Protein 1Y44 (pdb70)

InterPro domains:
  IPR001279 Metallo-beta-lactamase [PF12706] (201-270)
  IPR001279 Metallo-beta-lactamase [SM00849] (18-269)
  IPR013471 Ribonuclease Z/BN [MF_01818] (1-304)
  IPR013471 Ribonuclease Z/BN [TIGR02651] (2-303)
  IPR013471 Ribonuclease Z/BN [cd07717] (3-302)
  IPR036866 Ribonuclease Z/Hydroxyacylglutathione hydrolase-like [G3DSA:3.60.15.10] (1-304)
  IPR036866 Ribonuclease Z/Hydroxyacylglutathione hydrolase-like [SSF56281] (1-303)

Solvent-accessible surface area: 23847 Å² total

Sequence (557 aa):
ELLFLGTGAGIPAKARNVTSVALKLLEERRSVWLFDCGEATQHQLHTTIKPRKIEKIFITHHGDHVYGLPGLLGSRSFQGGEDELTVYGPKGIKAFIETSLAVTKTHLTYPLAIQEIEEGIVFEDDQFIVTAVSVIHGVEAFGYRVQEKDVPGSLLEPPKKGRSVVFSGDTRVSDKLKELARDCDVVHEATFAKEDRKLAYDYYHSTTEQAAVTAKEARAKQLILTHISARYQGDASLELQKEAVDVFPNSVAAYDFLEVNVPRGELLFLGTGAGIPAKARNVTSVALKLLEERRSVWLFDCGEATQHQLHTTIKPRKIEKIFITHHGDHVYGLPGLLGSRSFQGGEDELTVYGPKGIKAFIETSLAVTKTHLTYPLAIQEIEEGIVFEDDQFIVTAVSVIHGVEAFGYRVQEKDVPGSLKADVLKENIPPGPVYQKIKKGETVTLEDGRIINGNDFLEPPKKGRSVVFSGDTRVSDKLKELARDCDVVHEATFAKHSTTEQAAVTAKEARAKQLILTHISARYQGDASLELQKEAVDVFPNSVAAYDFLEVNVPRG

GO terms:
  GO:0042781 3'-tRNA processing endoribonuclease activity (F, EXP)
  GO:0042802 identical protein binding (F, IPI)

Structure (mmCIF, N/CA/C/O backbone):
data_1Y44
#
_entry.id   1Y44
#
_cell.length_a   42.980
_cell.length_b   188.330
_cell.length_c   177.910
_cell.angle_alpha   90.00
_cell.angle_beta   90.00
_cell.angle_gamma   90.00
#
_symmetry.space_group_name_H-M   'C 2 2 21'
#
loop_
_entity.id
_entity.type
_entity.pdbx_description
1 polymer 'Ribonuclease Z'
2 non-polymer 'ZINC ION'
3 non-polymer 'PHOSPHATE ION'
4 non-polymer GLYCEROL
5 non-polymer '2-(N-MORPHOLINO)-ETHANESULFONIC ACID'
6 water water
#
loop_
_atom_site.group_PDB
_atom_site.id
_atom_site.type_symbol
_atom_site.label_atom_id
_atom_site.label_alt_id
_atom_site.label_comp_id
_atom_site.label_asym_id
_atom_site.label_entity_id
_atom_site.label_seq_id
_atom_site.pdbx_PDB_ins_code
_atom_site.Cartn_x
_atom_site.Cartn_y
_atom_site.Cartn_z
_atom_site.occupancy
_atom_site.B_iso_or_equiv
_atom_site.auth_seq_id
_atom_site.auth_comp_id
_atom_site.auth_asym_id
_atom_site.auth_atom_id
_atom_site.pdbx_PDB_model_num
ATOM 9 N N . GLU A 1 2 ? 9.467 5.996 33.146 1.00 40.35 2 GLU A N 1
ATOM 10 C CA . GLU A 1 2 ? 10.135 5.447 31.973 1.00 40.01 2 GLU A CA 1
ATOM 11 C C . GLU A 1 2 ? 9.134 4.836 31.006 1.00 38.64 2 GLU A C 1
ATOM 12 O O . GLU A 1 2 ? 8.036 4.437 31.394 1.00 38.87 2 GLU A O 1
ATOM 18 N N . LEU A 1 3 ? 9.531 4.761 29.741 1.00 37.22 3 LEU A N 1
ATOM 19 C CA . LEU A 1 3 ? 8.697 4.169 28.704 1.00 34.23 3 LEU A CA 1
ATOM 20 C C . LEU A 1 3 ? 9.340 2.843 28.333 1.00 33.47 3 LEU A C 1
ATOM 21 O O . LEU A 1 3 ? 10.524 2.796 28.003 1.00 33.40 3 LEU A O 1
ATOM 26 N N . LEU A 1 4 ? 8.568 1.765 28.416 1.00 32.30 4 LEU A N 1
ATOM 27 C CA . LEU A 1 4 ? 9.071 0.446 28.058 1.00 31.66 4 LEU A CA 1
ATOM 28 C C . LEU A 1 4 ? 8.259 -0.061 26.880 1.00 30.93 4 LEU A C 1
ATOM 29 O O . LEU A 1 4 ? 7.059 -0.341 27.007 1.00 29.53 4 LEU A O 1
ATOM 34 N N . PHE A 1 5 ? 8.910 -0.166 25.726 1.00 29.96 5 PHE A N 1
ATOM 35 C CA . PHE A 1 5 ? 8.223 -0.629 24.529 1.00 30.82 5 PHE A CA 1
ATOM 36 C C . PHE A 1 5 ? 8.121 -2.147 24.493 1.00 30.91 5 PHE A C 1
ATOM 37 O O . PHE A 1 5 ? 9.136 -2.844 24.396 1.00 31.32 5 PHE A O 1
ATOM 45 N N . LEU A 1 6 ? 6.890 -2.652 24.598 1.00 29.61 6 LEU A N 1
ATOM 46 C CA . LEU A 1 6 ? 6.644 -4.095 24.593 1.00 28.06 6 LEU A CA 1
ATOM 47 C C . LEU A 1 6 ? 6.470 -4.612 23.168 1.00 28.72 6 LEU A C 1
ATOM 48 O O . LEU A 1 6 ? 6.933 -5.706 22.828 1.00 29.85 6 LEU A O 1
ATOM 53 N N . GLY A 1 7 ? 5.803 -3.814 22.338 1.00 29.39 7 GLY A N 1
ATOM 54 C CA . GLY A 1 7 ? 5.599 -4.178 20.947 1.00 27.45 7 GLY A CA 1
ATOM 55 C C . GLY A 1 7 ? 5.726 -2.935 20.089 1.00 28.17 7 GLY A C 1
ATOM 56 O O . GLY A 1 7 ? 5.077 -1.921 20.372 1.00 28.35 7 GLY A O 1
ATOM 57 N N . THR A 1 8 ? 6.544 -3.000 19.041 1.00 27.65 8 THR A N 1
ATOM 58 C CA . THR A 1 8 ? 6.748 -1.845 18.169 1.00 28.73 8 THR A CA 1
ATOM 59 C C . THR A 1 8 ? 6.389 -2.073 16.701 1.00 30.31 8 THR A C 1
ATOM 60 O O . THR A 1 8 ? 6.617 -1.198 15.866 1.00 28.88 8 THR A O 1
ATOM 64 N N . GLY A 1 9 ? 5.817 -3.234 16.391 1.00 30.62 9 GLY A N 1
ATOM 65 C CA . GLY A 1 9 ? 5.462 -3.542 15.014 1.00 30.86 9 GLY A CA 1
ATOM 66 C C . GLY A 1 9 ? 4.075 -3.121 14.551 1.00 33.75 9 GLY A C 1
ATOM 67 O O . GLY A 1 9 ? 3.129 -3.003 15.340 1.00 34.52 9 GLY A O 1
ATOM 68 N N . ALA A 1 10 ? 3.953 -2.912 13.244 1.00 32.63 10 ALA A N 1
ATOM 69 C CA . ALA A 1 10 ? 2.699 -2.492 12.636 1.00 32.87 10 ALA A CA 1
ATOM 70 C C . ALA A 1 10 ? 1.882 -3.635 12.024 1.00 33.12 10 ALA A C 1
ATOM 71 O O . ALA A 1 10 ? 2.440 -4.587 11.473 1.00 33.11 10 ALA A O 1
ATOM 73 N N . GLY A 1 11 ? 0.559 -3.518 12.127 1.00 33.04 11 GLY A N 1
ATOM 74 C CA . GLY A 1 11 ? -0.354 -4.494 11.543 1.00 32.75 11 GLY A CA 1
ATOM 75 C C . GLY A 1 11 ? -0.433 -5.911 12.082 1.00 31.29 11 GLY A C 1
ATOM 76 O O . GLY A 1 11 ? -1.480 -6.339 12.566 1.00 30.41 11 GLY A O 1
ATOM 77 N N . ILE A 1 12 ? 0.653 -6.662 11.974 1.00 31.39 12 ILE A N 1
ATOM 78 C CA . ILE A 1 12 ? 0.649 -8.033 12.457 1.00 32.03 12 ILE A CA 1
ATOM 79 C C . ILE A 1 12 ? 1.974 -8.382 13.105 1.00 32.67 12 ILE A C 1
ATOM 80 O O . ILE A 1 12 ? 3.004 -7.755 12.837 1.00 31.22 12 ILE A O 1
ATOM 85 N N . PRO A 1 13 ? 1.965 -9.397 13.976 1.00 33.28 13 PRO A N 1
ATOM 86 C CA . PRO A 1 13 ? 3.165 -9.847 14.682 1.00 33.55 13 PRO A CA 1
ATOM 87 C C . PRO A 1 13 ? 4.243 -10.316 13.719 1.00 32.89 13 PRO A C 1
ATOM 88 O O . PRO A 1 13 ? 3.946 -10.878 12.672 1.00 30.95 13 PRO A O 1
ATOM 92 N N . ALA A 1 14 ? 5.491 -10.083 14.093 1.00 33.89 14 ALA A N 1
ATOM 93 C CA . ALA A 1 14 ? 6.638 -10.501 13.303 1.00 37.23 14 ALA A CA 1
ATOM 94 C C . ALA A 1 14 ? 7.636 -11.004 14.331 1.00 37.91 14 ALA A C 1
ATOM 95 O O . ALA A 1 14 ? 7.575 -10.608 15.493 1.00 38.75 14 ALA A O 1
ATOM 97 N N . LYS A 1 15 ? 8.547 -11.878 13.931 1.00 39.45 15 LYS A N 1
ATOM 98 C CA . LYS A 1 15 ? 9.526 -12.380 14.886 1.00 41.45 15 LYS A CA 1
ATOM 99 C C . LYS A 1 15 ? 10.328 -11.215 15.476 1.00 40.95 15 LYS A C 1
ATOM 100 O O . LYS A 1 15 ? 10.698 -11.234 16.650 1.00 41.13 15 LYS A O 1
ATOM 106 N N . ALA A 1 16 ? 10.563 -10.192 14.660 1.00 39.84 16 ALA A N 1
ATOM 107 C CA . ALA A 1 16 ? 11.334 -9.016 15.076 1.00 39.98 16 ALA A CA 1
ATOM 108 C C . ALA A 1 16 ? 10.597 -8.078 16.025 1.00 38.38 16 ALA A C 1
ATOM 109 O O . ALA A 1 16 ? 11.170 -7.584 16.999 1.00 37.66 16 ALA A O 1
ATOM 111 N N . ARG A 1 17 ? 9.329 -7.824 15.726 1.00 36.21 17 ARG A N 1
ATOM 112 C CA . ARG A 1 17 ? 8.526 -6.928 16.536 1.00 34.00 17 ARG A CA 1
ATOM 113 C C . ARG A 1 17 ? 7.130 -7.485 16.751 1.00 33.48 17 ARG A C 1
ATOM 114 O O . ARG A 1 17 ? 6.527 -8.036 15.829 1.00 32.91 17 ARG A O 1
ATOM 122 N N . ASN A 1 18 ? 6.614 -7.340 17.964 1.00 29.71 18 ASN A N 1
ATOM 123 C CA . ASN A 1 18 ? 5.265 -7.789 18.225 1.00 28.66 18 ASN A CA 1
ATOM 124 C C . ASN A 1 18 ? 4.373 -6.587 17.955 1.00 28.33 18 ASN A C 1
ATOM 125 O O . ASN A 1 18 ? 4.870 -5.469 17.786 1.00 26.51 18 ASN A O 1
ATOM 130 N N . VAL A 1 19 ? 3.064 -6.809 17.900 1.00 27.47 19 VAL A N 1
ATOM 131 C CA . VAL A 1 19 ? 2.140 -5.711 17.678 1.00 26.33 19 VAL A CA 1
ATOM 132 C C . VAL A 1 19 ? 2.173 -4.769 18.886 1.00 27.93 19 VAL A C 1
ATOM 133 O O . VAL A 1 19 ? 2.663 -5.133 19.957 1.00 27.28 19 VAL A O 1
ATOM 137 N N . THR A 1 20 ? 1.626 -3.571 18.692 1.00 27.82 20 THR A N 1
ATOM 138 C CA . THR A 1 20 ? 1.624 -2.483 19.672 1.00 28.21 20 THR A CA 1
ATOM 139 C C . THR A 1 20 ? 1.234 -2.595 21.148 1.00 29.11 20 THR A C 1
ATOM 140 O O . THR A 1 20 ? 0.185 -3.137 21.517 1.00 27.25 20 THR A O 1
ATOM 144 N N . SER A 1 21 ? 2.102 -2.004 21.966 1.00 28.37 21 SER A N 1
ATOM 145 C CA . SER A 1 21 ? 1.936 -1.864 23.403 1.00 28.43 21 SER A CA 1
ATOM 146 C C . SER A 1 21 ? 3.133 -1.133 23.990 1.00 28.04 21 SER A C 1
ATOM 147 O O . SER A 1 21 ? 4.281 -1.543 23.808 1.00 27.70 21 SER A O 1
ATOM 150 N N . VAL A 1 22 ? 2.860 -0.037 24.684 1.00 27.98 22 VAL A N 1
ATOM 151 C CA . VAL A 1 22 ? 3.917 0.730 25.319 1.00 28.37 22 VAL A CA 1
ATOM 152 C C . VAL A 1 22 ? 3.567 0.879 26.788 1.00 29.33 22 VAL A C 1
ATOM 153 O O . VAL A 1 22 ? 2.442 1.255 27.137 1.00 28.47 22 VAL A O 1
ATOM 157 N N . ALA A 1 23 ? 4.527 0.562 27.649 1.00 27.92 23 ALA A N 1
ATOM 158 C CA . ALA A 1 23 ? 4.300 0.660 29.076 1.00 28.07 23 ALA A CA 1
ATOM 159 C C . ALA A 1 23 ? 4.867 1.949 29.633 1.00 27.27 23 ALA A C 1
ATOM 160 O O . ALA A 1 23 ? 6.042 2.240 29.447 1.00 27.97 23 ALA A O 1
ATOM 162 N N . LEU A 1 24 ? 4.019 2.730 30.295 1.00 28.44 24 LEU A N 1
ATOM 163 C CA . LEU A 1 24 ? 4.474 3.956 30.934 1.00 28.50 24 LEU A CA 1
ATOM 164 C C . LEU A 1 24 ? 4.690 3.537 32.381 1.00 29.65 24 LEU A C 1
ATOM 165 O O . LEU A 1 24 ? 3.741 3.458 33.162 1.00 29.94 24 LEU A O 1
ATOM 170 N N . LYS A 1 25 ? 5.935 3.230 32.724 1.00 31.04 25 LYS A N 1
ATOM 171 C CA . LYS A 1 25 ? 6.266 2.809 34.078 1.00 33.16 25 LYS A CA 1
ATOM 172 C C . LYS A 1 25 ? 6.291 4.002 35.029 1.00 34.33 25 LYS A C 1
ATOM 173 O O . LYS A 1 25 ? 7.071 4.934 34.854 1.00 35.77 25 LYS A O 1
ATOM 179 N N . LEU A 1 26 ? 5.419 3.957 36.033 1.00 35.03 26 LEU A N 1
ATOM 180 C CA . LEU A 1 26 ? 5.303 5.009 37.034 1.00 35.08 26 LEU A CA 1
ATOM 181 C C . LEU A 1 26 ? 5.447 4.385 38.419 1.00 35.87 26 LEU A C 1
ATOM 182 O O . LEU A 1 26 ? 4.662 4.671 39.322 1.00 36.39 26 LEU A O 1
ATOM 187 N N . LEU A 1 27 ? 6.450 3.535 38.590 1.00 35.57 27 LEU A N 1
ATOM 188 C CA . LEU A 1 27 ? 6.639 2.864 39.868 1.00 36.31 27 LEU A CA 1
ATOM 189 C C . LEU A 1 27 ? 6.965 3.832 40.990 1.00 37.62 27 LEU A C 1
ATOM 190 O O . LEU A 1 27 ? 6.470 3.696 42.106 1.00 35.91 27 LEU A O 1
ATOM 195 N N . GLU A 1 28 ? 7.790 4.823 40.688 1.00 40.20 28 GLU A N 1
ATOM 196 C CA . GLU A 1 28 ? 8.173 5.805 41.681 1.00 41.07 28 GLU A CA 1
ATOM 197 C C . GLU A 1 28 ? 7.091 6.851 41.893 1.00 40.12 28 GLU A C 1
ATOM 198 O O . GLU A 1 28 ? 6.910 7.349 43.001 1.00 42.47 28 GLU A O 1
ATOM 204 N N . GLU A 1 29 ? 6.357 7.169 40.836 1.00 37.76 29 GLU A N 1
ATOM 205 C CA . GLU A 1 29 ? 5.312 8.181 40.917 1.00 36.33 29 GLU A CA 1
ATOM 206 C C . GLU A 1 29 ? 3.993 7.680 41.486 1.00 35.39 29 GLU A C 1
ATOM 207 O O . GLU A 1 29 ? 3.346 8.383 42.261 1.00 35.70 29 GLU A O 1
ATOM 213 N N . ARG A 1 30 ? 3.585 6.474 41.096 1.00 32.99 30 ARG A N 1
ATOM 214 C CA . ARG A 1 30 ? 2.314 5.913 41.557 1.00 30.93 30 ARG A CA 1
ATOM 215 C C . ARG A 1 30 ? 2.421 4.467 42.025 1.00 29.72 30 ARG A C 1
ATOM 216 O O . ARG A 1 30 ? 1.430 3.899 42.464 1.00 27.82 30 ARG A O 1
ATOM 224 N N . ARG A 1 31 ? 3.608 3.874 41.920 1.00 29.14 31 ARG A N 1
ATOM 225 C CA . ARG A 1 31 ? 3.797 2.470 42.295 1.00 31.05 31 ARG A CA 1
ATOM 226 C C . ARG A 1 31 ? 2.962 1.561 41.381 1.00 31.89 31 ARG A C 1
ATOM 227 O O . ARG A 1 31 ? 2.432 0.532 41.810 1.00 31.41 31 ARG A O 1
ATOM 235 N N . SER A 1 32 ? 2.841 1.952 40.117 1.00 32.67 32 SER A N 1
ATOM 236 C CA . SER A 1 32 ? 2.100 1.156 39.143 1.00 31.72 32 SER A CA 1
ATOM 237 C C . SER A 1 32 ? 2.645 1.399 37.742 1.00 32.15 32 SER A C 1
ATOM 238 O O . SER A 1 32 ? 3.624 2.131 37.561 1.00 32.59 32 SER A O 1
ATOM 241 N N . VAL A 1 33 ? 2.017 0.763 36.758 1.00 30.55 33 VAL A N 1
ATOM 242 C CA . VAL A 1 33 ? 2.416 0.902 35.368 1.00 29.31 33 VAL A CA 1
ATOM 243 C C . VAL A 1 33 ? 1.160 1.126 34.552 1.00 30.40 33 VAL A C 1
ATOM 244 O O . VAL A 1 33 ? 0.104 0.562 34.851 1.00 32.25 33 VAL A O 1
ATOM 248 N N . TRP A 1 34 ? 1.263 1.972 33.536 1.00 30.27 34 TRP A N 1
ATOM 249 C CA . TRP A 1 34 ? 0.127 2.218 32.658 1.00 30.48 34 TRP A CA 1
ATOM 250 C C . TRP A 1 34 ? 0.505 1.692 31.290 1.00 29.29 34 TRP A C 1
ATOM 251 O 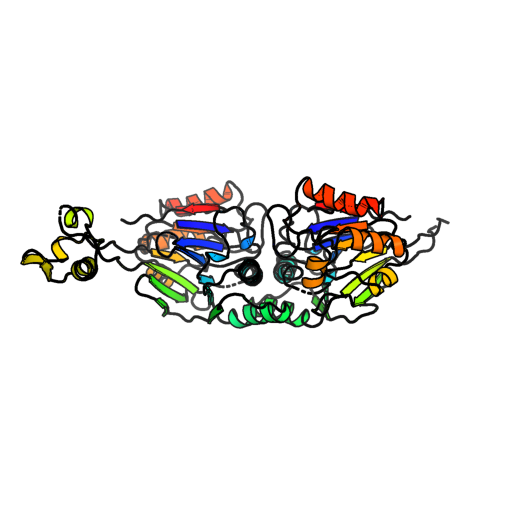O . TRP A 1 34 ? 1.670 1.746 30.886 1.00 30.65 34 TRP A O 1
ATOM 262 N N . LEU A 1 35 ? -0.487 1.187 30.577 1.00 28.93 35 LEU A N 1
ATOM 263 C CA . LEU A 1 35 ? -0.251 0.651 29.249 1.00 28.12 35 LEU A CA 1
ATOM 264 C C . LEU A 1 35 ? -0.990 1.465 28.200 1.00 26.38 35 LEU A C 1
ATOM 265 O O . LEU A 1 35 ? -2.131 1.870 28.410 1.00 25.74 35 LEU A O 1
ATOM 270 N N . PHE A 1 36 ? -0.319 1.723 27.084 1.00 25.73 36 PHE A N 1
ATOM 271 C CA . PHE A 1 36 ? -0.941 2.415 25.969 1.00 26.85 36 PHE A CA 1
ATOM 272 C C . PHE A 1 36 ? -0.998 1.395 24.835 1.00 25.30 36 PHE A C 1
ATOM 273 O O . PHE A 1 36 ? 0.022 1.004 24.265 1.00 23.64 36 PHE A O 1
ATOM 281 N N . ASP A 1 37 ? -2.225 0.947 24.568 1.00 25.27 37 ASP A N 1
ATOM 282 C CA . ASP A 1 37 ? -2.542 -0.087 23.591 1.00 25.63 37 ASP A CA 1
ATOM 283 C C . ASP A 1 37 ? -2.100 -1.450 24.112 1.00 25.70 37 ASP A C 1
ATOM 284 O O . ASP A 1 37 ? -1.206 -1.550 24.961 1.00 26.29 37 ASP A O 1
ATOM 289 N N . CYS A 1 38 ? -2.734 -2.501 23.607 1.00 26.27 38 CYS A N 1
ATOM 290 C CA . CYS A 1 38 ? -2.467 -3.851 24.092 1.00 26.62 38 CYS A CA 1
ATOM 291 C C . CYS A 1 38 ? -2.733 -4.897 23.009 1.00 26.52 38 CYS A C 1
ATOM 292 O O . CYS A 1 38 ? -3.784 -5.556 23.011 1.00 26.66 38 CYS A O 1
ATOM 295 N N . GLY A 1 39 ? -1.780 -5.044 22.091 1.00 25.50 39 GLY A N 1
ATOM 296 C CA . GLY A 1 39 ? -1.921 -6.006 21.015 1.00 25.01 39 GLY A CA 1
ATOM 297 C C . GLY A 1 39 ? -1.772 -7.425 21.523 1.00 26.59 39 GLY A C 1
ATOM 298 O O . GLY A 1 39 ? -1.406 -7.640 22.678 1.00 27.93 39 GLY A O 1
ATOM 299 N N . GLU A 1 40 ? -2.053 -8.402 20.669 1.00 25.80 40 GLU A N 1
ATOM 300 C CA . GLU A 1 40 ? -1.936 -9.791 21.079 1.00 24.61 40 GLU A CA 1
ATOM 301 C C . GLU A 1 40 ? -0.515 -10.110 21.552 1.00 25.24 40 GLU A C 1
ATOM 302 O O . GLU A 1 40 ? 0.470 -9.642 20.970 1.00 24.60 40 GLU A O 1
ATOM 308 N N . ALA A 1 41 ? -0.427 -10.913 22.608 1.00 24.16 41 ALA A N 1
ATOM 309 C CA . ALA A 1 41 ? 0.851 -11.332 23.179 1.00 24.75 41 ALA A CA 1
ATOM 310 C C . ALA A 1 41 ? 1.577 -10.261 23.995 1.00 24.51 41 ALA A C 1
ATOM 311 O O . ALA A 1 41 ? 2.769 -10.394 24.281 1.00 23.50 41 ALA A O 1
ATOM 313 N N . THR A 1 42 ? 0.874 -9.196 24.361 1.00 23.82 42 THR A N 1
ATOM 314 C CA . THR A 1 42 ? 1.493 -8.165 25.179 1.00 23.91 42 THR A CA 1
ATOM 315 C C . THR A 1 42 ? 1.901 -8.798 26.513 1.00 25.61 42 THR A C 1
ATOM 316 O O . THR A 1 42 ? 2.992 -8.530 27.030 1.00 25.13 42 THR A O 1
ATOM 320 N N . GLN A 1 43 ? 1.051 -9.668 27.062 1.00 24.53 43 GLN A N 1
ATOM 321 C CA . GLN A 1 43 ? 1.395 -10.291 28.343 1.00 23.82 43 GLN A CA 1
ATOM 322 C C . GLN A 1 43 ? 2.605 -11.213 28.190 1.00 22.91 43 GLN A C 1
ATOM 323 O O . GLN A 1 43 ? 3.407 -11.342 29.104 1.00 24.11 43 GLN A O 1
ATOM 329 N N . HIS A 1 44 ? 2.736 -11.829 27.020 1.00 22.29 44 HIS A N 1
ATOM 330 C CA . HIS A 1 44 ? 3.857 -12.713 26.731 1.00 23.10 44 HIS A CA 1
ATOM 331 C C . HIS A 1 44 ? 5.153 -11.893 26.720 1.00 23.24 44 HIS A C 1
ATOM 332 O O . HIS A 1 44 ? 6.180 -12.329 27.240 1.00 22.06 44 HIS A O 1
ATOM 339 N N . GLN A 1 45 ? 5.101 -10.708 26.116 1.00 23.59 45 GLN A N 1
ATOM 340 C CA . GLN A 1 45 ? 6.267 -9.831 26.063 1.00 24.14 45 GLN A CA 1
ATOM 341 C C . GLN A 1 45 ? 6.642 -9.442 27.489 1.00 25.48 45 GLN A C 1
ATOM 342 O O . GLN A 1 45 ? 7.819 -9.409 27.858 1.00 24.87 45 GLN A O 1
ATOM 356 N N . LEU A 1 47 ? 6.468 -11.078 30.115 1.00 27.80 47 LEU A N 1
ATOM 357 C CA . LEU A 1 47 ? 7.155 -12.145 30.829 1.00 28.84 47 LEU A CA 1
ATOM 358 C C . LEU A 1 47 ? 8.665 -11.966 30.728 1.00 30.58 47 LEU A C 1
ATOM 359 O O . LEU A 1 47 ? 9.416 -12.564 31.491 1.00 29.92 47 LEU A O 1
ATOM 364 N N . HIS A 1 48 ? 9.106 -11.155 29.773 1.00 30.33 48 HIS A N 1
ATOM 365 C CA . HIS A 1 48 ? 10.526 -10.903 29.586 1.00 32.36 48 HIS A CA 1
ATOM 366 C C . HIS A 1 48 ? 10.920 -9.583 30.239 1.00 32.31 48 HIS A C 1
ATOM 367 O O . HIS A 1 48 ? 11.997 -9.052 29.984 1.00 32.80 48 HIS A O 1
ATOM 374 N N . THR A 1 49 ? 10.036 -9.051 31.072 1.00 30.46 49 THR A N 1
ATOM 375 C CA . THR A 1 49 ? 10.312 -7.797 31.762 1.00 29.24 49 THR A CA 1
ATOM 376 C C . THR A 1 49 ? 10.044 -8.015 33.245 1.00 29.44 49 THR A C 1
ATOM 377 O O . THR A 1 49 ? 9.736 -9.127 33.670 1.00 30.31 49 THR A O 1
ATOM 381 N N . THR A 1 50 ? 10.165 -6.953 34.029 1.00 29.77 50 THR A N 1
ATOM 382 C CA . THR A 1 50 ? 9.903 -7.039 35.452 1.00 30.22 50 THR A CA 1
ATOM 383 C C . THR A 1 50 ? 8.465 -6.598 35.686 1.00 30.78 50 THR A C 1
ATOM 384 O O . THR A 1 50 ? 7.986 -6.594 36.811 1.00 32.47 50 THR A O 1
ATOM 388 N N . ILE A 1 51 ? 7.776 -6.212 34.619 1.00 30.47 51 ILE A N 1
ATOM 389 C CA . ILE A 1 51 ? 6.394 -5.778 34.758 1.00 31.39 51 ILE A CA 1
ATOM 390 C C . ILE A 1 51 ? 5.439 -6.964 34.858 1.00 32.08 51 ILE A C 1
ATOM 391 O O . ILE A 1 51 ? 5.423 -7.831 33.979 1.00 31.19 51 ILE A O 1
ATOM 396 N N . LYS A 1 52 ? 4.645 -6.988 35.928 1.00 32.01 52 LYS A N 1
ATOM 397 C CA . LYS A 1 52 ? 3.665 -8.049 36.161 1.00 32.33 52 LYS A CA 1
ATOM 398 C C . LYS A 1 52 ? 2.252 -7.502 35.956 1.00 30.28 52 LYS A C 1
ATOM 399 O O . LYS A 1 52 ? 1.988 -6.325 36.195 1.00 29.94 52 LYS A O 1
ATOM 405 N N . PRO A 1 53 ? 1.320 -8.356 35.517 1.00 29.90 53 PRO A N 1
ATOM 406 C CA . PRO A 1 53 ? -0.062 -7.923 35.286 1.00 29.46 53 PRO A CA 1
ATOM 407 C C . PRO A 1 53 ? -0.695 -7.166 36.452 1.00 29.94 53 PRO A C 1
ATOM 408 O O . PRO A 1 53 ? -1.406 -6.185 36.240 1.00 30.47 53 PRO A O 1
ATOM 412 N N . ARG A 1 54 ? -0.438 -7.615 37.678 1.00 30.05 54 ARG A N 1
ATOM 413 C CA . ARG A 1 54 ? -1.009 -6.961 38.855 1.00 32.27 54 ARG A CA 1
ATOM 414 C C . ARG A 1 54 ? -0.583 -5.498 39.014 1.00 32.10 54 ARG A C 1
ATOM 415 O O . ARG A 1 54 ? -1.292 -4.713 39.639 1.00 33.41 54 ARG A O 1
ATOM 423 N N . LYS A 1 55 ? 0.565 -5.132 38.449 1.00 31.80 55 LYS A N 1
ATOM 424 C CA . LYS A 1 55 ? 1.049 -3.757 38.553 1.00 29.36 55 LYS A CA 1
ATOM 425 C C . LYS A 1 55 ? 0.398 -2.819 37.533 1.00 29.01 55 LYS A C 1
ATOM 426 O O . LYS A 1 55 ? 0.568 -1.600 37.603 1.00 27.67 55 LYS A O 1
ATOM 432 N N . ILE A 1 56 ? -0.342 -3.383 36.583 1.00 27.04 56 ILE A N 1
ATOM 433 C CA . ILE A 1 56 ? -1.023 -2.564 35.592 1.00 28.50 56 ILE A CA 1
ATOM 434 C C . ILE A 1 56 ? -2.259 -1.935 36.238 1.00 27.31 56 ILE A C 1
ATOM 435 O O . ILE A 1 56 ? -3.176 -2.642 36.652 1.00 27.41 56 ILE A O 1
ATOM 440 N N . GLU A 1 57 ? -2.273 -0.606 36.321 1.00 26.84 57 GLU A N 1
ATOM 441 C CA . GLU A 1 57 ? -3.386 0.123 36.923 1.00 25.00 57 GLU A CA 1
ATOM 442 C C . GLU A 1 57 ? -4.384 0.634 35.894 1.00 26.67 57 GLU A C 1
ATOM 443 O O . GLU A 1 57 ? -5.591 0.663 36.139 1.00 27.08 57 GLU A O 1
ATOM 449 N N . LYS A 1 58 ? -3.877 1.049 34.741 1.00 26.53 58 LYS A N 1
ATOM 450 C CA . LYS A 1 58 ? -4.736 1.577 33.698 1.00 27.37 58 LYS A CA 1
ATOM 451 C C . LYS A 1 58 ? -4.225 1.205 32.320 1.00 25.91 58 LYS A C 1
ATOM 452 O O . LYS A 1 58 ? -3.021 1.048 32.104 1.00 27.59 58 LYS A O 1
ATOM 458 N N . ILE A 1 59 ? -5.155 1.073 31.387 1.00 24.89 59 ILE A N 1
ATOM 459 C CA . ILE A 1 59 ? -4.812 0.768 30.011 1.00 25.52 59 ILE A CA 1
ATOM 460 C C . ILE A 1 59 ? -5.561 1.751 29.123 1.00 25.76 59 ILE A C 1
ATOM 461 O O . ILE A 1 59 ? -6.768 1.929 29.268 1.00 26.85 59 ILE A O 1
ATOM 466 N N . PHE A 1 60 ? -4.838 2.394 28.216 1.00 26.00 60 PHE A N 1
ATOM 467 C CA . PHE A 1 60 ? -5.427 3.361 27.296 1.00 27.81 60 PHE A CA 1
ATOM 468 C C . PHE A 1 60 ? -5.334 2.821 25.873 1.00 27.88 60 PHE A C 1
ATOM 469 O O . PHE A 1 60 ? -4.240 2.513 25.383 1.00 28.25 60 PHE A O 1
ATOM 477 N N . ILE A 1 61 ? -6.485 2.707 25.219 1.00 28.53 61 ILE A N 1
ATOM 478 C CA . ILE A 1 61 ? -6.542 2.206 23.853 1.00 27.96 61 ILE A CA 1
ATOM 479 C C . ILE A 1 61 ? -6.753 3.356 22.866 1.00 28.76 61 ILE A C 1
ATOM 480 O O . ILE A 1 61 ? -7.745 4.083 22.960 1.00 29.30 61 ILE A O 1
ATOM 485 N N . THR A 1 62 ? -5.823 3.514 21.927 1.00 28.59 62 THR A N 1
ATOM 486 C CA . THR A 1 62 ? -5.917 4.574 20.922 1.00 29.17 62 THR A CA 1
ATOM 487 C C . THR A 1 62 ? -7.068 4.331 19.939 1.00 30.09 62 THR A C 1
ATOM 488 O O . THR A 1 62 ? -7.812 5.259 19.614 1.00 29.61 62 THR A O 1
ATOM 492 N N . HIS A 1 63 ? -7.206 3.091 19.464 1.00 29.90 63 HIS A N 1
ATOM 493 C CA . HIS A 1 63 ? -8.296 2.728 18.550 1.00 29.57 63 HIS A CA 1
ATOM 494 C C . HIS A 1 63 ? -8.561 1.218 18.565 1.00 30.03 63 HIS A C 1
ATOM 495 O O . HIS A 1 63 ? -7.739 0.447 19.059 1.00 29.31 63 HIS A O 1
ATOM 510 N N . HIS A 1 65 ? -8.512 -1.233 16.281 1.00 32.33 65 HIS A N 1
ATOM 511 C CA . HIS A 1 65 ? -7.885 -2.207 15.393 1.00 32.69 65 HIS A CA 1
ATOM 512 C C . HIS A 1 65 ? -7.242 -3.333 16.218 1.00 31.86 65 HIS A C 1
ATOM 513 O O . HIS A 1 65 ? -6.655 -3.085 17.275 1.00 32.74 65 HIS A O 1
ATOM 520 N N . GLY A 1 66 ? -7.371 -4.564 15.727 1.00 29.63 66 GLY A N 1
ATOM 521 C CA . GLY A 1 66 ? -6.844 -5.732 16.415 1.00 25.50 66 GLY A CA 1
ATOM 522 C C . GLY A 1 66 ? -5.420 -5.695 16.947 1.00 24.93 66 GLY A C 1
ATOM 523 O O . GLY A 1 66 ? -5.154 -6.201 18.041 1.00 23.93 66 GLY A O 1
ATOM 524 N N . ASP A 1 67 ? -4.496 -5.107 16.198 1.00 22.78 67 ASP A N 1
ATOM 525 C CA . ASP A 1 67 ? -3.118 -5.065 16.656 1.00 24.49 67 ASP A CA 1
ATOM 526 C C . ASP A 1 67 ? -2.897 -4.104 17.829 1.00 25.77 67 ASP A C 1
ATOM 527 O O . ASP A 1 67 ? -1.765 -3.894 18.263 1.00 25.89 67 ASP A O 1
ATOM 532 N N . HIS A 1 68 ? -3.989 -3.543 18.357 1.00 25.18 68 HIS A N 1
ATOM 533 C CA . HIS A 1 68 ? -3.910 -2.643 19.509 1.00 26.30 68 HIS A CA 1
ATOM 534 C C . HIS A 1 68 ? -4.817 -3.094 20.656 1.00 26.71 68 HIS A C 1
ATOM 535 O O . HIS A 1 68 ? -4.781 -2.504 21.740 1.00 26.52 68 HIS A O 1
ATOM 542 N N . VAL A 1 69 ? -5.613 -4.144 20.440 1.00 25.32 69 VAL A N 1
ATOM 543 C CA . VAL A 1 69 ? -6.532 -4.594 21.484 1.00 24.77 69 VAL A CA 1
ATOM 544 C C . VAL A 1 69 ? -6.653 -6.087 21.766 1.00 24.76 69 VAL A C 1
ATOM 545 O O . VAL A 1 69 ? -7.136 -6.460 22.830 1.00 26.84 69 VAL A O 1
ATOM 549 N N . TYR A 1 70 ? -6.233 -6.940 20.838 1.00 24.68 70 TYR A N 1
ATOM 550 C CA . TYR A 1 70 ? -6.385 -8.379 21.045 1.00 25.88 70 TYR A CA 1
ATOM 551 C C . TYR A 1 70 ? -5.682 -8.988 22.250 1.00 24.31 70 TYR A C 1
ATOM 552 O O . TYR A 1 70 ? -5.966 -10.126 22.626 1.00 25.33 70 TYR A O 1
ATOM 561 N N . GLY A 1 71 ? -4.774 -8.238 22.860 1.00 24.65 71 GLY A N 1
ATOM 562 C CA . GLY A 1 71 ? -4.081 -8.746 24.025 1.00 23.96 71 GLY A CA 1
ATOM 563 C C . GLY A 1 71 ? -4.817 -8.479 25.333 1.00 24.35 71 GLY A C 1
ATOM 564 O O . GLY A 1 71 ? -4.428 -8.997 26.376 1.00 24.92 71 GLY A O 1
ATOM 565 N N . LEU A 1 72 ? -5.885 -7.688 25.281 1.00 25.11 72 LEU A N 1
ATOM 566 C CA . LEU A 1 72 ? -6.652 -7.345 26.479 1.00 26.11 72 LEU A CA 1
ATOM 567 C C . LEU A 1 72 ? -7.257 -8.518 27.244 1.00 26.34 72 LEU A C 1
ATOM 568 O O . LEU A 1 72 ? -7.049 -8.652 28.444 1.00 27.30 72 LEU A O 1
ATOM 573 N N . PRO A 1 73 ? -8.021 -9.383 26.561 1.00 27.43 73 PRO A N 1
ATOM 574 C CA . PRO A 1 73 ? -8.629 -10.518 27.263 1.00 28.81 73 PRO A CA 1
ATOM 575 C C . PRO A 1 73 ? -7.630 -11.349 28.053 1.00 29.44 73 PRO A C 1
ATOM 576 O O . PRO A 1 73 ? -7.874 -11.688 29.216 1.00 30.80 73 PRO A O 1
ATOM 580 N N . GLY A 1 74 ? -6.511 -11.681 27.415 1.00 29.44 74 GLY A N 1
ATOM 581 C CA . GLY A 1 74 ? -5.492 -12.475 28.069 1.00 27.81 74 GLY A CA 1
ATOM 582 C C . GLY A 1 74 ? -4.889 -11.757 29.261 1.00 28.16 74 GLY A C 1
ATOM 583 O O . GLY A 1 74 ? -4.798 -12.317 30.353 1.00 29.15 74 GLY A O 1
ATOM 584 N N . LEU A 1 75 ? -4.484 -10.510 29.054 1.00 26.69 75 LEU A N 1
ATOM 585 C CA . LEU A 1 75 ? -3.885 -9.728 30.124 1.00 26.69 75 LEU A CA 1
ATOM 586 C C . LEU A 1 75 ? -4.833 -9.586 31.310 1.00 26.46 75 LEU A C 1
ATOM 587 O O . LEU A 1 75 ? -4.433 -9.813 32.451 1.00 25.13 75 LEU A O 1
ATOM 592 N N . LEU A 1 76 ? -6.082 -9.201 31.053 1.00 25.46 76 LEU A N 1
ATOM 593 C CA . LEU A 1 76 ? -7.036 -9.056 32.149 1.00 27.02 76 LEU A CA 1
ATOM 594 C C . LEU A 1 76 ? -7.178 -10.400 32.862 1.00 27.72 76 LEU A C 1
ATOM 595 O O . LEU A 1 76 ? -7.184 -10.471 34.099 1.00 27.29 76 LEU A O 1
ATOM 600 N N . GLY A 1 77 ? -7.276 -11.461 32.065 1.00 28.05 77 GLY A N 1
ATOM 601 C CA . GLY A 1 77 ? -7.409 -12.801 32.605 1.00 27.14 77 GLY A CA 1
ATOM 602 C C . GLY A 1 77 ? -6.245 -13.187 33.492 1.00 27.46 77 GLY A C 1
ATOM 603 O O . GLY A 1 77 ? -6.458 -13.650 34.606 1.00 28.87 77 GLY A O 1
ATOM 604 N N . SER A 1 78 ? -5.014 -13.007 33.011 1.00 28.72 78 SER A N 1
ATOM 605 C CA . SER A 1 78 ? -3.844 -13.356 33.813 1.00 29.32 78 SER A CA 1
ATOM 606 C C . SER A 1 78 ? -3.787 -12.575 35.118 1.00 29.82 78 SER A C 1
ATOM 607 O O . SER A 1 78 ? -3.461 -13.135 36.166 1.00 29.28 78 SER A O 1
ATOM 610 N N . ARG A 1 79 ? -4.105 -11.285 35.050 1.00 29.18 79 ARG A N 1
ATOM 611 C CA . ARG A 1 79 ? -4.092 -10.429 36.234 1.00 29.44 79 ARG A CA 1
ATOM 612 C C . ARG A 1 79 ? -5.026 -11.009 37.291 1.00 29.52 79 ARG A C 1
ATOM 613 O O . ARG A 1 79 ? -4.743 -10.936 38.489 1.00 28.80 79 ARG A O 1
ATOM 621 N N . SER A 1 80 ? -6.134 -11.594 36.846 1.00 30.20 80 SER A N 1
ATOM 622 C CA . SER A 1 80 ? -7.087 -12.198 37.767 1.00 31.01 80 SER A CA 1
ATOM 623 C C . SER A 1 80 ? -6.536 -13.541 38.230 1.00 32.73 80 SER A C 1
ATOM 624 O O . SER A 1 80 ? -6.509 -13.836 39.424 1.00 34.11 80 SER A O 1
ATOM 627 N N . PHE A 1 81 ? -6.095 -14.343 37.268 1.00 33.97 81 PHE A N 1
ATOM 628 C CA . PHE A 1 81 ? -5.522 -15.657 37.531 1.00 34.86 81 PHE A CA 1
ATOM 629 C C . PHE A 1 81 ? -4.483 -15.553 38.633 1.00 36.05 81 PHE A C 1
ATOM 630 O O . PHE A 1 81 ? -4.379 -16.434 39.482 1.00 35.69 81 PHE A O 1
ATOM 638 N N . GLN A 1 82 ? -3.719 -14.464 38.611 1.00 35.54 82 GLN A N 1
ATOM 639 C CA . GLN A 1 82 ? -2.657 -14.248 39.582 1.00 35.62 82 GLN A CA 1
ATOM 640 C C . GLN A 1 82 ? -3.072 -13.594 40.897 1.00 34.76 82 GLN A C 1
ATOM 641 O O . GLN A 1 82 ? -2.225 -13.280 41.725 1.00 35.66 82 GLN A O 1
ATOM 647 N N . GLY A 1 83 ? -4.369 -13.376 41.088 1.00 34.49 83 GLY A N 1
ATOM 648 C CA . GLY A 1 83 ? -4.831 -12.800 42.340 1.00 33.60 83 GLY A CA 1
ATOM 649 C C . GLY A 1 83 ? -4.867 -11.293 42.529 1.00 33.81 83 GLY A C 1
ATOM 650 O O . GLY A 1 83 ? -5.054 -10.824 43.655 1.00 33.53 83 GLY A O 1
ATOM 651 N N . GLY A 1 84 ? -4.695 -10.526 41.458 1.00 33.45 84 GLY A N 1
ATOM 652 C CA . GLY A 1 84 ? -4.740 -9.078 41.594 1.00 32.62 84 GLY A CA 1
ATOM 653 C C . GLY A 1 84 ? -6.089 -8.628 42.136 1.00 33.65 84 GLY A C 1
ATOM 654 O O . GLY A 1 84 ? -7.131 -9.125 41.698 1.00 32.95 84 GLY A O 1
ATOM 655 N N . GLU A 1 85 ? -6.084 -7.701 43.092 1.00 33.16 85 GLU A N 1
ATOM 656 C CA . GLU A 1 85 ? -7.337 -7.219 43.669 1.00 35.08 85 GLU A CA 1
ATOM 657 C C . GLU A 1 85 ? -7.586 -5.722 43.456 1.00 33.83 85 GLU A C 1
ATOM 658 O O . GLU A 1 85 ? -8.691 -5.233 43.693 1.00 31.94 85 GLU A O 1
ATOM 664 N N . ASP A 1 86 ? -6.565 -5.003 43.000 1.00 33.81 86 ASP A N 1
ATOM 665 C CA . ASP A 1 86 ? -6.689 -3.572 42.740 1.00 35.87 86 ASP A CA 1
ATOM 666 C C . ASP A 1 86 ? -7.501 -3.285 41.494 1.00 35.15 86 ASP A C 1
ATOM 667 O O . ASP A 1 86 ? -7.458 -4.033 40.513 1.00 33.62 86 ASP A O 1
ATOM 672 N N . GLU A 1 87 ? -8.232 -2.181 41.535 1.00 34.81 87 GLU A N 1
ATOM 673 C CA . GLU A 1 87 ? -9.047 -1.788 40.407 1.00 35.31 87 GLU A CA 1
ATOM 674 C C . GLU A 1 87 ? -8.185 -1.497 39.184 1.00 32.78 87 GLU A C 1
ATOM 675 O O . GLU A 1 87 ? -7.090 -0.945 39.286 1.00 31.96 87 GLU A O 1
ATOM 681 N N . LEU A 1 88 ? -8.700 -1.881 38.026 1.00 31.23 88 LEU A N 1
ATOM 682 C CA . LEU A 1 88 ? -8.026 -1.648 36.765 1.00 29.87 88 LEU A CA 1
ATOM 683 C C . LEU A 1 88 ? -9.026 -0.896 35.903 1.00 29.54 88 LEU A C 1
ATOM 684 O O . LEU A 1 88 ? -10.205 -1.261 35.848 1.00 27.72 88 LEU A O 1
ATOM 689 N N . THR A 1 89 ? -8.564 0.162 35.249 1.00 27.33 89 THR A N 1
ATOM 690 C CA . THR A 1 89 ? -9.448 0.926 34.394 1.00 28.45 89 THR A CA 1
ATOM 691 C C . THR A 1 89 ? -8.961 0.877 32.958 1.00 28.90 89 THR A C 1
ATOM 692 O O . THR A 1 89 ? -7.787 1.116 32.676 1.00 28.79 89 THR A O 1
ATOM 696 N N . VAL A 1 90 ? -9.869 0.538 32.052 1.00 29.33 90 VAL A N 1
ATOM 697 C CA . VAL A 1 90 ? -9.538 0.481 30.638 1.00 30.25 90 VAL A CA 1
ATOM 698 C C . VAL A 1 90 ? -10.289 1.608 29.947 1.00 30.59 90 VAL A C 1
ATOM 699 O O . VAL A 1 90 ? -11.507 1.736 30.104 1.00 31.01 90 VAL A O 1
ATOM 703 N N . TYR A 1 91 ? -9.551 2.428 29.203 1.00 30.62 91 TYR A N 1
ATOM 704 C CA . TYR A 1 91 ? -10.126 3.557 28.470 1.00 32.16 91 TYR A CA 1
ATOM 705 C C . TYR A 1 91 ? -9.980 3.302 26.978 1.00 31.60 91 TYR A C 1
ATOM 706 O O . TYR A 1 91 ? -8.913 2.894 26.517 1.00 33.44 91 TYR A O 1
ATOM 715 N N . GLY A 1 92 ? -11.036 3.549 26.218 1.00 31.67 92 GLY A N 1
ATOM 716 C CA . GLY A 1 92 ? -10.945 3.329 24.786 1.00 32.24 92 GLY A CA 1
ATOM 717 C C . GLY A 1 92 ? -12.155 3.830 24.032 1.00 32.99 92 GLY A C 1
ATOM 718 O O . GLY A 1 92 ? -13.141 4.237 24.646 1.00 31.59 92 GLY A O 1
ATOM 719 N N . PRO A 1 93 ? -12.110 3.816 22.689 1.00 33.88 93 PRO A N 1
ATOM 720 C CA . PRO A 1 93 ? -13.242 4.282 21.890 1.00 34.26 93 PRO A CA 1
ATOM 721 C C . PRO A 1 93 ? -14.459 3.380 22.048 1.00 35.09 93 PRO A C 1
ATOM 722 O O . PRO A 1 93 ? -14.353 2.242 22.520 1.00 34.17 93 PRO A O 1
ATOM 726 N N . LYS A 1 94 ? -15.618 3.899 21.664 1.00 35.35 94 LYS A N 1
ATOM 727 C CA . LYS A 1 94 ? -16.859 3.149 21.765 1.00 3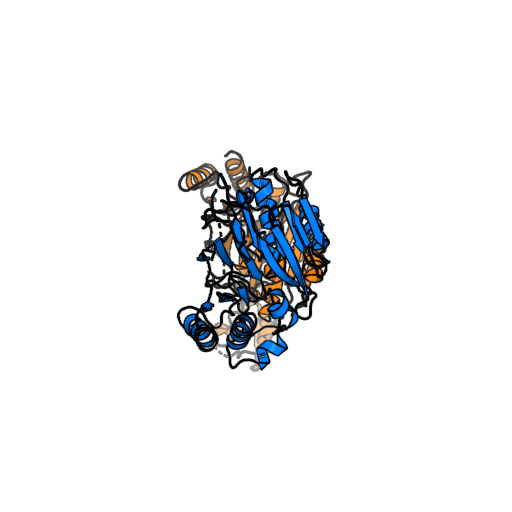7.63 94 LYS A CA 1
ATOM 728 C C . LYS A 1 94 ? -16.646 1.770 21.149 1.00 36.48 94 LYS A C 1
ATOM 729 O O . LYS A 1 94 ? -16.050 1.650 20.082 1.00 36.73 94 LYS A O 1
ATOM 735 N N . GLY A 1 95 ? -17.123 0.733 21.831 1.00 36.11 95 GLY A N 1
ATOM 736 C CA . GLY A 1 95 ? -16.945 -0.623 21.339 1.00 34.88 95 GLY A CA 1
ATOM 737 C C . GLY A 1 95 ? -15.979 -1.380 22.237 1.00 35.70 95 GLY A C 1
ATOM 738 O O . GLY A 1 95 ? -15.994 -2.608 22.297 1.00 35.37 95 GLY A O 1
ATOM 739 N N . ILE A 1 96 ? -15.137 -0.635 22.948 1.00 35.21 96 ILE A N 1
ATOM 740 C CA . ILE A 1 96 ? -14.159 -1.229 23.848 1.00 35.14 96 ILE A CA 1
ATOM 741 C C . ILE A 1 96 ? -14.874 -2.052 24.938 1.00 35.31 96 ILE A C 1
ATOM 742 O O . ILE A 1 96 ? -14.423 -3.140 25.316 1.00 30.92 96 ILE A O 1
ATOM 747 N N . LYS A 1 97 ? -16.001 -1.539 25.424 1.00 32.92 97 LYS A N 1
ATOM 748 C CA . LYS A 1 97 ? -16.764 -2.233 26.454 1.00 34.32 97 LYS A CA 1
ATOM 749 C C . LYS A 1 97 ? -17.308 -3.559 25.919 1.00 33.22 97 LYS A C 1
ATOM 750 O O . LYS A 1 97 ? -17.175 -4.599 26.564 1.00 32.54 97 LYS A O 1
ATOM 756 N N . ALA A 1 98 ? -17.912 -3.519 24.735 1.00 30.28 98 ALA A N 1
ATOM 757 C CA . ALA A 1 98 ? -18.462 -4.727 24.133 1.00 30.18 98 ALA A CA 1
ATOM 758 C C . ALA A 1 98 ? -17.375 -5.773 23.907 1.00 29.09 98 ALA A C 1
ATOM 759 O O . ALA A 1 98 ? -17.588 -6.965 24.149 1.00 29.87 98 ALA A O 1
ATOM 761 N N . PHE A 1 99 ? -16.213 -5.332 23.438 1.00 28.66 99 PHE A N 1
ATOM 762 C CA . PHE A 1 99 ? -15.125 -6.261 23.176 1.00 28.09 99 PHE A CA 1
ATOM 763 C C . PHE A 1 99 ? -14.718 -7.007 24.436 1.00 27.91 99 PHE A C 1
ATOM 764 O O . PHE A 1 99 ? -14.698 -8.236 24.470 1.00 27.33 99 PHE A O 1
ATOM 772 N N . ILE A 1 100 ? -14.395 -6.258 25.480 1.00 27.57 100 ILE A N 1
ATOM 773 C CA . ILE A 1 100 ? -13.979 -6.864 26.731 1.00 27.27 100 ILE A CA 1
ATOM 774 C C . ILE A 1 100 ? -15.070 -7.686 27.401 1.00 28.57 100 ILE A C 1
ATOM 775 O O . ILE A 1 100 ? -14.844 -8.838 27.787 1.00 27.82 100 ILE A O 1
ATOM 780 N N . GLU A 1 101 ? -16.261 -7.113 27.526 1.00 29.32 101 GLU A N 1
ATOM 781 C CA . GLU A 1 101 ? -17.342 -7.834 28.190 1.00 30.06 101 GLU A CA 1
ATOM 782 C C . GLU A 1 101 ? -17.705 -9.153 27.518 1.00 28.96 101 GLU A C 1
ATOM 783 O O . GLU A 1 101 ? -17.899 -10.162 28.200 1.00 28.52 101 GLU A O 1
ATOM 789 N N . THR A 1 102 ? -17.783 -9.156 26.191 1.00 28.50 102 THR A N 1
ATOM 790 C CA . THR A 1 102 ? -18.117 -10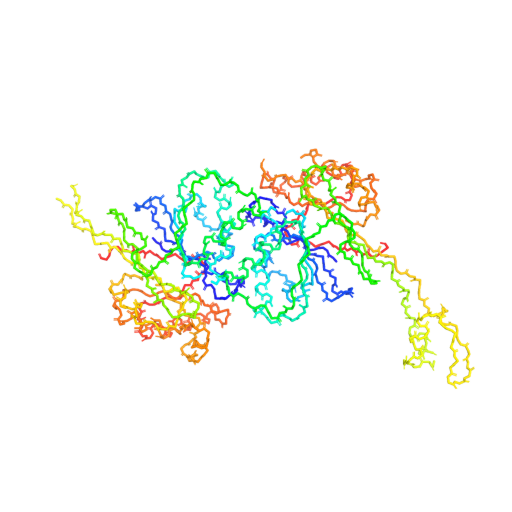.377 25.458 1.00 30.46 102 THR A CA 1
ATOM 791 C C . THR A 1 102 ? -17.037 -11.433 25.694 1.00 30.78 102 THR A C 1
ATOM 792 O O . THR A 1 102 ? -17.333 -12.591 26.001 1.00 31.70 102 THR A O 1
ATOM 796 N N . SER A 1 103 ? -15.781 -11.018 25.559 1.00 29.68 103 SER A N 1
ATOM 797 C CA . SER A 1 103 ? -14.654 -11.917 25.751 1.00 30.28 103 SER A CA 1
ATOM 798 C C . SER A 1 103 ? -14.658 -12.601 27.110 1.00 30.70 103 SER A C 1
ATOM 799 O O . SER A 1 103 ? -14.369 -13.795 27.211 1.00 30.77 103 SER A O 1
ATOM 802 N N . LEU A 1 104 ? -14.978 -11.843 28.154 1.00 31.00 104 LEU A N 1
ATOM 803 C CA . LEU A 1 104 ? -14.995 -12.392 29.504 1.00 33.02 104 LEU A CA 1
ATOM 804 C C . LEU A 1 104 ? -16.237 -13.235 29.766 1.00 33.22 104 LEU A C 1
ATOM 805 O O . LEU A 1 104 ? -16.180 -14.231 30.497 1.00 32.71 104 LEU A O 1
ATOM 810 N N . ALA A 1 105 ? -17.357 -12.839 29.169 1.00 31.81 105 ALA A N 1
ATOM 811 C CA . ALA A 1 105 ? -18.601 -13.572 29.352 1.00 30.65 105 ALA A CA 1
ATOM 812 C C . ALA A 1 105 ? -18.560 -14.945 28.687 1.00 30.29 105 ALA A C 1
ATOM 813 O O . ALA A 1 105 ? -18.916 -15.948 29.307 1.00 30.54 105 ALA A O 1
ATOM 815 N N . VAL A 1 106 ? -18.125 -15.003 27.431 1.00 29.03 106 VAL A N 1
ATOM 816 C CA . VAL A 1 106 ? -18.086 -16.288 26.738 1.00 29.69 106 VAL A CA 1
ATOM 817 C C . VAL A 1 106 ? -17.117 -17.300 27.357 1.00 29.89 106 VAL A C 1
ATOM 818 O O . VAL A 1 106 ? -17.288 -18.499 27.183 1.00 30.59 106 VAL A O 1
ATOM 822 N N . THR A 1 107 ? -16.112 -16.824 28.090 1.00 30.31 107 THR A N 1
ATOM 823 C CA . THR A 1 107 ? -15.159 -17.725 2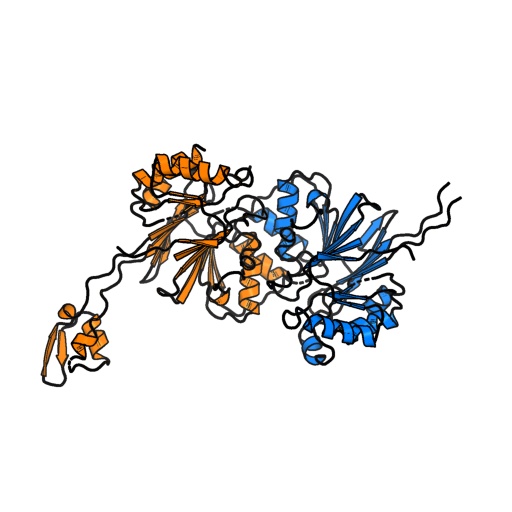8.738 1.00 29.95 107 THR A CA 1
ATOM 824 C C . THR A 1 107 ? -15.510 -17.896 30.215 1.00 31.75 107 THR A C 1
ATOM 825 O O . THR A 1 107 ? -14.763 -18.517 30.972 1.00 30.99 107 THR A O 1
ATOM 829 N N . LYS A 1 108 ? -16.652 -17.340 30.615 1.00 33.08 108 LYS A N 1
ATOM 830 C CA . LYS A 1 108 ? -17.113 -17.408 32.001 1.00 35.17 108 LYS A CA 1
ATOM 831 C C . LYS A 1 108 ? -16.015 -16.978 32.960 1.00 35.41 108 LYS A C 1
ATOM 832 O O . LYS A 1 108 ? -15.777 -17.617 33.983 1.00 34.97 108 LYS A O 1
ATOM 838 N N . THR A 1 109 ? -15.353 -15.879 32.621 1.00 35.58 109 THR A N 1
ATOM 839 C CA . THR A 1 109 ? -14.278 -15.349 33.438 1.00 36.24 109 THR A CA 1
ATOM 840 C C . THR A 1 109 ? -14.808 -14.420 34.516 1.00 36.45 109 THR A C 1
ATOM 841 O O . THR A 1 109 ? -15.490 -13.445 34.224 1.00 38.03 109 THR A O 1
ATOM 845 N N . HIS A 1 110 ? -14.490 -14.728 35.764 1.00 36.79 110 HIS A N 1
ATOM 846 C CA . HIS A 1 110 ? -14.906 -13.899 36.886 1.00 38.09 110 HIS A CA 1
ATOM 847 C C . HIS A 1 110 ? -13.639 -13.292 37.478 1.00 35.82 110 HIS A C 1
ATOM 848 O O . HIS A 1 110 ? -12.859 -13.977 38.135 1.00 35.20 110 HIS A O 1
ATOM 855 N N . LEU A 1 111 ? -13.435 -12.007 37.215 1.00 33.34 111 LEU A N 1
ATOM 856 C CA . LEU A 1 111 ? -12.258 -11.289 37.689 1.00 33.21 111 LEU A CA 1
ATOM 857 C C . LEU A 1 111 ? -12.207 -11.144 39.205 1.00 33.35 111 LEU A C 1
ATOM 858 O O . LEU A 1 111 ? -13.228 -10.930 39.849 1.00 32.57 111 LEU A O 1
ATOM 863 N N . THR A 1 112 ? -11.007 -11.259 39.765 1.00 32.50 112 THR A N 1
ATOM 864 C CA . THR A 1 112 ? -10.812 -11.148 41.205 1.00 33.80 112 THR A CA 1
ATOM 865 C C . THR A 1 112 ? -10.689 -9.695 41.646 1.00 33.91 112 THR A C 1
ATOM 866 O O . THR A 1 112 ? -10.533 -9.414 42.829 1.00 32.66 112 THR A O 1
ATOM 870 N N . TYR A 1 113 ? -10.758 -8.776 40.688 1.00 33.76 113 TYR A N 1
ATOM 871 C CA . TYR A 1 113 ? -10.629 -7.356 40.976 1.00 32.83 113 TYR A CA 1
ATOM 872 C C . TYR A 1 113 ? -11.704 -6.575 40.237 1.00 32.91 113 TYR A C 1
ATOM 873 O O . TYR A 1 113 ? -12.286 -7.071 39.279 1.00 32.59 113 TYR A O 1
ATOM 882 N N . PRO A 1 114 ? -11.993 -5.343 40.684 1.00 33.15 114 PRO A N 1
ATOM 883 C CA . PRO A 1 114 ? -13.018 -4.561 39.989 1.00 33.13 114 PRO A CA 1
ATOM 884 C C . PRO A 1 114 ? -12.463 -3.998 38.686 1.00 31.61 114 PRO A C 1
ATOM 885 O O . PRO A 1 114 ? -11.322 -3.541 38.628 1.00 31.53 114 PRO A O 1
ATOM 889 N N . LEU A 1 115 ? -13.275 -4.047 37.643 1.00 30.53 115 LEU A N 1
ATOM 890 C CA . LEU A 1 115 ? -12.875 -3.549 36.340 1.00 30.71 115 LEU A CA 1
ATOM 891 C C . LEU A 1 115 ? -13.782 -2.410 35.883 1.00 30.68 115 LEU A C 1
ATOM 892 O O . LEU A 1 115 ? -15.000 -2.565 35.854 1.00 31.13 115 LEU A O 1
ATOM 897 N N . ALA A 1 116 ? -13.190 -1.271 35.535 1.00 28.55 116 ALA A N 1
ATOM 898 C CA . ALA A 1 116 ? -13.963 -0.133 35.033 1.00 29.18 116 ALA A CA 1
ATOM 899 C C . ALA A 1 116 ? -13.583 0.072 33.576 1.00 28.10 116 ALA A C 1
ATOM 900 O O . ALA A 1 116 ? -12.407 0.041 33.227 1.00 29.42 116 ALA A O 1
ATOM 902 N N . ILE A 1 117 ? -14.576 0.269 32.723 1.00 29.38 117 ILE A N 1
ATOM 903 C CA . ILE A 1 117 ? -14.304 0.483 31.309 1.00 32.40 117 ILE A CA 1
ATOM 904 C C . ILE A 1 117 ? -14.851 1.844 30.913 1.00 34.01 117 ILE A C 1
ATOM 905 O O . ILE A 1 117 ? -16.042 2.102 31.053 1.00 33.73 117 ILE A O 1
ATOM 910 N N . GLN A 1 118 ? -13.978 2.715 30.427 1.00 36.19 118 GLN A N 1
ATOM 911 C CA . GLN A 1 118 ? -14.394 4.055 30.025 1.00 38.78 118 GLN A CA 1
ATOM 912 C C . GLN A 1 118 ? -14.335 4.250 28.514 1.00 37.60 118 GLN A C 1
ATOM 913 O O . GLN A 1 118 ? -13.252 4.299 27.940 1.00 37.26 118 GLN A O 1
ATOM 919 N N . GLU A 1 119 ? -15.490 4.341 27.866 1.00 37.15 119 GLU A N 1
ATOM 920 C CA . GLU A 1 119 ? -15.505 4.583 26.430 1.00 38.32 119 GLU A CA 1
ATOM 921 C C . GLU A 1 119 ? -15.378 6.101 26.339 1.00 38.14 119 GLU A C 1
ATOM 922 O O . GLU A 1 119 ? -16.290 6.834 26.703 1.00 37.32 119 GLU A O 1
ATOM 928 N N . ILE A 1 120 ? -14.217 6.549 25.875 1.00 38.01 120 ILE A N 1
ATOM 929 C CA . ILE A 1 120 ? -13.884 7.959 25.802 1.00 39.44 120 ILE A CA 1
ATOM 930 C C . ILE A 1 120 ? -14.390 8.799 24.649 1.00 40.87 120 ILE A C 1
ATOM 931 O O . ILE A 1 120 ? -14.944 8.316 23.666 1.00 40.76 120 ILE A O 1
ATOM 936 N N . GLU A 1 121 ? -14.121 10.087 24.800 1.00 42.39 121 GLU A N 1
ATOM 937 C CA . GLU A 1 121 ? -14.495 11.117 23.857 1.00 44.13 121 GLU A CA 1
ATOM 938 C C . GLU A 1 121 ? -13.318 12.074 23.898 1.00 43.24 121 GLU A C 1
ATOM 939 O O . GLU A 1 121 ? -12.549 12.085 24.861 1.00 41.89 121 GLU A O 1
ATOM 945 N N . GLU A 1 122 ? -13.174 12.871 22.852 1.00 42.61 122 GLU A N 1
ATOM 946 C CA . GLU A 1 122 ? -12.092 13.835 22.793 1.00 42.14 122 GLU A CA 1
ATOM 947 C C . GLU A 1 122 ? -12.169 14.698 24.055 1.00 40.37 122 GLU A C 1
ATOM 948 O O . GLU A 1 122 ? -13.258 15.052 24.506 1.00 37.55 122 GLU A O 1
ATOM 954 N N . GLY A 1 123 ? -11.014 15.012 24.633 1.00 40.12 123 GLY A N 1
ATOM 955 C CA . GLY A 1 123 ? -10.983 15.805 25.852 1.00 39.60 123 GLY A CA 1
ATOM 956 C C . GLY A 1 123 ? -10.249 15.093 26.981 1.00 38.87 123 GLY A C 1
ATOM 957 O O . GLY A 1 123 ? -9.476 14.168 26.741 1.00 38.08 123 GLY A O 1
ATOM 958 N N . ILE A 1 124 ? -10.485 15.526 28.215 1.00 38.19 124 ILE A N 1
ATOM 959 C CA . ILE A 1 124 ? -9.847 14.923 29.379 1.00 39.00 124 ILE A CA 1
ATOM 960 C C . ILE A 1 124 ? -10.497 13.577 29.695 1.00 38.49 124 ILE A C 1
ATOM 961 O O . ILE A 1 124 ? -11.707 13.495 29.884 1.00 39.03 124 ILE A O 1
ATOM 966 N N . VAL A 1 125 ? -9.699 12.518 29.757 1.00 38.16 125 VAL A N 1
ATOM 967 C CA . VAL A 1 125 ? -10.258 11.198 30.039 1.00 38.19 125 VAL A CA 1
ATOM 968 C C . VAL A 1 125 ? -10.037 10.785 31.485 1.00 37.97 125 VAL A C 1
ATOM 969 O O . VAL A 1 125 ? -10.809 10.002 32.046 1.00 40.19 125 VAL A O 1
ATOM 973 N N . PHE A 1 126 ? -8.977 11.309 32.084 1.00 37.02 126 PHE A N 1
ATOM 974 C CA . PHE A 1 126 ? -8.662 11.010 33.474 1.00 37.56 126 PHE A CA 1
ATOM 975 C C . PHE A 1 126 ? -7.907 12.150 34.130 1.00 37.65 126 PHE A C 1
ATOM 976 O O . PHE A 1 126 ? -7.048 12.784 33.508 1.00 37.30 126 PHE A O 1
ATOM 984 N N . GLU A 1 127 ? -8.224 12.400 35.395 1.00 38.18 127 GLU A N 1
ATOM 985 C CA . GLU A 1 127 ? -7.542 13.437 36.153 1.00 38.95 127 GLU A CA 1
ATOM 986 C C . GLU A 1 127 ? -7.638 13.229 37.661 1.00 38.04 127 GLU A C 1
ATOM 987 O O . GLU A 1 127 ? -8.707 12.946 38.199 1.00 36.40 127 GLU A O 1
ATOM 993 N N . ASP A 1 128 ? -6.502 13.351 38.335 1.00 38.54 128 ASP A N 1
ATOM 994 C CA . ASP A 1 128 ? -6.471 13.252 39.785 1.00 39.56 128 ASP A CA 1
ATOM 995 C C . ASP A 1 128 ? -5.525 14.358 40.235 1.00 40.84 128 ASP A C 1
ATOM 996 O O . ASP A 1 128 ? -5.112 15.188 39.419 1.00 39.36 128 ASP A O 1
ATOM 1001 N N . ASP A 1 129 ? -5.179 14.392 41.513 1.00 41.48 129 ASP A N 1
ATOM 1002 C CA . ASP A 1 129 ? -4.297 15.448 41.992 1.00 43.56 129 ASP A CA 1
ATOM 1003 C C . ASP A 1 129 ? -2.886 15.340 41.433 1.00 42.37 129 ASP A C 1
ATOM 1004 O O . ASP A 1 129 ? -2.075 16.248 41.605 1.00 43.10 129 ASP A O 1
ATOM 1009 N N . GLN A 1 130 ? -2.595 14.245 40.744 1.00 41.85 130 GLN A N 1
ATOM 1010 C CA . GLN A 1 130 ? -1.250 14.028 40.227 1.00 39.44 130 GLN A CA 1
ATOM 1011 C C . GLN A 1 130 ? -1.079 14.034 38.710 1.00 38.98 130 GLN A C 1
ATOM 1012 O O . GLN A 1 130 ? -0.003 14.374 38.204 1.00 36.70 130 GLN A O 1
ATOM 1018 N N . PHE A 1 131 ? -2.126 13.643 37.991 1.00 35.52 131 PHE A N 1
ATOM 1019 C CA . PHE A 1 131 ? -2.064 13.569 36.540 1.00 34.09 131 PHE A CA 1
ATOM 1020 C C . PHE A 1 131 ? -3.327 14.055 35.865 1.00 34.74 131 PHE A C 1
ATOM 1021 O O . PHE A 1 131 ? -4.419 14.033 36.438 1.00 34.24 131 PHE A O 1
ATOM 1029 N N . ILE A 1 132 ? -3.154 14.479 34.621 1.00 35.56 132 ILE A N 1
ATOM 1030 C CA . ILE A 1 132 ? -4.256 14.911 33.787 1.00 37.96 132 ILE A CA 1
ATOM 1031 C C . ILE A 1 132 ? -3.971 14.237 32.440 1.00 37.96 132 ILE A C 1
ATOM 1032 O O . ILE A 1 132 ? -2.932 14.479 31.822 1.00 38.32 132 ILE A O 1
ATOM 1037 N N . VAL A 1 133 ? -4.863 13.346 32.018 1.00 37.05 133 VAL A N 1
ATOM 1038 C CA . VAL A 1 133 ? -4.688 12.650 30.749 1.00 34.79 133 VAL A CA 1
ATOM 1039 C C . VAL A 1 133 ? -5.755 13.114 29.769 1.00 34.42 133 VAL A C 1
ATOM 1040 O O . VAL A 1 133 ? -6.948 13.042 30.054 1.00 34.52 133 VAL A O 1
ATOM 1044 N N . THR A 1 134 ? -5.322 13.601 28.613 1.00 34.40 134 THR A N 1
ATOM 1045 C CA . THR A 1 134 ? -6.268 14.087 27.622 1.00 34.87 134 THR A CA 1
ATOM 1046 C C . THR A 1 134 ? -6.158 13.345 26.303 1.00 35.22 134 THR A C 1
ATOM 1047 O O . THR A 1 134 ? -5.071 12.917 25.893 1.00 33.95 134 THR A O 1
ATOM 1051 N N . ALA A 1 135 ? -7.305 13.198 25.649 1.00 35.48 135 ALA A N 1
ATOM 1052 C CA . ALA A 1 135 ? -7.392 12.513 24.368 1.00 37.13 135 ALA A CA 1
ATOM 1053 C C . ALA A 1 135 ? -7.862 13.481 23.292 1.00 37.47 135 ALA A C 1
ATOM 1054 O O . ALA A 1 135 ? -8.674 14.373 23.556 1.00 37.45 135 ALA A O 1
ATOM 1056 N N . VAL A 1 136 ? -7.353 13.290 22.081 1.00 36.80 136 VAL A N 1
ATOM 1057 C CA . VAL A 1 136 ? -7.729 14.116 20.947 1.00 36.19 136 VAL A CA 1
ATOM 1058 C C . VAL A 1 136 ? -7.987 13.196 19.753 1.00 35.50 136 VAL A C 1
ATOM 1059 O O . VAL A 1 136 ? -7.328 12.165 19.602 1.00 34.89 136 VAL A O 1
ATOM 1063 N N . SER A 1 137 ? -8.959 13.558 18.923 1.00 35.29 137 SER A N 1
ATOM 1064 C CA . SER A 1 137 ? -9.285 12.771 17.736 1.00 34.53 137 SER A CA 1
ATOM 1065 C C . SER A 1 137 ? -8.161 12.888 16.725 1.00 33.69 137 SER A C 1
ATOM 1066 O O . SER A 1 137 ? -7.697 13.984 16.442 1.00 34.09 137 SER A O 1
ATOM 1069 N N . VAL A 1 138 ? -7.702 11.760 16.197 1.00 34.09 138 VAL A N 1
ATOM 1070 C CA . VAL A 1 138 ? -6.644 11.797 15.198 1.00 34.57 138 VAL A CA 1
ATOM 1071 C C . VAL A 1 138 ? -7.233 11.379 13.856 1.00 35.12 138 VAL A C 1
ATOM 1072 O O . VAL A 1 138 ? -8.449 11.269 13.733 1.00 36.83 138 VAL A O 1
ATOM 1076 N N . ILE A 1 139 ? -6.386 11.137 12.859 1.00 35.48 139 ILE A N 1
ATOM 1077 C CA . ILE A 1 139 ? -6.871 10.780 11.519 1.00 36.62 139 ILE A CA 1
ATOM 1078 C C . ILE A 1 139 ? -6.519 9.346 11.123 1.00 36.45 139 ILE A C 1
ATOM 1079 O O . ILE A 1 139 ? -5.420 9.082 10.632 1.00 37.30 139 ILE A O 1
ATOM 1084 N N . HIS A 1 140 ? -7.464 8.429 11.305 1.00 37.33 140 HIS A N 1
ATOM 1085 C CA . HIS A 1 140 ? -7.200 7.027 11.009 1.00 38.06 140 HIS A CA 1
ATOM 1086 C C . HIS A 1 140 ? -8.379 6.251 10.414 1.00 39.29 140 HIS A C 1
ATOM 1087 O O . HIS A 1 140 ? -8.353 5.019 10.357 1.00 39.69 140 HIS A O 1
ATOM 1094 N N . GLY A 1 141 ? -9.409 6.958 9.960 1.00 40.03 141 GLY A N 1
ATOM 1095 C CA . GLY A 1 141 ? -10.557 6.275 9.388 1.00 41.73 141 GLY A CA 1
ATOM 1096 C C . GLY A 1 141 ? -11.488 5.856 10.505 1.00 43.33 141 GLY A C 1
ATOM 1097 O O . GLY A 1 141 ? -12.499 6.515 10.756 1.00 45.44 141 GLY A O 1
ATOM 1098 N N . VAL A 1 142 ? -11.155 4.756 11.174 1.00 43.17 142 VAL A N 1
ATOM 1099 C CA . VAL A 1 142 ? -11.952 4.287 12.302 1.00 41.11 142 VAL A CA 1
ATOM 1100 C C . VAL A 1 142 ? -11.816 5.368 13.374 1.00 40.64 142 VAL A C 1
ATOM 1101 O O . VAL A 1 142 ? -10.912 6.196 13.302 1.00 39.91 142 VAL A O 1
ATOM 1105 N N . GLU A 1 143 ? -12.705 5.373 14.359 1.00 39.58 143 GLU A N 1
ATOM 1106 C CA . GLU A 1 143 ? -12.604 6.358 15.429 1.00 38.50 143 GLU A CA 1
ATOM 1107 C C . GLU A 1 143 ? -11.263 6.116 16.121 1.00 38.01 143 GLU A C 1
ATOM 1108 O O . GLU A 1 143 ? -10.996 5.020 16.619 1.00 36.79 143 GLU A O 1
ATOM 1114 N N . ALA A 1 144 ? -10.417 7.139 16.144 1.00 35.93 144 ALA A N 1
ATOM 1115 C CA . ALA A 1 144 ? -9.095 7.009 16.731 1.00 34.50 144 ALA A CA 1
ATOM 1116 C C . ALA A 1 144 ? -8.714 8.209 17.578 1.00 35.02 144 ALA A C 1
ATOM 1117 O O . ALA A 1 144 ? -9.127 9.337 17.308 1.00 37.19 144 ALA A O 1
ATOM 1119 N N . PHE A 1 145 ? -7.904 7.960 18.599 1.00 33.87 145 PHE A N 1
ATOM 1120 C CA . PHE A 1 145 ? -7.477 9.021 19.494 1.00 32.34 145 PHE A CA 1
ATOM 1121 C C . PHE A 1 145 ? -5.975 9.031 19.727 1.00 32.59 145 PHE A C 1
ATOM 1122 O O . PHE A 1 145 ? -5.285 8.014 19.566 1.00 31.27 145 PHE A O 1
ATOM 1130 N N . GLY A 1 146 ? -5.490 10.207 20.111 1.00 32.06 146 GLY A N 1
ATOM 1131 C CA . GLY A 1 146 ? -4.094 10.399 20.458 1.00 31.45 146 GLY A CA 1
ATOM 1132 C C . GLY A 1 146 ? -4.203 10.759 21.932 1.00 33.18 146 GLY A C 1
ATOM 1133 O O . GLY A 1 146 ? -5.246 11.266 22.362 1.00 32.62 146 GLY A O 1
ATOM 1134 N N . TYR A 1 147 ? -3.161 10.504 22.712 1.00 32.86 147 TYR A N 1
ATOM 1135 C CA . TYR A 1 147 ? -3.206 10.812 24.140 1.00 33.27 147 TYR A CA 1
ATOM 1136 C C . TYR A 1 147 ? -2.027 11.638 24.628 1.00 32.61 147 TYR A C 1
ATOM 1137 O O . TYR A 1 147 ? -0.909 11.497 24.142 1.00 32.13 147 TYR A O 1
ATOM 1146 N N . ARG A 1 148 ? -2.291 12.497 25.604 1.00 34.80 148 ARG A N 1
ATOM 1147 C CA . ARG A 1 148 ? -1.228 13.274 26.232 1.00 35.68 148 ARG A CA 1
ATOM 1148 C C . ARG A 1 148 ? -1.301 12.980 27.728 1.00 35.00 148 ARG A C 1
ATOM 1149 O O . ARG A 1 148 ? -2.359 13.133 28.350 1.00 32.81 148 ARG A O 1
ATOM 1157 N N . VAL A 1 149 ? -0.187 12.526 28.290 1.00 33.90 149 VAL A N 1
ATOM 1158 C CA . VAL A 1 149 ? -0.128 12.247 29.716 1.00 34.52 149 VAL A CA 1
ATOM 1159 C C . VAL A 1 149 ? 0.621 13.408 30.346 1.00 34.03 149 VAL A C 1
ATOM 1160 O O . VAL A 1 149 ? 1.821 13.576 30.127 1.00 34.72 149 VAL A O 1
ATOM 1164 N N . GLN A 1 150 ? -0.094 14.213 31.120 1.00 35.50 150 GLN A N 1
ATOM 1165 C CA . GLN A 1 150 ? 0.521 15.370 31.758 1.00 35.95 150 GLN A CA 1
ATOM 1166 C C . GLN A 1 150 ? 0.596 15.242 33.266 1.00 35.15 150 GLN A C 1
ATOM 1167 O O . GLN A 1 150 ? -0.423 15.232 33.963 1.00 33.98 150 GLN A O 1
ATOM 1173 N N . GLU A 1 151 ? 1.824 15.133 33.752 1.00 35.16 151 GLU A N 1
ATOM 1174 C CA . GLU A 1 151 ? 2.095 15.046 35.176 1.00 36.01 151 GLU A CA 1
ATOM 1175 C C . GLU A 1 151 ? 1.987 16.505 35.643 1.00 36.92 151 GLU A C 1
ATOM 1176 O O . GLU A 1 151 ? 2.592 17.391 35.042 1.00 36.07 151 GLU A O 1
ATOM 1182 N N . LYS A 1 152 ? 1.206 16.761 36.688 1.00 38.36 152 LYS A N 1
ATOM 1183 C CA . LYS A 1 152 ? 1.041 18.130 37.180 1.00 40.48 152 LYS A CA 1
ATOM 1184 C C . LYS A 1 152 ? 2.282 18.641 37.896 1.00 41.23 152 LYS A C 1
ATOM 1185 O O . LYS A 1 152 ? 3.089 17.855 38.395 1.00 42.76 152 LYS A O 1
ATOM 1191 N N . ASP A 1 153 ? 2.437 19.962 37.929 1.00 43.49 153 ASP A N 1
ATOM 1192 C CA . ASP A 1 153 ? 3.580 20.586 38.600 1.00 45.70 153 ASP A CA 1
ATOM 1193 C C . ASP A 1 153 ? 3.362 20.545 40.108 1.00 45.02 153 ASP A C 1
ATOM 1194 O O . ASP A 1 153 ? 2.230 20.612 40.576 1.00 43.98 153 ASP A O 1
ATOM 1199 N N . VAL A 1 154 ? 4.442 20.444 40.871 1.00 47.20 154 VAL A N 1
ATOM 1200 C CA . VAL A 1 154 ? 4.315 20.389 42.324 1.00 50.66 154 VAL A CA 1
ATOM 1201 C C . VAL A 1 154 ? 5.281 21.324 43.051 1.00 53.11 154 VAL A C 1
ATOM 1202 O O . VAL A 1 154 ? 6.391 21.585 42.576 1.00 53.23 154 VAL A O 1
ATOM 1206 N N . PRO A 1 155 ? 4.856 21.853 44.214 1.00 55.97 155 PRO A N 1
ATOM 1207 C CA . PRO A 1 155 ? 5.682 22.758 45.019 1.00 58.21 155 PRO A CA 1
ATOM 1208 C C . PRO A 1 155 ? 6.837 21.980 45.644 1.00 60.87 155 PRO A C 1
ATOM 1209 O O . PRO A 1 155 ? 6.715 20.781 45.904 1.00 61.60 155 PRO A O 1
ATOM 1213 N N . GLY A 1 156 ? 7.955 22.656 45.885 1.00 63.34 156 GLY A N 1
ATOM 1214 C CA . GLY A 1 156 ? 9.093 21.986 46.488 1.00 66.23 156 GLY A CA 1
ATOM 1215 C C . GLY A 1 156 ? 8.722 21.387 47.835 1.00 68.38 156 GLY A C 1
ATOM 1216 O O . GLY A 1 156 ? 7.629 21.628 48.348 1.00 68.14 156 GLY A O 1
ATOM 1217 N N . SER A 1 157 ? 9.625 20.604 48.413 1.00 70.47 157 SER A N 1
ATOM 1218 C CA . SER A 1 157 ? 9.361 19.985 49.705 1.00 72.47 157 SER A CA 1
ATOM 1219 C C . SER A 1 157 ? 10.294 20.540 50.774 1.00 73.70 157 SER A C 1
ATOM 1220 O O . SER A 1 157 ? 11.352 21.091 50.463 1.00 74.39 157 SER A O 1
ATOM 1223 N N . LEU A 1 158 ? 9.892 20.396 52.033 1.00 74.55 158 LEU A N 1
ATOM 1224 C CA . LEU A 1 158 ? 10.682 20.879 53.160 1.00 75.30 158 LEU A CA 1
ATOM 1225 C C . LEU A 1 158 ? 12.073 20.251 53.196 1.00 75.09 158 LEU A C 1
ATOM 1226 O O . LEU A 1 158 ? 12.213 19.032 53.303 1.00 75.49 158 LEU A O 1
ATOM 1231 N N . LEU A 1 197 ? 13.365 25.243 51.684 1.00 75.80 197 LEU A N 1
ATOM 1232 C CA . LEU A 1 197 ? 12.481 24.501 50.793 1.00 75.44 197 LEU A CA 1
ATOM 1233 C C . LEU A 1 197 ? 13.191 24.012 49.538 1.00 74.81 197 LEU A C 1
ATOM 1234 O O . LEU A 1 197 ? 14.212 24.565 49.126 1.00 74.47 197 LEU A O 1
ATOM 1239 N N . GLU A 1 198 ? 12.635 22.968 48.935 1.00 73.98 198 GLU A N 1
ATOM 1240 C CA . GLU A 1 198 ? 13.185 22.397 47.715 1.00 72.28 198 GLU A CA 1
ATOM 1241 C C . GLU A 1 198 ? 12.602 23.132 46.515 1.00 70.46 198 GLU A C 1
ATOM 1242 O O . GLU A 1 198 ? 11.515 23.707 46.594 1.00 69.54 198 GLU A O 1
ATOM 1248 N N . PRO A 1 199 ? 13.322 23.129 45.385 1.00 69.15 199 PRO A N 1
ATOM 1249 C CA . PRO A 1 199 ? 12.834 23.808 44.182 1.00 68.33 199 PRO A CA 1
ATOM 1250 C C . PRO A 1 199 ? 11.577 23.124 43.650 1.00 67.29 199 PRO A C 1
ATOM 1251 O O . PRO A 1 199 ? 11.420 21.909 43.778 1.00 66.80 199 PRO A O 1
ATOM 1255 N N . PRO A 1 200 ? 10.657 23.898 43.057 1.00 66.43 200 PRO A N 1
ATOM 1256 C CA . PRO A 1 200 ? 9.424 23.319 42.514 1.00 64.96 200 PRO A CA 1
ATOM 1257 C C . PRO A 1 200 ? 9.752 22.238 41.481 1.00 63.34 200 PRO A C 1
ATOM 1258 O O . PRO A 1 200 ? 10.870 22.189 40.961 1.00 62.31 200 PRO A O 1
ATOM 1262 N N . LYS A 1 201 ? 8.783 21.373 41.194 1.00 61.50 201 LYS A N 1
ATOM 1263 C CA . LYS A 1 201 ? 8.987 20.305 40.221 1.00 59.46 201 LYS A CA 1
ATOM 1264 C C . LYS A 1 201 ? 8.058 20.483 39.030 1.00 57.05 201 LYS A C 1
ATOM 1265 O O . LYS A 1 201 ? 6.838 20.576 39.192 1.00 56.15 201 LYS A O 1
ATOM 1271 N N . LYS A 1 202 ? 8.636 20.533 37.834 1.00 54.26 202 LYS A N 1
ATOM 1272 C CA . LYS A 1 202 ? 7.841 20.693 36.626 1.00 52.56 202 LYS A CA 1
ATOM 1273 C C . LYS A 1 202 ? 7.391 19.319 36.130 1.00 49.82 202 LYS A C 1
ATOM 1274 O O . LYS A 1 202 ? 8.213 18.438 35.876 1.00 49.45 202 LYS A O 1
ATOM 1280 N N . GLY A 1 203 ? 6.080 19.144 36.006 1.00 47.51 203 GLY A N 1
ATOM 1281 C CA . GLY A 1 203 ? 5.540 17.878 35.548 1.00 45.63 203 GLY A CA 1
ATOM 1282 C C . GLY A 1 203 ? 5.974 17.480 34.151 1.00 43.60 203 GLY A C 1
ATOM 1283 O O . GLY A 1 203 ? 5.962 18.296 33.230 1.00 44.14 203 GLY A O 1
ATOM 1284 N N . ARG A 1 204 ? 6.376 16.222 33.999 1.00 41.56 204 ARG A N 1
ATOM 1285 C CA . ARG A 1 204 ? 6.785 15.688 32.706 1.00 40.15 204 ARG A CA 1
ATOM 1286 C C . ARG A 1 204 ? 5.541 15.383 31.868 1.00 40.69 204 ARG A C 1
ATOM 1287 O O . ARG A 1 204 ? 4.430 15.297 32.397 1.00 40.85 204 ARG A O 1
ATOM 1295 N N . SER A 1 205 ? 5.725 15.229 30.562 1.00 40.04 205 SER A N 1
ATOM 1296 C CA . SER A 1 205 ? 4.609 14.925 29.676 1.00 40.33 205 SER A CA 1
ATOM 1297 C C . SER A 1 205 ? 5.028 13.976 28.557 1.00 39.82 205 SER A C 1
ATOM 1298 O O . SER A 1 205 ? 6.145 14.049 28.040 1.00 39.50 205 SER A O 1
ATOM 1301 N N . VAL A 1 206 ? 4.130 13.063 28.207 1.00 38.55 206 VAL A N 1
ATOM 1302 C CA . VAL A 1 206 ? 4.387 12.107 27.140 1.00 36.51 206 VAL A CA 1
ATOM 1303 C C . VAL A 1 206 ? 3.151 12.106 26.248 1.00 36.63 206 VAL A C 1
ATOM 1304 O O . VAL A 1 206 ? 2.016 12.096 26.742 1.00 36.53 206 VAL A O 1
ATOM 1308 N N . VAL A 1 207 ? 3.376 12.134 24.939 1.00 34.81 207 VAL A N 1
ATOM 1309 C CA . VAL A 1 207 ? 2.278 12.146 23.983 1.00 34.57 207 VAL A CA 1
ATOM 1310 C C . VAL A 1 207 ? 2.315 10.919 23.087 1.00 34.31 207 VAL A C 1
ATOM 1311 O O . VAL A 1 207 ? 3.367 10.555 22.564 1.00 33.87 207 VAL A O 1
ATOM 1315 N N . PHE A 1 208 ? 1.157 10.290 22.915 1.00 34.23 208 PHE A N 1
ATOM 1316 C CA . PHE A 1 208 ? 1.038 9.108 22.064 1.00 34.68 208 PHE A CA 1
ATOM 1317 C C . PHE A 1 208 ? 0.118 9.431 20.901 1.00 35.46 208 PHE A C 1
ATOM 1318 O O . PHE A 1 208 ? -1.045 9.814 21.098 1.00 35.25 208 PHE A O 1
ATOM 1326 N N . SER A 1 209 ? 0.637 9.257 19.691 1.00 35.98 209 SER A N 1
ATOM 1327 C CA . SER A 1 209 ? -0.126 9.531 18.477 1.00 35.69 209 SER A CA 1
ATOM 1328 C C . SER A 1 209 ? -1.133 8.438 18.155 1.00 34.54 209 SER A C 1
ATOM 1329 O O . SER A 1 209 ? -2.204 8.708 17.598 1.00 33.48 209 SER A O 1
ATOM 1332 N N . GLY A 1 210 ? -0.800 7.204 18.522 1.00 34.74 210 GLY A N 1
ATOM 1333 C CA . GLY A 1 210 ? -1.667 6.091 18.174 1.00 32.17 210 GLY A CA 1
ATOM 1334 C C . GLY A 1 210 ? -1.459 5.933 16.671 1.00 31.42 210 GLY A C 1
ATOM 1335 O O . GLY A 1 210 ? -0.395 6.305 16.160 1.00 30.93 210 GLY A O 1
ATOM 1336 N N . ASP A 1 211 ? -2.442 5.383 15.963 1.00 30.17 211 ASP A N 1
ATOM 1337 C CA . ASP A 1 211 ? -2.351 5.223 14.503 1.00 29.57 211 ASP A CA 1
ATOM 1338 C C . ASP A 1 211 ? -3.023 6.448 13.899 1.00 30.47 211 ASP A C 1
ATOM 1339 O O . ASP A 1 211 ? -4.111 6.821 14.336 1.00 29.98 211 ASP A O 1
ATOM 1344 N N . THR A 1 212 ? -2.402 7.063 12.897 1.00 31.95 212 THR A N 1
ATOM 1345 C CA . THR A 1 212 ? -3.001 8.246 12.274 1.00 34.20 212 THR A CA 1
ATOM 1346 C C . THR A 1 212 ? -2.164 8.853 11.161 1.00 35.61 212 THR A C 1
ATOM 1347 O O . THR A 1 212 ? -0.968 8.581 11.053 1.00 37.05 212 THR A O 1
ATOM 1351 N N . ARG A 1 213 ? -2.812 9.659 10.325 1.00 37.19 213 ARG A N 1
ATOM 1352 C CA . ARG A 1 213 ? -2.121 10.384 9.261 1.00 40.82 213 ARG A CA 1
ATOM 1353 C C . ARG A 1 213 ? -1.645 11.636 10.000 1.00 41.08 213 ARG A C 1
ATOM 1354 O O . ARG A 1 213 ? -2.125 11.913 11.099 1.00 40.37 213 ARG A O 1
ATOM 1362 N N . VAL A 1 214 ? -0.716 12.387 9.416 1.00 43.36 214 VAL A N 1
ATOM 1363 C CA . VAL A 1 214 ? -0.229 13.610 10.054 1.00 44.09 214 VAL A CA 1
ATOM 1364 C C . VAL A 1 214 ? -1.424 14.425 10.545 1.00 43.57 214 VAL A C 1
ATOM 1365 O O . VAL A 1 214 ? -2.328 14.726 9.777 1.00 42.35 214 VAL A O 1
ATOM 1369 N N . SER A 1 215 ? -1.420 14.780 11.825 1.00 44.88 215 SER A N 1
ATOM 1370 C CA . SER A 1 215 ? -2.521 15.529 12.419 1.00 47.21 215 SER A CA 1
ATOM 1371 C C . SER A 1 215 ? -2.076 16.838 13.059 1.00 48.68 215 SER A C 1
ATOM 1372 O O . SER A 1 215 ? -1.063 16.881 13.760 1.00 48.47 215 SER A O 1
ATOM 1375 N N . ASP A 1 216 ? -2.836 17.903 12.815 1.00 49.84 216 ASP A N 1
ATOM 1376 C CA . ASP A 1 216 ? -2.523 19.201 13.402 1.00 52.52 216 ASP A CA 1
ATOM 1377 C C . ASP A 1 216 ? -2.994 19.186 14.844 1.00 52.15 216 ASP A C 1
ATOM 1378 O O . ASP A 1 216 ? -2.304 19.668 15.741 1.00 52.96 216 ASP A O 1
ATOM 1383 N N . LYS A 1 217 ? -4.178 18.626 15.059 1.00 51.20 217 LYS A N 1
ATOM 1384 C CA . LYS A 1 217 ? -4.732 18.538 16.398 1.00 50.74 217 LYS A CA 1
ATOM 1385 C C . LYS A 1 217 ? -3.761 17.805 17.316 1.00 49.51 217 LYS A C 1
ATOM 1386 O O . LYS A 1 217 ? -3.721 18.066 18.517 1.00 50.23 217 LYS A O 1
ATOM 1392 N N . LEU A 1 218 ? -2.966 16.903 16.748 1.00 47.48 218 LEU A N 1
ATOM 1393 C CA . LEU A 1 218 ? -2.006 16.151 17.546 1.00 47.29 218 LEU A CA 1
ATOM 1394 C C . LEU A 1 218 ? -0.847 17.041 17.977 1.00 48.24 218 LEU A C 1
ATOM 1395 O O . LEU A 1 218 ? -0.547 17.141 19.163 1.00 47.93 218 LEU A O 1
ATOM 1400 N N . LYS A 1 219 ? -0.190 17.677 17.012 1.00 50.32 219 LYS A N 1
ATOM 1401 C CA . LYS A 1 219 ? 0.938 18.554 17.316 1.00 51.97 219 LYS A CA 1
ATOM 1402 C C . LYS A 1 219 ? 0.499 19.680 18.241 1.00 51.14 219 LYS A C 1
ATOM 1403 O O . LYS A 1 219 ? 1.267 20.137 19.085 1.00 50.68 219 LYS A O 1
ATOM 1409 N N . GLU A 1 220 ? -0.746 20.110 18.084 1.00 50.23 220 GLU A N 1
ATOM 1410 C CA . GLU A 1 220 ? -1.297 21.175 18.909 1.00 53.30 220 GLU A CA 1
ATOM 1411 C C . GLU A 1 220 ? -1.491 20.700 20.345 1.00 51.99 220 GLU A C 1
ATOM 1412 O O . GLU A 1 220 ? -1.281 21.448 21.297 1.00 51.87 220 GLU A O 1
ATOM 1418 N N . LEU A 1 221 ? -1.903 19.449 20.489 1.00 50.14 221 LEU A N 1
ATOM 1419 C CA . LEU A 1 221 ? -2.119 18.859 21.797 1.00 48.12 221 LEU A CA 1
ATOM 1420 C C . LEU A 1 221 ? -0.767 18.501 22.405 1.00 47.01 221 LEU A C 1
ATOM 1421 O O . LEU A 1 221 ? -0.600 18.511 23.624 1.00 46.63 221 LEU A O 1
ATOM 1426 N N . ALA A 1 222 ? 0.201 18.206 21.543 1.00 45.10 222 ALA A N 1
ATOM 1427 C CA . ALA A 1 222 ? 1.541 17.819 21.977 1.00 45.31 222 ALA A CA 1
ATOM 1428 C C . ALA A 1 222 ? 2.487 18.998 22.166 1.00 45.92 222 ALA A C 1
ATOM 1429 O O . ALA A 1 222 ? 3.705 18.823 22.247 1.00 44.56 222 ALA A O 1
ATOM 1431 N N . ARG A 1 223 ? 1.921 20.195 22.246 1.00 47.37 223 ARG A N 1
ATOM 1432 C CA . ARG A 1 223 ? 2.709 21.407 22.417 1.00 50.68 223 ARG A CA 1
ATOM 1433 C C . ARG A 1 223 ? 3.659 21.357 23.620 1.00 50.31 223 ARG A C 1
ATOM 1434 O O . ARG A 1 223 ? 3.231 21.181 24.759 1.00 50.65 223 ARG A O 1
ATOM 1442 N N . ASP A 1 224 ? 4.952 21.504 23.348 1.00 50.07 224 ASP A N 1
ATOM 1443 C CA . ASP A 1 224 ? 5.982 21.504 24.384 1.00 50.95 224 ASP A CA 1
ATOM 1444 C C . ASP A 1 224 ? 6.075 20.239 25.240 1.00 50.25 224 ASP A C 1
ATOM 1445 O O . ASP A 1 224 ? 6.570 20.290 26.368 1.00 49.94 224 ASP A O 1
ATOM 1450 N N . CYS A 1 225 ? 5.618 19.107 24.717 1.00 48.10 225 CYS A N 1
ATOM 1451 C CA . CYS A 1 225 ? 5.682 17.868 25.486 1.00 46.02 225 CYS A CA 1
ATOM 1452 C C . CYS A 1 225 ? 7.132 17.417 25.620 1.00 46.18 225 CYS A C 1
ATOM 1453 O O . CYS A 1 225 ? 7.981 17.782 24.808 1.00 48.86 225 CYS A O 1
ATOM 1456 N N . ASP A 1 226 ? 7.413 16.630 26.650 1.00 44.71 226 ASP A N 1
ATOM 1457 C CA . ASP A 1 226 ? 8.761 16.126 26.882 1.00 44.18 226 ASP A CA 1
ATOM 1458 C C . ASP A 1 226 ? 9.136 15.021 25.897 1.00 44.42 226 ASP A C 1
ATOM 1459 O O . ASP A 1 226 ? 10.241 15.001 25.353 1.00 45.45 226 ASP A O 1
ATOM 1464 N N . VAL A 1 227 ? 8.214 14.091 25.680 1.00 43.22 227 VAL A N 1
ATOM 1465 C CA . VAL A 1 227 ? 8.465 12.988 24.766 1.00 41.42 227 VAL A CA 1
ATOM 1466 C C . VAL A 1 227 ? 7.247 12.694 23.911 1.00 41.29 227 VAL A C 1
ATOM 1467 O O . VAL A 1 227 ? 6.125 12.590 24.415 1.00 39.84 227 VAL A O 1
ATOM 1479 N N . VAL A 1 229 ? 5.658 10.008 21.244 1.00 36.88 229 VAL A N 1
ATOM 1480 C CA . VAL A 1 229 ? 5.734 8.666 20.679 1.00 35.11 229 VAL A CA 1
ATOM 1481 C C . VAL A 1 229 ? 4.817 8.717 19.462 1.00 34.46 229 VAL A C 1
ATOM 1482 O O . VAL A 1 229 ? 3.594 8.837 19.594 1.00 33.78 229 VAL A O 1
ATOM 1486 N N . HIS A 1 230 ? 5.413 8.638 18.276 1.00 34.20 230 HIS A N 1
ATOM 1487 C CA . HIS A 1 230 ? 4.650 8.743 17.040 1.00 33.95 230 HIS A CA 1
ATOM 1488 C C . HIS A 1 230 ? 4.862 7.564 16.108 1.00 33.03 230 HIS A C 1
ATOM 1489 O O . HIS A 1 230 ? 5.974 7.060 15.963 1.00 32.74 230 HIS A O 1
ATOM 1496 N N . GLU A 1 231 ? 3.789 7.124 15.469 1.00 33.35 231 GLU A N 1
ATOM 1497 C CA . GLU A 1 231 ? 3.901 6.011 14.542 1.00 34.25 231 GLU A CA 1
ATOM 1498 C C . GLU A 1 231 ? 4.631 6.476 13.285 1.00 34.98 231 GLU A C 1
ATOM 1499 O O . GLU A 1 231 ? 4.531 7.638 12.883 1.00 36.90 231 GLU A O 1
ATOM 1505 N N . ALA A 1 232 ? 5.387 5.564 12.692 1.00 33.73 232 ALA A N 1
ATOM 1506 C CA . ALA A 1 232 ? 6.122 5.831 11.468 1.00 33.77 232 ALA A CA 1
ATOM 1507 C C . ALA A 1 232 ? 6.035 4.535 10.665 1.00 33.52 232 ALA A C 1
ATOM 1508 O O . ALA A 1 232 ? 7.030 3.846 10.444 1.00 32.38 232 ALA A O 1
ATOM 1510 N N . THR A 1 233 ? 4.819 4.205 10.249 1.00 34.20 233 THR A N 1
ATOM 1511 C CA . THR A 1 233 ? 4.575 2.987 9.495 1.00 34.92 233 THR A CA 1
ATOM 1512 C C . THR A 1 233 ? 5.313 2.957 8.163 1.00 36.15 233 THR A C 1
ATOM 1513 O O . THR A 1 233 ? 5.707 1.891 7.698 1.00 34.18 233 THR A O 1
ATOM 1517 N N . PHE A 1 234 ? 5.507 4.122 7.549 1.00 38.15 234 PHE A N 1
ATOM 1518 C CA . PHE A 1 234 ? 6.182 4.179 6.256 1.00 40.36 234 PHE A CA 1
ATOM 1519 C C . PHE A 1 234 ? 7.374 5.116 6.211 1.00 41.64 234 PHE A C 1
ATOM 1520 O O . PHE A 1 234 ? 7.484 6.050 7.006 1.00 42.23 234 PHE A O 1
ATOM 1528 N N . ALA A 1 235 ? 8.261 4.854 5.256 1.00 43.33 235 ALA A N 1
ATOM 1529 C CA . ALA A 1 235 ? 9.455 5.660 5.066 1.00 45.06 235 ALA A CA 1
ATOM 1530 C C . ALA A 1 235 ? 9.083 7.003 4.453 1.00 46.14 235 ALA A C 1
ATOM 1531 O O . ALA A 1 235 ? 7.962 7.196 3.979 1.00 45.54 235 ALA A O 1
ATOM 1533 N N . LYS A 1 236 ? 10.035 7.928 4.470 1.00 48.05 236 LYS A N 1
ATOM 1534 C CA . LYS A 1 236 ? 9.835 9.266 3.930 1.00 50.43 236 LYS A CA 1
ATOM 1535 C C . LYS A 1 236 ? 9.199 9.280 2.536 1.00 51.15 236 LYS A C 1
ATOM 1536 O O . LYS A 1 236 ? 8.194 9.954 2.313 1.00 50.85 236 LYS A O 1
ATOM 1542 N N . GLU A 1 237 ? 9.771 8.526 1.604 1.00 51.65 237 GLU A N 1
ATOM 1543 C CA . GLU A 1 237 ? 9.250 8.508 0.240 1.00 53.01 237 GLU A CA 1
ATOM 1544 C C . GLU A 1 237 ? 7.948 7.756 -0.005 1.00 52.46 237 GLU A C 1
ATOM 1545 O O . GLU A 1 237 ? 7.527 7.616 -1.153 1.00 52.53 237 GLU A O 1
ATOM 1551 N N . ASP A 1 238 ? 7.306 7.274 1.054 1.00 50.76 238 ASP A N 1
ATOM 1552 C CA . ASP A 1 238 ? 6.054 6.548 0.886 1.00 49.87 238 ASP A CA 1
ATOM 1553 C C . ASP A 1 238 ? 4.842 7.332 1.355 1.00 49.21 238 ASP A C 1
ATOM 1554 O O . ASP A 1 238 ? 3.964 6.789 2.024 1.00 48.71 238 ASP A O 1
ATOM 1559 N N . ARG A 1 239 ? 4.792 8.608 0.988 1.00 47.63 239 ARG A N 1
ATOM 1560 C CA . ARG A 1 239 ? 3.686 9.468 1.381 1.00 48.16 239 ARG A CA 1
ATOM 1561 C C . ARG A 1 239 ? 2.337 8.926 0.903 1.00 46.52 239 ARG A C 1
ATOM 1562 O O . ARG A 1 239 ? 1.320 9.083 1.579 1.00 45.35 239 ARG A O 1
ATOM 1570 N N . LYS A 1 240 ? 2.337 8.285 -0.263 1.00 44.53 240 LYS A N 1
ATOM 1571 C CA . LYS A 1 240 ? 1.112 7.743 -0.841 1.00 42.74 240 LYS A CA 1
ATOM 1572 C C . LYS A 1 240 ? 0.578 6.531 -0.076 1.00 41.50 240 LYS A C 1
ATOM 1573 O O . LYS A 1 240 ? -0.616 6.453 0.215 1.00 40.65 240 LYS A O 1
ATOM 1579 N N . LEU A 1 241 ? 1.450 5.574 0.230 1.00 41.31 241 LEU A N 1
ATOM 1580 C CA . LEU A 1 241 ? 1.018 4.398 0.977 1.00 41.16 241 LEU A CA 1
ATOM 1581 C C . LEU A 1 241 ? 0.535 4.855 2.355 1.00 40.69 241 LEU A C 1
ATOM 1582 O O . LEU A 1 241 ? -0.488 4.386 2.858 1.00 39.26 241 LEU A O 1
ATOM 1587 N N . ALA A 1 242 ? 1.269 5.790 2.952 1.00 39.89 242 ALA A N 1
ATOM 1588 C CA . ALA A 1 242 ? 0.906 6.315 4.265 1.00 39.54 242 ALA A CA 1
ATOM 1589 C C . ALA A 1 242 ? -0.511 6.874 4.209 1.00 39.54 242 ALA A C 1
ATOM 1590 O O . ALA A 1 242 ? -1.352 6.570 5.063 1.00 37.58 242 ALA A O 1
ATOM 1592 N N . TYR A 1 243 ? -0.777 7.687 3.192 1.00 37.55 243 TYR A N 1
ATOM 1593 C CA . TYR A 1 243 ? -2.096 8.278 3.039 1.00 36.44 243 TYR A CA 1
ATOM 1594 C C . TYR A 1 243 ? -3.180 7.213 2.921 1.00 35.01 243 TYR A C 1
ATOM 1595 O O . TYR A 1 243 ? -4.183 7.257 3.638 1.00 34.05 243 TYR A O 1
ATOM 1604 N N . ASP A 1 244 ? -2.978 6.267 2.007 1.00 34.10 244 ASP A N 1
ATOM 1605 C CA . ASP A 1 244 ? -3.948 5.198 1.773 1.00 34.78 244 ASP A CA 1
ATOM 1606 C C . ASP A 1 244 ? -4.271 4.359 3.016 1.00 35.43 244 ASP A C 1
ATOM 1607 O O . ASP A 1 244 ? -5.437 4.059 3.271 1.00 35.29 244 ASP A O 1
ATOM 1612 N N . TYR A 1 245 ? -3.254 3.976 3.785 1.00 34.76 245 TYR A N 1
ATOM 1613 C CA . TYR A 1 245 ? -3.490 3.163 4.978 1.00 35.54 245 TYR A CA 1
ATOM 1614 C C . TYR A 1 245 ? -3.669 3.975 6.267 1.00 35.74 245 TYR A C 1
ATOM 1615 O O . TYR A 1 245 ? -3.598 3.426 7.369 1.00 33.66 245 TYR A O 1
ATOM 1624 N N . TYR A 1 246 ? -3.896 5.278 6.129 1.00 35.79 246 TYR A N 1
ATOM 1625 C CA . TYR A 1 246 ? -4.080 6.152 7.289 1.00 35.73 246 TYR A CA 1
ATOM 1626 C C . TYR A 1 246 ? -2.938 6.126 8.305 1.00 33.77 246 TYR A C 1
ATOM 1627 O O . TYR A 1 246 ? -3.178 6.061 9.507 1.00 32.48 246 TYR A O 1
ATOM 1636 N N . HIS A 1 247 ? -1.703 6.176 7.821 1.00 33.97 247 HIS A N 1
ATOM 1637 C CA . HIS A 1 247 ? -0.532 6.189 8.690 1.00 33.97 247 HIS A CA 1
ATOM 1638 C C . HIS A 1 247 ? 0.323 7.416 8.392 1.00 34.74 247 HIS A C 1
ATOM 1639 O O . HIS A 1 247 ? -0.082 8.287 7.614 1.00 33.89 247 HIS A O 1
ATOM 1646 N N . SER A 1 248 ? 1.502 7.473 9.012 1.00 33.53 248 SER A N 1
ATOM 1647 C CA . SER A 1 248 ? 2.433 8.584 8.839 1.00 34.81 248 SER A CA 1
ATOM 1648 C C . SER A 1 248 ? 3.807 8.090 8.401 1.00 36.61 248 SER A C 1
ATOM 1649 O O . SER A 1 248 ? 4.117 6.902 8.521 1.00 38.79 248 SER A O 1
ATOM 1652 N N . THR A 1 249 ? 4.632 9.005 7.897 1.00 37.28 249 THR A N 1
ATOM 1653 C CA . THR A 1 249 ? 5.987 8.660 7.465 1.00 37.67 249 THR A CA 1
ATOM 1654 C C . THR A 1 249 ? 6.971 9.139 8.523 1.00 37.19 249 THR A C 1
ATOM 1655 O O . THR A 1 249 ? 6.612 9.928 9.391 1.00 38.12 249 THR A O 1
ATOM 1659 N N . THR A 1 250 ? 8.212 8.669 8.442 1.00 39.25 250 THR A N 1
ATOM 1660 C CA . THR A 1 250 ? 9.249 9.074 9.384 1.00 40.18 250 THR A CA 1
ATOM 1661 C C . THR A 1 250 ? 9.385 10.601 9.366 1.00 41.78 250 THR A C 1
ATOM 1662 O O . THR A 1 250 ? 9.445 11.248 10.413 1.00 41.38 250 THR A O 1
ATOM 1666 N N . GLU A 1 251 ? 9.423 11.170 8.166 1.00 42.92 251 GLU A N 1
ATOM 1667 C CA . GLU A 1 251 ? 9.548 12.617 8.000 1.00 43.24 251 GLU A CA 1
ATOM 1668 C C . GLU A 1 251 ? 8.352 13.382 8.578 1.00 42.52 251 GLU A C 1
ATOM 1669 O O . GLU A 1 251 ? 8.508 14.452 9.171 1.00 40.99 251 GLU A O 1
ATOM 1675 N N . GLN A 1 252 ? 7.158 12.831 8.397 1.00 41.38 252 GLN A N 1
ATOM 1676 C CA . GLN A 1 252 ? 5.953 13.468 8.898 1.00 42.05 252 GLN A CA 1
ATOM 1677 C C . GLN A 1 252 ? 5.946 13.503 10.419 1.00 42.81 252 GLN A C 1
ATOM 1678 O O . GLN A 1 252 ? 5.530 14.492 11.025 1.00 43.34 252 GLN A O 1
ATOM 1684 N N . ALA A 1 253 ? 6.410 12.423 11.037 1.00 42.65 253 ALA A N 1
ATOM 1685 C CA . ALA A 1 253 ? 6.457 12.354 12.489 1.00 42.52 253 ALA A CA 1
ATOM 1686 C C . ALA A 1 253 ? 7.472 13.373 12.997 1.00 43.10 253 ALA A C 1
ATOM 1687 O O . ALA A 1 253 ? 7.187 14.142 13.918 1.00 43.21 253 ALA A O 1
ATOM 1689 N N . ALA A 1 254 ? 8.652 13.368 12.384 1.00 42.69 254 ALA A N 1
ATOM 1690 C CA . ALA A 1 254 ? 9.732 14.276 12.756 1.00 43.21 254 ALA A CA 1
ATOM 1691 C C . ALA A 1 254 ? 9.286 15.728 12.658 1.00 44.19 254 ALA A C 1
ATOM 1692 O O . ALA A 1 254 ? 9.605 16.549 13.523 1.00 44.96 254 ALA A O 1
ATOM 1694 N N . VAL A 1 255 ? 8.543 16.040 11.604 1.00 44.38 255 VAL A N 1
ATOM 1695 C CA . VAL A 1 255 ? 8.059 17.395 11.406 1.00 44.22 255 VAL A CA 1
ATOM 1696 C C . VAL A 1 255 ? 7.053 17.775 12.476 1.00 44.62 255 VAL A C 1
ATOM 1697 O O . VAL A 1 255 ? 7.008 18.929 12.911 1.00 44.98 255 VAL A O 1
ATOM 1701 N N . THR A 1 256 ? 6.239 16.810 12.895 1.00 45.27 256 THR A N 1
ATOM 1702 C CA . THR A 1 256 ? 5.238 17.070 13.930 1.00 46.19 256 THR A CA 1
ATOM 1703 C C . THR A 1 256 ? 5.951 17.408 15.238 1.00 47.49 256 THR A C 1
ATOM 1704 O O . THR A 1 256 ? 5.623 18.391 15.902 1.00 47.24 256 THR A O 1
ATOM 1708 N N . ALA A 1 257 ? 6.936 16.592 15.595 1.00 49.85 257 ALA A N 1
ATOM 1709 C CA . ALA A 1 257 ? 7.702 16.814 16.814 1.00 52.23 257 ALA A CA 1
ATOM 1710 C C . ALA A 1 257 ? 8.360 18.193 16.772 1.00 54.07 257 ALA A C 1
ATOM 1711 O O . ALA A 1 257 ? 8.271 18.964 17.728 1.00 54.47 257 ALA A O 1
ATOM 1713 N N . LYS A 1 258 ? 9.010 18.496 15.652 1.00 56.25 258 LYS A N 1
ATOM 1714 C CA . LYS A 1 258 ? 9.694 19.773 15.466 1.00 57.90 258 LYS A CA 1
ATOM 1715 C C . LYS A 1 258 ? 8.772 20.977 15.654 1.00 57.33 258 LYS A C 1
ATOM 1716 O O . LYS A 1 258 ? 9.097 21.906 16.391 1.00 57.14 258 LYS A O 1
ATOM 1722 N N . GLU A 1 259 ? 7.623 20.954 14.990 1.00 57.38 259 GLU A N 1
ATOM 1723 C CA . GLU A 1 259 ? 6.671 22.054 15.072 1.00 58.70 259 GLU A CA 1
ATOM 1724 C C . GLU A 1 259 ? 5.937 22.142 16.403 1.00 58.60 259 GLU A C 1
ATOM 1725 O O . GLU A 1 259 ? 5.401 23.194 16.751 1.00 57.51 259 GLU A O 1
ATOM 1731 N N . ALA A 1 260 ? 5.904 21.039 17.143 1.00 58.65 260 ALA A N 1
ATOM 1732 C CA . ALA A 1 260 ? 5.219 21.011 18.431 1.00 58.53 260 ALA A CA 1
ATOM 1733 C C . ALA A 1 260 ? 6.172 21.369 19.565 1.00 58.06 260 ALA A C 1
ATOM 1734 O O . ALA A 1 260 ? 5.755 21.528 20.712 1.00 58.63 260 ALA A O 1
ATOM 1736 N N . ARG A 1 261 ? 7.451 21.499 19.233 1.00 57.72 261 ARG A N 1
ATOM 1737 C CA . ARG A 1 261 ? 8.481 21.822 20.213 1.00 57.85 261 ARG A CA 1
ATOM 1738 C C . ARG A 1 261 ? 8.648 20.710 21.240 1.00 56.35 261 ARG A C 1
ATOM 1739 O O . ARG A 1 261 ? 8.869 20.973 22.419 1.00 57.26 261 ARG A O 1
ATOM 1747 N N . ALA A 1 262 ? 8.525 19.466 20.792 1.00 54.60 262 ALA A N 1
ATOM 1748 C CA . ALA A 1 262 ? 8.704 18.328 21.683 1.00 52.52 262 ALA A CA 1
ATOM 1749 C C . ALA A 1 262 ? 10.201 18.265 21.926 1.00 51.43 262 ALA A C 1
ATOM 1750 O O . ALA A 1 262 ? 10.981 18.738 21.100 1.00 51.60 262 ALA A O 1
ATOM 1752 N N . LYS A 1 263 ? 10.610 17.691 23.048 1.00 49.28 263 LYS A N 1
ATOM 1753 C CA . LYS A 1 263 ? 12.030 17.606 23.343 1.00 48.25 263 LYS A CA 1
ATOM 1754 C C . LYS A 1 263 ? 12.626 16.344 22.753 1.00 47.48 263 LYS A C 1
ATOM 1755 O O . LYS A 1 263 ? 13.791 16.322 22.371 1.00 46.63 263 LYS A O 1
ATOM 1761 N N . GLN A 1 264 ? 11.821 15.291 22.674 1.00 47.29 264 GLN A N 1
ATOM 1762 C CA . GLN A 1 264 ? 12.292 14.027 22.129 1.00 45.45 264 GLN A CA 1
ATOM 1763 C C . GLN A 1 264 ? 11.212 13.353 21.294 1.00 43.73 264 GLN A C 1
ATOM 1764 O O . GLN A 1 264 ? 10.021 13.515 21.563 1.00 44.39 264 GLN A O 1
ATOM 1770 N N . LEU A 1 265 ? 11.635 12.608 20.277 1.00 40.73 265 LEU A N 1
ATOM 1771 C CA . LEU A 1 265 ? 10.704 11.889 19.409 1.00 39.81 265 LEU A CA 1
ATOM 1772 C C . LEU A 1 265 ? 11.083 10.418 19.344 1.00 37.94 265 LEU A C 1
ATOM 1773 O O . LEU A 1 265 ? 12.252 10.075 19.169 1.00 37.04 265 LEU A O 1
ATOM 1778 N N . ILE A 1 266 ? 10.088 9.552 19.495 1.00 36.97 266 ILE A N 1
ATOM 1779 C CA . ILE A 1 266 ? 10.319 8.119 19.423 1.00 34.75 266 ILE A CA 1
ATOM 1780 C C . ILE A 1 266 ? 9.401 7.572 18.335 1.00 34.29 266 ILE A C 1
ATOM 1781 O O . ILE A 1 266 ? 8.189 7.796 18.366 1.00 33.55 266 ILE A O 1
ATOM 1786 N N . LEU A 1 267 ? 9.986 6.878 17.365 1.00 32.36 267 LEU A N 1
ATOM 1787 C CA . LEU A 1 267 ? 9.218 6.309 16.262 1.00 33.35 267 LEU A CA 1
ATOM 1788 C C . LEU A 1 267 ? 8.840 4.875 16.590 1.00 33.22 267 LEU A C 1
ATOM 1789 O O . LEU A 1 267 ? 9.666 4.100 17.068 1.00 34.31 267 LEU A O 1
ATOM 1794 N N . THR A 1 268 ? 7.595 4.513 16.326 1.00 33.48 268 THR A N 1
ATOM 1795 C CA . THR A 1 268 ? 7.164 3.156 16.598 1.00 34.30 268 THR A CA 1
ATOM 1796 C C . THR A 1 268 ? 6.120 2.709 15.578 1.00 33.32 268 THR A C 1
ATOM 1797 O O . THR A 1 268 ? 5.765 3.472 14.678 1.00 33.38 268 THR A O 1
ATOM 1801 N N . HIS A 1 269 ? 5.649 1.469 15.713 1.00 33.07 269 HIS A N 1
ATOM 1802 C CA . HIS A 1 269 ? 4.654 0.906 14.801 1.00 33.06 269 HIS A CA 1
ATOM 1803 C C . HIS A 1 269 ? 5.296 0.790 13.420 1.00 33.78 269 HIS A C 1
ATOM 1804 O O . HIS A 1 269 ? 4.736 1.233 12.421 1.00 33.03 269 HIS A O 1
ATOM 1811 N N . ILE A 1 270 ? 6.483 0.186 13.400 1.00 35.06 270 ILE A N 1
ATOM 1812 C CA . ILE A 1 270 ? 7.292 -0.011 12.201 1.00 37.87 270 ILE A CA 1
ATOM 1813 C C . ILE A 1 270 ? 6.862 -1.232 11.389 1.00 39.87 270 ILE A C 1
ATOM 1814 O O . ILE A 1 270 ? 6.737 -2.332 11.933 1.00 37.62 270 ILE A O 1
ATOM 1819 N N . SER A 1 271 ? 6.659 -1.051 10.086 1.00 41.43 271 SER A N 1
ATOM 1820 C CA . SER A 1 271 ? 6.259 -2.175 9.245 1.00 45.89 271 SER A CA 1
ATOM 1821 C C . SER A 1 271 ? 7.433 -3.145 9.141 1.00 48.02 271 SER A C 1
ATOM 1822 O O . SER A 1 271 ? 8.592 -2.730 9.153 1.00 47.78 271 SER A O 1
ATOM 1825 N N . ALA A 1 272 ? 7.129 -4.435 9.046 1.00 51.48 272 ALA A N 1
ATOM 1826 C CA . ALA A 1 272 ? 8.162 -5.461 8.980 1.00 56.43 272 ALA A CA 1
ATOM 1827 C C . ALA A 1 272 ? 9.130 -5.275 7.820 1.00 60.13 272 ALA A C 1
ATOM 1828 O O . ALA A 1 272 ? 10.098 -6.021 7.683 1.00 60.79 272 ALA A O 1
ATOM 1830 N N . ARG A 1 273 ? 8.875 -4.265 6.998 1.00 64.45 273 ARG A N 1
ATOM 1831 C CA . ARG A 1 273 ? 9.716 -3.981 5.842 1.00 68.62 273 ARG A CA 1
ATOM 1832 C C . ARG A 1 273 ? 11.012 -3.244 6.198 1.00 71.30 273 ARG A C 1
ATOM 1833 O O . ARG A 1 273 ? 11.837 -2.989 5.323 1.00 72.27 273 ARG A O 1
ATOM 1841 N N . TYR A 1 274 ? 11.192 -2.892 7.469 1.00 73.69 274 TYR A N 1
ATOM 1842 C CA . TYR A 1 274 ? 12.404 -2.185 7.885 1.00 76.37 274 TYR A CA 1
ATOM 1843 C C . TYR A 1 274 ? 12.897 -2.646 9.260 1.00 78.22 274 TYR A C 1
ATOM 1844 O O . TYR A 1 274 ? 12.668 -1.969 10.262 1.00 78.87 274 TYR A O 1
ATOM 1853 N N . GLN A 1 275 ? 13.584 -3.781 9.317 1.00 80.11 275 GLN A N 1
ATOM 1854 C CA . GLN A 1 275 ? 14.084 -4.279 10.597 1.00 81.19 275 GLN A CA 1
ATOM 1855 C C . GLN A 1 275 ? 15.591 -4.498 10.547 1.00 81.18 275 GLN A C 1
ATOM 1856 O O . GLN A 1 275 ? 16.157 -4.716 9.474 1.00 81.11 275 GLN A O 1
ATOM 1862 N N . GLY A 1 276 ? 16.230 -4.453 11.715 1.00 81.00 276 GLY A N 1
ATOM 1863 C CA . GLY A 1 276 ? 17.670 -4.634 11.794 1.00 80.05 276 GLY A CA 1
ATOM 1864 C C . GLY A 1 276 ? 18.397 -3.310 11.635 1.00 79.53 276 GLY A C 1
ATOM 1865 O O . GLY A 1 276 ? 18.385 -2.473 12.540 1.00 80.55 276 GLY A O 1
ATOM 1866 N N . ASP A 1 277 ? 19.036 -3.119 10.484 1.00 78.18 277 ASP A N 1
ATOM 1867 C CA . ASP A 1 277 ? 19.758 -1.883 10.201 1.00 76.24 277 ASP A CA 1
ATOM 1868 C C . ASP A 1 277 ? 18.927 -0.998 9.287 1.00 74.08 277 ASP A C 1
ATOM 1869 O O . ASP A 1 277 ? 19.166 0.207 9.182 1.00 73.78 277 ASP A O 1
ATOM 1874 N N . ALA A 1 278 ? 17.945 -1.605 8.629 1.00 70.44 278 ALA A N 1
ATOM 1875 C CA . ALA A 1 278 ? 17.054 -0.870 7.746 1.00 67.62 278 ALA A CA 1
ATOM 1876 C C . ALA A 1 278 ? 16.254 0.100 8.606 1.00 65.52 278 ALA A C 1
ATOM 1877 O O . ALA A 1 278 ? 15.847 1.164 8.148 1.00 64.65 278 ALA A O 1
ATOM 1879 N N . SER A 1 279 ? 16.033 -0.281 9.861 1.00 63.95 279 SER A N 1
ATOM 1880 C CA . SER A 1 279 ? 15.294 0.556 10.798 1.00 62.64 279 SER A CA 1
ATOM 1881 C C . SER A 1 279 ? 16.107 1.813 11.103 1.00 61.84 279 SER A C 1
ATOM 1882 O O . SER A 1 279 ? 15.551 2.877 11.371 1.00 60.21 279 SER A O 1
ATOM 1885 N N . LEU A 1 280 ? 17.430 1.680 11.065 1.00 61.59 280 LEU A N 1
ATOM 1886 C CA . LEU A 1 280 ? 18.314 2.811 11.313 1.00 61.42 280 LEU A CA 1
ATOM 1887 C C . LEU A 1 280 ? 18.114 3.838 10.202 1.00 61.13 280 LEU A C 1
ATOM 1888 O O . LEU A 1 280 ? 18.216 5.044 10.429 1.00 60.81 280 LEU A O 1
ATOM 1893 N N . GLU A 1 281 ? 17.819 3.354 8.999 1.00 60.05 281 GLU A N 1
ATOM 1894 C CA . GLU A 1 281 ? 17.583 4.243 7.874 1.00 59.10 281 GLU A CA 1
ATOM 1895 C C . GLU A 1 281 ? 16.355 5.098 8.171 1.00 56.75 281 GLU A C 1
ATOM 1896 O O . GLU A 1 281 ? 16.363 6.305 7.938 1.00 55.78 281 GLU A O 1
ATOM 1902 N N . LEU A 1 282 ? 15.301 4.467 8.686 1.00 53.75 282 LEU A N 1
ATOM 1903 C CA . LEU A 1 282 ? 14.077 5.184 9.031 1.00 50.46 282 LEU A CA 1
ATOM 1904 C C . LEU A 1 282 ? 14.399 6.240 10.071 1.00 49.03 282 LEU A C 1
ATOM 1905 O O . LEU A 1 282 ? 13.929 7.376 9.996 1.00 46.61 282 LEU A O 1
ATOM 1910 N N . GLN A 1 283 ? 15.204 5.842 11.049 1.00 48.73 283 GLN A N 1
ATOM 1911 C CA . GLN A 1 283 ? 15.597 6.730 12.131 1.00 49.78 283 GLN A CA 1
ATOM 1912 C C . GLN A 1 283 ? 16.273 7.969 11.563 1.00 49.96 283 GLN A C 1
ATOM 1913 O O . GLN A 1 283 ? 15.903 9.095 11.897 1.00 49.48 283 GLN A O 1
ATOM 1919 N N . LYS A 1 284 ? 17.258 7.750 10.696 1.00 50.85 284 LYS A N 1
ATOM 1920 C CA . LYS A 1 284 ? 17.988 8.848 10.074 1.00 52.76 284 LYS A CA 1
ATOM 1921 C C . LYS A 1 284 ? 17.073 9.819 9.341 1.00 51.70 284 LYS A C 1
ATOM 1922 O O . LYS A 1 284 ? 17.317 11.027 9.346 1.00 51.31 284 LYS A O 1
ATOM 1928 N N . GLU A 1 285 ? 16.020 9.303 8.715 1.00 50.66 285 GLU A N 1
ATOM 1929 C CA . GLU A 1 285 ? 15.096 10.176 8.006 1.00 50.71 285 GLU A CA 1
ATOM 1930 C C . GLU A 1 285 ? 14.515 11.161 9.006 1.00 49.56 285 GLU A C 1
ATOM 1931 O O . GLU A 1 285 ? 14.347 12.342 8.709 1.00 49.00 285 GLU A O 1
ATOM 1937 N N . ALA A 1 286 ? 14.213 10.660 10.198 1.00 48.33 286 ALA A N 1
ATOM 1938 C CA . ALA A 1 286 ? 13.650 11.492 11.250 1.00 48.73 286 ALA A CA 1
ATOM 1939 C C . ALA A 1 286 ? 14.737 12.410 11.800 1.00 47.89 286 ALA A C 1
ATOM 1940 O O . ALA A 1 286 ? 14.537 13.613 11.936 1.00 46.62 286 ALA A O 1
ATOM 1942 N N . VAL A 1 287 ? 15.889 11.830 12.109 1.00 48.67 287 VAL A N 1
ATOM 1943 C CA . VAL A 1 287 ? 17.012 12.591 12.640 1.00 51.13 287 VAL A CA 1
ATOM 1944 C C . VAL A 1 287 ? 17.286 13.851 11.808 1.00 52.03 287 VAL A C 1
ATOM 1945 O O . VAL A 1 287 ? 17.631 14.895 12.360 1.00 51.52 287 VAL A O 1
ATOM 1949 N N . ASP A 1 288 ? 17.115 13.749 10.488 1.00 52.20 288 ASP A N 1
ATOM 1950 C CA . ASP A 1 288 ? 17.347 14.872 9.578 1.00 51.70 288 ASP A CA 1
ATOM 1951 C C . ASP A 1 288 ? 16.421 16.068 9.806 1.00 51.58 288 ASP A C 1
ATOM 1952 O O . ASP A 1 288 ? 16.805 17.208 9.551 1.00 52.27 288 ASP A O 1
ATOM 1957 N N . VAL A 1 289 ? 15.206 15.817 10.278 1.00 50.62 289 VAL A N 1
ATOM 1958 C CA . VAL A 1 289 ? 14.265 16.901 10.540 1.00 50.12 289 VAL A CA 1
ATOM 1959 C C . VAL A 1 289 ? 14.292 17.262 12.024 1.00 51.67 289 VAL A C 1
ATOM 1960 O O . VAL A 1 289 ? 14.298 18.437 12.396 1.00 51.46 289 VAL A O 1
ATOM 1964 N N . PHE A 1 290 ? 14.310 16.229 12.862 1.00 52.59 290 PHE A N 1
ATOM 1965 C CA . PHE A 1 290 ? 14.332 16.386 14.312 1.00 51.96 290 PHE A CA 1
ATOM 1966 C C . PHE A 1 290 ? 15.514 15.570 14.838 1.00 51.30 290 PHE A C 1
ATOM 1967 O O . PHE A 1 290 ? 15.443 14.343 14.938 1.00 50.51 290 PHE A O 1
ATOM 1975 N N . PRO A 1 291 ? 16.621 16.244 15.181 1.00 50.10 291 PRO A N 1
ATOM 1976 C CA . PRO A 1 291 ? 17.822 15.573 15.689 1.00 48.93 291 PRO A CA 1
ATOM 1977 C C . PRO A 1 291 ? 17.582 14.543 16.790 1.00 47.57 291 PRO A C 1
ATOM 1978 O O . PRO A 1 291 ? 18.141 13.443 16.752 1.00 46.71 291 PRO A O 1
ATOM 1982 N N . ASN A 1 292 ? 16.754 14.893 17.768 1.00 47.16 292 ASN A N 1
ATOM 1983 C CA . ASN A 1 292 ? 16.488 13.980 18.874 1.00 47.60 292 ASN A CA 1
ATOM 1984 C C . ASN A 1 292 ? 15.337 13.029 18.565 1.00 46.70 292 ASN A C 1
ATOM 1985 O O . ASN A 1 292 ? 14.247 13.134 19.132 1.00 46.82 292 ASN A O 1
ATOM 1990 N N . SER A 1 293 ? 15.605 12.100 17.655 1.00 43.55 293 SER A N 1
ATOM 1991 C CA . SER A 1 293 ? 14.630 11.108 17.242 1.00 42.50 293 SER A CA 1
ATOM 1992 C C . SER A 1 293 ? 15.240 9.719 17.360 1.00 40.99 293 SER A C 1
ATOM 1993 O O . SER A 1 293 ? 16.425 9.531 17.083 1.00 40.51 293 SER A O 1
ATOM 1996 N N . VAL A 1 294 ? 14.432 8.753 17.786 1.00 40.19 294 VAL A N 1
ATOM 1997 C CA . VAL A 1 294 ? 14.888 7.374 17.923 1.00 40.13 294 VAL A CA 1
ATOM 1998 C C . VAL A 1 294 ? 13.806 6.399 17.483 1.00 39.03 294 VAL A C 1
ATOM 1999 O O . VAL A 1 294 ? 12.626 6.574 17.801 1.00 39.31 294 VAL A O 1
ATOM 2003 N N . ALA A 1 295 ? 14.221 5.374 16.747 1.00 36.21 295 ALA A N 1
ATOM 2004 C CA . ALA A 1 295 ? 13.305 4.351 16.274 1.00 35.40 295 ALA A CA 1
ATOM 2005 C C . ALA A 1 295 ? 13.193 3.313 17.377 1.00 35.05 295 ALA A C 1
ATOM 2006 O O . ALA A 1 295 ? 14.175 2.648 17.711 1.00 36.54 295 ALA A O 1
ATOM 2008 N N . ALA A 1 296 ? 12.005 3.174 17.951 1.00 34.49 296 ALA A N 1
ATOM 2009 C CA . ALA A 1 296 ? 11.818 2.192 19.016 1.00 35.03 296 ALA A CA 1
ATOM 2010 C C . ALA A 1 296 ? 11.966 0.757 18.509 1.00 34.51 296 ALA A C 1
ATOM 2011 O O . ALA A 1 296 ? 11.895 0.486 17.318 1.00 34.45 296 ALA A O 1
ATOM 2013 N N . TYR A 1 297 ? 12.198 -0.155 19.440 1.00 34.97 297 TYR A N 1
ATOM 2014 C CA . TYR A 1 297 ? 12.327 -1.567 19.137 1.00 34.78 297 TYR A CA 1
ATOM 2015 C C . TYR A 1 297 ? 11.885 -2.297 20.389 1.00 33.43 297 TYR A C 1
ATOM 2016 O O . TYR A 1 297 ? 11.953 -1.745 21.491 1.00 33.43 297 TYR A O 1
ATOM 2025 N N . ASP A 1 298 ? 11.415 -3.526 20.218 1.00 32.43 298 ASP A N 1
ATOM 2026 C CA . ASP A 1 298 ? 10.933 -4.312 21.341 1.00 31.43 298 ASP A CA 1
ATOM 2027 C C . ASP A 1 298 ? 11.906 -4.346 22.517 1.00 31.84 298 ASP A C 1
ATOM 2028 O O . ASP A 1 298 ? 13.089 -4.658 22.358 1.00 31.88 298 ASP A O 1
ATOM 2033 N N . PHE A 1 299 ? 11.380 -3.993 23.691 1.00 31.59 299 PHE A N 1
ATOM 2034 C CA . PHE A 1 299 ? 12.111 -3.967 24.955 1.00 31.46 299 PHE A CA 1
ATOM 2035 C C . PHE A 1 299 ? 13.035 -2.772 25.145 1.00 33.04 299 PHE A C 1
ATOM 2036 O O . PHE A 1 299 ? 13.857 -2.749 26.062 1.00 32.13 299 PHE A O 1
ATOM 2044 N N . LEU A 1 300 ? 12.902 -1.778 24.274 1.00 33.41 300 LEU A N 1
ATOM 2045 C CA . LEU A 1 300 ? 13.689 -0.566 24.415 1.00 34.17 300 LEU A CA 1
ATOM 2046 C C . LEU A 1 300 ? 13.067 0.180 25.594 1.00 35.35 300 LEU A C 1
ATOM 2047 O O . LEU A 1 300 ? 11.839 0.292 25.689 1.00 35.38 300 LEU A O 1
ATOM 2052 N N . GLU A 1 301 ? 13.899 0.670 26.504 1.00 36.66 301 GLU A N 1
ATOM 2053 C CA . GLU A 1 301 ? 13.380 1.411 27.645 1.00 37.22 301 GLU A CA 1
ATOM 2054 C C . GLU A 1 301 ? 13.952 2.818 27.617 1.00 37.77 301 GLU A C 1
ATOM 2055 O O . GLU A 1 301 ? 15.168 2.998 27.589 1.00 36.77 301 GLU A O 1
ATOM 2061 N N . VAL A 1 302 ? 13.070 3.809 27.627 1.00 36.96 302 VAL A N 1
ATOM 2062 C CA . VAL A 1 302 ? 13.481 5.205 27.575 1.00 37.65 302 VAL A CA 1
ATOM 2063 C C . VAL A 1 302 ? 13.066 5.990 28.815 1.00 38.52 302 VAL A C 1
ATOM 2064 O O . VAL A 1 302 ? 11.882 6.096 29.129 1.00 37.41 302 VAL A O 1
ATOM 2068 N N . ASN A 1 303 ? 14.047 6.551 29.513 1.00 40.49 303 ASN A N 1
ATOM 2069 C CA . ASN A 1 303 ? 13.763 7.325 30.714 1.00 43.05 303 ASN A CA 1
ATOM 2070 C C . ASN A 1 303 ? 13.220 8.713 30.380 1.00 43.79 303 ASN A C 1
ATOM 2071 O O . ASN A 1 303 ? 13.653 9.343 29.419 1.00 43.89 303 ASN A O 1
ATOM 2076 N N . VAL A 1 304 ? 12.246 9.165 31.164 1.00 44.78 304 VAL A N 1
ATOM 2077 C CA . VAL A 1 304 ? 11.642 10.480 30.977 1.00 46.96 304 VAL A CA 1
ATOM 2078 C C . VAL A 1 304 ? 12.104 11.352 32.142 1.00 49.80 304 VAL A C 1
ATOM 2079 O O . VAL A 1 304 ? 11.503 11.336 33.218 1.00 49.54 304 VAL A O 1
ATOM 2083 N N . PRO A 1 305 ? 13.196 12.108 31.948 1.00 52.94 305 PRO A N 1
ATOM 2084 C CA . PRO A 1 305 ? 13.748 12.987 32.985 1.00 55.42 305 PRO A CA 1
ATOM 2085 C C . PRO A 1 305 ? 12.962 14.279 33.195 1.00 57.53 305 PRO A C 1
ATOM 2086 O O . PRO A 1 305 ? 12.306 14.776 32.273 1.00 56.33 305 PRO A O 1
ATOM 2090 N N . ARG A 1 306 ? 13.031 14.801 34.422 1.00 61.34 306 ARG A N 1
ATOM 2091 C CA . ARG A 1 306 ? 12.394 16.069 34.783 1.00 64.94 306 ARG A CA 1
ATOM 2092 C C . ARG A 1 306 ? 13.349 17.094 34.186 1.00 67.56 306 ARG A C 1
ATOM 2093 O O . ARG A 1 306 ? 14.474 17.270 34.667 1.00 68.08 306 ARG A O 1
ATOM 2101 N N . GLY A 1 307 ? 12.902 17.747 33.120 1.00 70.23 307 GLY A N 1
ATOM 2102 C CA . GLY A 1 307 ? 13.733 18.727 32.446 1.00 73.33 307 GLY A CA 1
ATOM 2103 C C . GLY A 1 307 ? 14.247 19.839 33.339 1.00 75.20 307 GLY A C 1
ATOM 2104 O O . GLY A 1 307 ? 13.733 19.970 34.476 1.00 75.99 307 GLY A O 1
ATOM 2113 N N . GLU B 1 2 ? 1.017 -35.098 10.555 1.00 26.59 2 GLU B N 1
ATOM 2114 C CA . GLU B 1 2 ? 1.806 -34.865 11.754 1.00 26.51 2 GLU B CA 1
ATOM 2115 C C . GLU B 1 2 ? 1.088 -33.934 12.724 1.00 25.74 2 GLU B C 1
ATOM 2116 O O . GLU B 1 2 ? 0.200 -33.172 12.341 1.00 26.11 2 GLU B O 1
ATOM 2122 N N . LEU B 1 3 ? 1.490 -34.015 13.988 1.00 27.83 3 LEU B N 1
ATOM 2123 C CA . LEU B 1 3 ? 0.972 -33.160 15.047 1.00 26.86 3 LEU B CA 1
ATOM 2124 C C . LEU B 1 3 ? 2.152 -32.278 15.440 1.00 28.91 3 LEU B C 1
ATOM 2125 O O . LEU B 1 3 ? 3.250 -32.778 15.716 1.00 27.99 3 LEU B O 1
ATOM 2130 N N . LEU B 1 4 ? 1.939 -30.967 15.427 1.00 28.18 4 LEU B N 1
ATOM 2131 C CA . LEU B 1 4 ? 2.977 -30.019 15.804 1.00 25.50 4 LEU B CA 1
ATOM 2132 C C . LEU B 1 4 ? 2.428 -29.186 16.954 1.00 25.56 4 LEU B C 1
ATOM 2133 O O . LEU B 1 4 ? 1.540 -28.349 16.761 1.00 24.59 4 LEU B O 1
ATOM 2138 N N . PHE B 1 5 ? 2.946 -29.425 18.153 1.00 23.08 5 PHE B N 1
ATOM 2139 C CA . PHE B 1 5 ? 2.481 -28.694 19.315 1.00 23.62 5 PHE B CA 1
ATOM 2140 C C . PHE B 1 5 ? 3.003 -27.255 19.355 1.00 24.16 5 PHE B C 1
ATOM 2141 O O . PHE B 1 5 ? 4.204 -27.009 19.473 1.00 23.78 5 PHE B O 1
ATOM 2149 N N . LEU B 1 6 ? 2.088 -26.302 19.230 1.00 23.60 6 LEU B N 1
ATOM 2150 C CA . LEU B 1 6 ? 2.462 -24.899 19.254 1.00 23.37 6 LEU B CA 1
ATOM 2151 C C . LEU B 1 6 ? 2.517 -24.363 20.684 1.00 25.31 6 LEU B C 1
ATOM 2152 O O . LEU B 1 6 ? 3.387 -23.558 21.019 1.00 29.04 6 LEU B O 1
ATOM 2157 N N . GLY B 1 7 ? 1.595 -24.820 21.527 1.00 25.34 7 GLY B N 1
ATOM 2158 C CA . GLY B 1 7 ? 1.565 -24.390 22.913 1.00 25.79 7 GLY B CA 1
ATOM 2159 C C . GLY B 1 7 ? 1.160 -25.579 23.761 1.00 26.33 7 GLY B C 1
ATOM 2160 O O . GLY B 1 7 ? 0.182 -26.244 23.434 1.00 28.72 7 GLY B O 1
ATOM 2161 N N . THR B 1 8 ? 1.885 -25.851 24.845 1.00 24.49 8 THR B N 1
ATOM 2162 C CA . THR B 1 8 ? 1.576 -27.006 25.678 1.00 24.86 8 THR B CA 1
ATOM 2163 C C . THR B 1 8 ? 1.361 -26.676 27.138 1.00 24.86 8 THR B C 1
ATOM 2164 O O . THR B 1 8 ? 1.293 -27.580 27.972 1.00 24.90 8 THR B O 1
ATOM 2168 N N . GLY B 1 9 ? 1.254 -25.386 27.445 1.00 25.81 9 GLY B N 1
ATOM 2169 C CA . GLY B 1 9 ? 1.051 -24.956 28.820 1.00 25.30 9 GLY B CA 1
ATOM 2170 C C . GLY B 1 9 ? -0.408 -24.942 29.238 1.00 29.78 9 GLY B C 1
ATOM 2171 O O . GLY B 1 9 ? -1.275 -25.478 28.547 1.00 29.31 9 GLY B O 1
ATOM 2172 N N . ALA B 1 10 ? -0.691 -24.323 30.378 1.00 30.90 10 ALA B N 1
ATOM 2173 C CA . ALA B 1 10 ? -2.058 -24.259 30.873 1.00 31.33 10 ALA B CA 1
ATOM 2174 C C . ALA B 1 10 ? -2.314 -22.974 31.644 1.00 31.55 10 ALA B C 1
ATOM 2175 O O . ALA B 1 10 ? -1.413 -22.432 32.278 1.00 29.21 10 ALA B O 1
ATOM 2177 N N . GLY B 1 11 ? -3.550 -22.492 31.583 1.00 31.36 11 GLY B N 1
ATOM 2178 C CA . GLY B 1 11 ? -3.913 -21.291 32.313 1.00 32.25 11 GLY B CA 1
ATOM 2179 C C . GLY B 1 11 ? -3.373 -19.998 31.753 1.00 32.02 11 GLY B C 1
ATOM 2180 O O . GLY B 1 11 ? -4.109 -19.209 31.163 1.00 33.35 11 GLY B O 1
ATOM 2181 N N . ILE B 1 12 ? -2.085 -19.765 31.954 1.00 32.55 12 ILE B N 1
ATOM 2182 C CA . ILE B 1 12 ? -1.455 -18.553 31.460 1.00 31.75 12 ILE B CA 1
ATOM 2183 C C . ILE B 1 12 ? -0.124 -18.934 30.839 1.00 30.62 12 ILE B C 1
ATOM 2184 O O . ILE B 1 12 ? 0.435 -19.985 31.148 1.00 28.26 12 ILE B O 1
ATOM 2189 N N . PRO B 1 13 ? 0.401 -18.076 29.957 1.00 29.65 13 PRO B N 1
ATOM 2190 C CA . PRO B 1 13 ? 1.671 -18.289 29.261 1.00 29.81 13 PRO B CA 1
ATOM 2191 C C . PRO B 1 13 ? 2.863 -18.316 30.201 1.00 30.05 13 PRO B C 1
ATOM 2192 O O . PRO B 1 13 ? 2.865 -17.655 31.228 1.00 29.99 13 PRO B O 1
ATOM 2196 N N . ALA B 1 14 ? 3.875 -19.087 29.830 1.00 31.25 14 ALA B N 1
ATOM 2197 C CA . ALA B 1 14 ? 5.106 -19.178 30.594 1.00 32.15 14 ALA B CA 1
ATOM 2198 C C . ALA B 1 14 ? 6.208 -19.125 29.550 1.00 33.37 14 ALA B C 1
ATOM 2199 O O . ALA B 1 14 ? 5.986 -19.500 28.398 1.00 33.04 14 ALA B O 1
ATOM 2201 N N . LYS B 1 15 ? 7.386 -18.648 29.928 1.00 35.06 15 LYS B N 1
ATOM 2202 C CA . LYS B 1 15 ? 8.480 -18.575 28.972 1.00 36.78 15 LYS B CA 1
ATOM 2203 C C . LYS B 1 15 ? 8.706 -19.923 28.289 1.00 36.07 15 LYS B C 1
ATOM 2204 O O . LYS B 1 15 ? 8.992 -19.986 27.095 1.00 36.85 15 LYS B O 1
ATOM 2210 N N . ALA B 1 16 ? 8.548 -21.001 29.045 1.00 35.61 16 ALA B N 1
ATOM 2211 C CA . ALA B 1 16 ? 8.751 -22.345 28.522 1.00 35.18 16 ALA B CA 1
ATOM 2212 C C . ALA B 1 16 ? 7.586 -22.932 27.704 1.00 34.87 16 ALA B C 1
ATOM 2213 O O . ALA B 1 16 ? 7.809 -23.661 26.737 1.00 33.19 16 ALA B O 1
ATOM 2215 N N . ARG B 1 17 ? 6.352 -22.632 28.102 1.00 33.31 17 ARG B N 1
ATOM 2216 C CA . ARG B 1 17 ? 5.182 -23.175 27.413 1.00 30.53 17 ARG B CA 1
ATOM 2217 C C . ARG B 1 17 ? 4.099 -22.130 27.171 1.00 28.86 17 ARG B C 1
ATOM 2218 O O . ARG B 1 17 ? 3.649 -21.471 28.108 1.00 29.64 17 ARG B O 1
ATOM 2226 N N . ASN B 1 18 ? 3.678 -21.974 25.923 1.00 26.15 18 ASN B N 1
ATOM 2227 C CA . ASN B 1 18 ? 2.610 -21.034 25.647 1.00 27.82 18 ASN B CA 1
ATOM 2228 C C . ASN B 1 18 ? 1.307 -21.756 25.929 1.00 26.58 18 ASN B C 1
ATOM 2229 O O . ASN B 1 18 ? 1.293 -22.981 26.095 1.00 25.37 18 ASN B O 1
ATOM 2234 N N . VAL B 1 19 ? 0.220 -20.999 26.001 1.00 28.12 19 VAL B N 1
ATOM 2235 C CA . VAL B 1 19 ? -1.075 -21.605 26.225 1.00 27.48 19 VAL B CA 1
ATOM 2236 C C . VAL B 1 19 ? -1.356 -22.534 25.051 1.00 29.33 19 VAL B C 1
ATOM 2237 O O . VAL B 1 19 ? -0.714 -22.449 24.001 1.00 27.55 19 VAL B O 1
ATOM 2241 N N . THR B 1 20 ? -2.346 -23.394 25.228 1.00 29.79 20 THR B N 1
ATOM 2242 C CA . THR B 1 20 ? -2.655 -24.432 24.268 1.00 30.76 20 THR B CA 1
ATOM 2243 C C . THR B 1 20 ? -3.063 -24.212 22.817 1.00 30.16 20 THR B C 1
ATOM 2244 O O . THR B 1 20 ? -3.851 -23.325 22.468 1.00 29.97 20 THR B O 1
ATOM 2248 N N . SER B 1 21 ? -2.486 -25.074 21.983 1.00 29.18 21 SER B N 1
ATOM 2249 C CA . SER B 1 21 ? -2.759 -25.155 20.559 1.00 26.83 21 SER B CA 1
ATOM 2250 C C . SER B 1 21 ? -1.921 -26.240 19.897 1.00 25.61 21 SER B C 1
ATOM 2251 O O . SER B 1 21 ? -0.702 -26.292 20.060 1.00 26.03 21 SER B O 1
ATOM 2254 N N . VAL B 1 22 ? -2.585 -27.121 19.159 1.00 25.66 22 VAL B N 1
ATOM 2255 C CA . VAL B 1 22 ? -1.892 -28.194 18.456 1.00 25.15 22 VAL B CA 1
ATOM 2256 C C . VAL B 1 22 ? -2.299 -28.162 16.995 1.00 24.51 22 VAL B C 1
ATOM 2257 O O . VAL B 1 22 ? -3.495 -28.070 16.676 1.00 21.72 22 VAL B O 1
ATOM 2261 N N . ALA B 1 23 ? -1.309 -28.231 16.107 1.00 22.16 23 ALA B N 1
ATOM 2262 C CA . ALA B 1 23 ? -1.579 -28.234 14.680 1.00 22.41 23 ALA B CA 1
ATOM 2263 C C . ALA B 1 23 ? -1.554 -29.649 14.108 1.00 24.13 23 ALA B C 1
ATOM 2264 O O . ALA B 1 23 ? -0.589 -30.399 14.306 1.00 23.52 23 ALA B O 1
ATOM 2266 N N . LEU B 1 24 ? -2.630 -30.020 13.425 1.00 22.75 24 LEU B N 1
ATOM 2267 C CA . LEU B 1 24 ? -2.695 -31.318 12.775 1.00 24.25 24 LEU B CA 1
ATOM 2268 C C . LEU B 1 24 ? -2.370 -30.967 11.325 1.00 23.79 24 LEU B C 1
ATOM 2269 O O . LEU B 1 24 ? -3.216 -30.463 10.593 1.00 22.55 24 LEU B O 1
ATOM 2274 N N . LYS B 1 25 ? -1.122 -31.189 10.930 1.00 22.78 25 LYS B N 1
ATOM 2275 C CA . LYS B 1 25 ? -0.694 -30.885 9.571 1.00 24.89 25 LYS B CA 1
ATOM 2276 C C . LYS B 1 25 ? -1.170 -31.960 8.617 1.00 25.56 25 LYS B C 1
ATOM 2277 O O . LYS B 1 25 ? -0.921 -33.148 8.829 1.00 28.13 25 LYS B O 1
ATOM 2283 N N . LEU B 1 26 ? -1.844 -31.529 7.557 1.00 26.63 26 LEU B N 1
ATOM 2284 C CA . LEU B 1 26 ? -2.387 -32.433 6.551 1.00 27.40 26 LEU B CA 1
ATOM 2285 C C . LEU B 1 26 ? -2.025 -31.916 5.165 1.00 28.10 26 LEU B C 1
ATOM 2286 O O . LEU B 1 26 ? -2.852 -31.910 4.250 1.00 29.53 26 LEU B O 1
ATOM 2291 N N . LEU B 1 27 ? -0.781 -31.483 5.016 1.00 27.68 27 LEU B N 1
ATOM 2292 C CA . LEU B 1 27 ? -0.321 -30.931 3.754 1.00 29.24 27 LEU B CA 1
ATOM 2293 C C . LEU B 1 27 ? -0.393 -31.918 2.605 1.00 29.78 27 LEU B C 1
ATOM 2294 O O . LEU B 1 27 ? -0.804 -31.573 1.503 1.00 29.25 27 LEU B O 1
ATOM 2299 N N . GLU B 1 28 ? 0.003 -33.151 2.869 1.00 31.96 28 GLU B N 1
ATOM 2300 C CA . GLU B 1 28 ? -0.009 -34.179 1.845 1.00 35.86 28 GLU B CA 1
ATOM 2301 C C . GLU B 1 28 ? -1.436 -34.651 1.581 1.00 34.79 28 GLU B C 1
ATOM 2302 O O . GLU B 1 28 ? -1.803 -34.969 0.448 1.00 33.71 28 GLU B O 1
ATOM 2308 N N . GLU B 1 29 ? -2.239 -34.684 2.638 1.00 33.43 29 GLU B N 1
ATOM 2309 C CA . GLU B 1 29 ? -3.615 -35.146 2.536 1.00 32.67 29 GLU B CA 1
ATOM 2310 C C . GLU B 1 29 ? -4.606 -34.142 1.969 1.00 32.47 29 GLU B C 1
ATOM 2311 O O . GLU B 1 29 ? -5.457 -34.514 1.162 1.00 33.15 29 GLU B O 1
ATOM 2317 N N . ARG B 1 30 ? -4.501 -32.878 2.377 1.00 32.29 30 ARG B N 1
ATOM 2318 C CA . ARG B 1 30 ? -5.439 -31.847 1.918 1.00 31.52 30 ARG B CA 1
ATOM 2319 C C . ARG B 1 30 ? -4.779 -30.503 1.620 1.00 31.09 30 ARG B C 1
ATOM 2320 O O . ARG B 1 30 ? -5.478 -29.516 1.398 1.00 29.00 30 ARG B O 1
ATOM 2328 N N . ARG B 1 31 ? -3.451 -30.455 1.626 1.00 30.20 31 ARG B N 1
ATOM 2329 C CA . ARG B 1 31 ? -2.733 -29.200 1.398 1.00 30.18 31 ARG B CA 1
ATOM 2330 C C . ARG B 1 31 ? -3.143 -28.190 2.463 1.00 29.83 31 ARG B C 1
ATOM 2331 O O . ARG B 1 31 ? -3.256 -26.992 2.183 1.00 31.41 31 ARG B O 1
ATOM 2339 N N . SER B 1 32 ? -3.361 -28.664 3.687 1.00 27.60 32 SER B N 1
ATOM 2340 C CA . SER B 1 32 ? -3.782 -27.764 4.749 1.00 26.41 32 SER B CA 1
ATOM 2341 C C . SER B 1 32 ? -3.436 -28.248 6.143 1.00 25.02 32 SER B C 1
ATOM 2342 O O . SER B 1 32 ? -2.943 -29.368 6.336 1.00 24.93 32 SER B O 1
ATOM 2345 N N . VAL B 1 33 ? -3.720 -27.375 7.108 1.00 23.65 33 VAL B N 1
ATOM 2346 C CA . VAL B 1 33 ? -3.494 -27.625 8.524 1.00 23.28 33 VAL B CA 1
ATOM 2347 C C . VAL B 1 33 ? -4.778 -27.346 9.310 1.00 22.50 33 VAL B C 1
ATOM 2348 O O . VAL B 1 33 ? -5.508 -26.389 9.016 1.00 24.03 33 VAL B O 1
ATOM 2352 N N . TRP B 1 34 ? -5.052 -28.197 10.293 1.00 22.08 34 TRP B N 1
ATOM 2353 C CA . TRP B 1 34 ? -6.221 -28.046 11.159 1.00 22.88 34 TRP B CA 1
ATOM 2354 C C . TRP B 1 34 ? -5.677 -27.798 12.558 1.00 25.27 34 TRP B C 1
ATOM 2355 O O . TRP B 1 34 ? -4.762 -28.496 13.022 1.00 24.91 34 TRP B O 1
ATOM 2366 N N . LEU B 1 35 ? -6.249 -26.815 13.236 1.00 23.31 35 LEU B N 1
ATOM 2367 C CA . LEU B 1 35 ? -5.824 -26.479 14.580 1.00 21.59 35 LEU B CA 1
ATOM 2368 C C . LEU B 1 35 ? -6.811 -26.961 15.635 1.00 22.02 35 LEU B C 1
ATOM 2369 O O . LEU B 1 35 ? -8.025 -26.880 15.450 1.00 22.55 35 LEU B O 1
ATOM 2374 N N . PHE B 1 36 ? -6.282 -27.490 16.732 1.00 20.35 36 PHE B N 1
ATOM 2375 C CA . PHE B 1 36 ? -7.106 -27.926 17.841 1.00 22.48 36 PHE B CA 1
ATOM 2376 C C . PHE B 1 36 ? -6.752 -27.000 18.974 1.00 22.41 36 PHE B C 1
ATOM 2377 O O . PHE B 1 36 ? -5.654 -27.056 19.529 1.00 23.90 36 PHE B O 1
ATOM 2385 N N . ASP B 1 37 ? -7.697 -26.102 19.247 1.00 21.93 37 ASP B N 1
ATOM 2386 C CA . ASP B 1 37 ? -7.596 -25.042 20.242 1.00 21.66 37 ASP B CA 1
ATOM 2387 C C . ASP B 1 37 ? -6.666 -23.918 19.756 1.00 23.01 37 ASP B C 1
ATOM 2388 O O . ASP B 1 37 ? -5.846 -24.114 18.850 1.00 22.62 37 ASP B O 1
ATOM 2393 N N . CYS B 1 38 ? -6.802 -22.727 20.327 1.00 21.32 38 CYS B N 1
ATOM 2394 C CA . CYS B 1 38 ? -6.017 -21.607 19.833 1.00 23.05 38 CYS B CA 1
ATOM 2395 C C . CYS B 1 38 ? -5.832 -20.519 20.894 1.00 23.67 38 CYS B C 1
ATOM 2396 O O . CYS B 1 38 ? -6.458 -19.462 20.828 1.00 24.05 38 CYS B O 1
ATOM 2399 N N . GLY B 1 39 ? -4.973 -20.799 21.873 1.00 23.15 39 GLY B N 1
ATOM 2400 C CA . GLY B 1 39 ? -4.708 -19.851 22.933 1.00 22.45 39 GLY B CA 1
ATOM 2401 C C . GLY B 1 39 ? -4.010 -18.616 22.400 1.00 23.09 39 GLY B C 1
ATOM 2402 O O . GLY B 1 39 ? -3.549 -18.599 21.253 1.00 21.62 39 GLY B O 1
ATOM 2403 N N . GLU B 1 40 ? -3.948 -17.574 23.223 1.00 21.60 40 GLU B N 1
ATOM 2404 C CA . GLU B 1 40 ? -3.306 -16.337 22.813 1.00 21.66 40 GLU B CA 1
ATOM 2405 C C . GLU B 1 40 ? -1.865 -16.593 22.365 1.00 23.43 40 GLU B C 1
ATOM 2406 O O . GLU B 1 40 ? -1.153 -17.423 22.946 1.00 24.02 40 GLU B O 1
ATOM 2412 N N . ALA B 1 41 ? -1.460 -15.883 21.318 1.00 22.41 41 ALA B N 1
ATOM 2413 C CA . ALA B 1 41 ? -0.113 -15.984 20.761 1.00 23.09 41 ALA B CA 1
ATOM 2414 C C . ALA B 1 41 ? 0.134 -17.251 19.946 1.00 22.27 41 ALA B C 1
ATOM 2415 O O . ALA B 1 41 ? 1.273 -17.594 19.648 1.00 23.80 41 ALA B O 1
ATOM 2417 N N . THR B 1 42 ? -0.923 -17.959 19.581 1.00 21.98 42 THR B N 1
ATOM 2418 C CA . THR B 1 42 ? -0.728 -19.138 18.760 1.00 22.17 42 THR B CA 1
ATOM 2419 C C . THR B 1 42 ? -0.096 -18.745 17.413 1.00 23.71 42 THR B C 1
ATOM 2420 O O . THR B 1 42 ? 0.784 -19.442 16.908 1.00 25.37 42 THR B O 1
ATOM 2424 N N . GLN B 1 43 ? -0.519 -17.623 16.832 1.00 24.55 43 GLN B N 1
ATOM 2425 C CA . GLN B 1 43 ? 0.044 -17.226 15.545 1.00 22.31 43 GLN B CA 1
ATOM 2426 C C . GLN B 1 43 ? 1.511 -16.838 15.690 1.00 24.01 43 GLN B C 1
ATOM 2427 O O . GLN B 1 43 ? 2.287 -16.956 14.734 1.00 21.85 43 GLN B O 1
ATOM 2433 N N . HIS B 1 44 ? 1.884 -16.382 16.885 1.00 23.44 44 HIS B N 1
ATOM 2434 C CA . HIS B 1 44 ? 3.269 -15.995 17.170 1.00 24.35 44 HIS B CA 1
ATOM 2435 C C . HIS B 1 44 ? 4.139 -17.245 17.198 1.00 26.17 44 HIS B C 1
ATOM 2436 O O . HIS B 1 44 ? 5.267 -17.247 16.696 1.00 26.92 44 HIS B O 1
ATOM 2443 N N . GLN B 1 45 ? 3.627 -18.309 17.807 1.00 24.72 45 GLN B N 1
ATOM 2444 C CA . GLN B 1 45 ? 4.377 -19.560 17.849 1.00 26.97 45 GLN B CA 1
ATOM 2445 C C . GLN B 1 45 ? 4.583 -20.035 16.411 1.00 27.35 45 GLN B C 1
ATOM 2446 O O . GLN B 1 45 ? 5.666 -20.485 16.043 1.00 27.59 45 GLN B O 1
ATOM 2460 N N . LEU B 1 47 ? 5.035 -18.412 13.797 1.00 29.17 47 LEU B N 1
ATOM 2461 C CA . LEU B 1 47 ? 6.077 -17.656 13.104 1.00 31.28 47 LEU B CA 1
ATOM 2462 C C . LEU B 1 47 ? 7.406 -18.394 13.171 1.00 32.01 47 LEU B C 1
ATOM 2463 O O . LEU B 1 47 ? 8.302 -18.134 12.376 1.00 33.25 47 LEU B O 1
ATOM 2468 N N . HIS B 1 48 ? 7.529 -19.313 14.122 1.00 33.37 48 HIS B N 1
ATOM 2469 C CA . HIS B 1 48 ? 8.756 -20.087 14.269 1.00 33.34 48 HIS B CA 1
ATOM 2470 C C . HIS B 1 48 ? 8.620 -21.432 13.579 1.00 31.96 48 HIS B C 1
ATOM 2471 O O . HIS B 1 48 ? 9.410 -22.344 13.821 1.00 34.09 48 HIS B O 1
ATOM 2478 N N . THR B 1 49 ? 7.622 -21.553 12.711 1.00 29.67 49 THR B N 1
ATOM 2479 C CA . THR B 1 49 ? 7.395 -22.806 12.000 1.00 29.00 49 THR B CA 1
ATOM 2480 C C . THR B 1 49 ? 7.142 -22.535 10.529 1.00 30.00 49 THR B C 1
ATOM 2481 O O . THR B 1 49 ? 7.114 -21.383 10.098 1.00 29.58 49 THR B O 1
ATOM 2485 N N . THR B 1 50 ? 6.948 -23.603 9.765 1.00 30.50 50 THR B N 1
ATOM 2486 C CA . THR B 1 50 ? 6.670 -23.482 8.337 1.00 32.24 50 THR B CA 1
ATOM 2487 C C . THR B 1 50 ? 5.173 -23.287 8.093 1.00 33.45 50 THR B C 1
ATOM 2488 O O . THR B 1 50 ? 4.739 -23.110 6.953 1.00 34.35 50 THR B O 1
ATOM 2492 N N . ILE B 1 51 ? 4.390 -23.311 9.168 1.00 33.40 51 ILE B N 1
ATOM 2493 C CA . ILE B 1 51 ? 2.942 -23.142 9.069 1.00 32.39 51 ILE B CA 1
ATOM 2494 C C . ILE B 1 51 ? 2.538 -21.671 8.972 1.00 31.57 51 ILE B C 1
ATOM 2495 O O . ILE B 1 51 ? 2.891 -20.872 9.828 1.00 29.92 51 ILE B O 1
ATOM 2500 N N . LYS B 1 52 ? 1.797 -21.328 7.922 1.00 32.23 52 LYS B N 1
ATOM 2501 C CA . LYS B 1 52 ? 1.324 -19.964 7.716 1.00 32.19 52 LYS B CA 1
ATOM 2502 C C . LYS B 1 52 ? -0.187 -19.939 7.904 1.00 31.07 52 LYS B C 1
ATOM 2503 O O . LYS B 1 52 ? -0.869 -20.930 7.643 1.00 29.91 52 LYS B O 1
ATOM 2509 N N . PRO B 1 53 ? -0.734 -18.806 8.368 1.00 29.30 53 PRO B N 1
ATOM 2510 C CA . PRO B 1 53 ? -2.185 -18.710 8.573 1.00 28.00 53 PRO B CA 1
ATOM 2511 C C . PRO B 1 53 ? -3.014 -19.152 7.369 1.00 28.08 53 PRO B C 1
ATOM 2512 O O . PRO B 1 53 ? -4.040 -19.797 7.534 1.00 27.90 53 PRO B O 1
ATOM 2516 N N . ARG B 1 54 ? -2.558 -18.823 6.161 1.00 29.91 54 ARG B N 1
ATOM 2517 C CA . ARG B 1 54 ? -3.282 -19.186 4.940 1.00 31.40 54 ARG B CA 1
ATOM 2518 C C . ARG B 1 54 ? -3.527 -20.680 4.789 1.00 31.26 54 ARG B C 1
ATOM 2519 O O . ARG B 1 54 ? -4.523 -21.091 4.193 1.00 30.31 54 ARG B O 1
ATOM 2527 N N . LYS B 1 55 ? -2.614 -21.493 5.313 1.00 30.37 55 LYS B N 1
ATOM 2528 C CA . LYS B 1 55 ? -2.743 -22.945 5.217 1.00 29.67 55 LYS B CA 1
ATOM 2529 C C . LYS B 1 55 ? -3.786 -23.522 6.164 1.00 28.35 55 LYS B C 1
ATOM 2530 O O . LYS B 1 55 ? -4.191 -24.667 6.005 1.00 24.49 55 LYS B O 1
ATOM 2536 N N . ILE B 1 56 ? -4.210 -22.748 7.158 1.00 25.68 56 ILE B N 1
ATOM 2537 C CA . ILE B 1 56 ? -5.202 -23.257 8.093 1.00 26.37 56 ILE B CA 1
ATOM 2538 C C . ILE B 1 56 ? -6.590 -23.304 7.458 1.00 26.17 56 ILE B C 1
ATOM 2539 O O . ILE B 1 56 ? -7.111 -22.290 6.992 1.00 27.60 56 ILE B O 1
ATOM 2544 N N . GLU B 1 57 ? -7.174 -24.497 7.455 1.00 26.51 57 GLU B N 1
ATOM 2545 C CA . GLU B 1 57 ? -8.490 -24.752 6.876 1.00 24.56 57 GLU B CA 1
ATOM 2546 C C . GLU B 1 57 ? -9.586 -24.816 7.936 1.00 25.13 57 GLU B C 1
ATOM 2547 O O . GLU B 1 57 ? -10.710 -24.364 7.711 1.00 23.28 57 GLU B O 1
ATOM 2553 N N . LYS B 1 58 ? -9.254 -25.401 9.082 1.00 24.90 58 LYS B N 1
ATOM 2554 C CA . LYS B 1 58 ? -10.215 -25.554 10.172 1.00 24.77 58 LYS B CA 1
ATOM 2555 C C . LYS B 1 58 ? -9.569 -25.403 11.537 1.00 23.59 58 LYS B C 1
ATOM 2556 O O . LYS B 1 58 ? -8.397 -25.731 11.729 1.00 22.30 58 LYS B O 1
ATOM 2562 N N . ILE B 1 59 ? -10.358 -24.915 12.485 1.00 22.85 59 ILE B N 1
ATOM 2563 C CA . ILE B 1 59 ? -9.912 -24.761 13.859 1.00 22.49 59 ILE B CA 1
ATOM 2564 C C . ILE B 1 59 ? -11.016 -25.340 14.737 1.00 22.61 59 ILE B C 1
ATOM 2565 O O . ILE B 1 59 ? -12.184 -24.935 14.634 1.00 23.87 59 ILE B O 1
ATOM 2570 N N . PHE B 1 60 ? -10.650 -26.304 15.579 1.00 22.24 60 PHE B N 1
ATOM 2571 C CA . PHE B 1 60 ? -11.607 -26.942 16.479 1.00 23.36 60 PHE B CA 1
ATOM 2572 C C . PHE B 1 60 ? -11.344 -26.541 17.922 1.00 23.14 60 PHE B C 1
ATOM 2573 O O . PHE B 1 60 ? -10.236 -26.711 18.425 1.00 22.41 60 PHE B O 1
ATOM 2581 N N . ILE B 1 61 ? -12.360 -26.007 18.589 1.00 23.91 61 ILE B N 1
ATOM 2582 C CA . ILE B 1 61 ? -12.207 -25.598 19.979 1.00 23.70 61 ILE B CA 1
ATOM 2583 C C . ILE B 1 61 ? -12.865 -26.624 20.879 1.00 25.50 61 ILE B C 1
ATOM 2584 O O . ILE B 1 61 ? -14.015 -27.015 20.657 1.00 25.76 61 ILE B O 1
ATOM 2589 N N . THR B 1 62 ? -12.131 -27.064 21.892 1.00 25.65 62 THR B N 1
ATOM 2590 C CA . THR B 1 62 ? -12.641 -28.068 22.812 1.00 29.22 62 THR B CA 1
ATOM 2591 C C . THR B 1 62 ? -13.384 -27.491 24.008 1.00 30.01 62 THR B C 1
ATOM 2592 O O . THR B 1 62 ? -14.352 -28.083 24.487 1.00 31.06 62 THR B O 1
ATOM 2596 N N . HIS B 1 63 ? -12.935 -26.341 24.491 1.00 30.82 63 HIS B N 1
ATOM 2597 C CA . HIS B 1 63 ? -13.550 -25.730 25.657 1.00 32.73 63 HIS B CA 1
ATOM 2598 C C . HIS B 1 63 ? -13.414 -24.206 25.590 1.00 33.16 63 HIS B C 1
ATOM 2599 O O . HIS B 1 63 ? -12.368 -23.691 25.193 1.00 29.56 63 HIS B O 1
ATOM 2614 N N . HIS B 1 65 ? -12.409 -21.830 27.264 1.00 32.99 65 HIS B N 1
ATOM 2615 C CA . HIS B 1 65 ? -11.562 -21.286 28.319 1.00 32.72 65 HIS B CA 1
ATOM 2616 C C . HIS B 1 65 ? -10.680 -20.295 27.578 1.00 30.94 65 HIS B C 1
ATOM 2617 O O . HIS B 1 65 ? -10.335 -20.517 26.415 1.00 27.99 65 HIS B O 1
ATOM 2624 N N . GLY B 1 66 ? -10.326 -19.203 28.240 1.00 30.31 66 GLY B N 1
ATOM 2625 C CA . GLY B 1 66 ? -9.491 -18.199 27.605 1.00 29.21 66 GLY B CA 1
ATOM 2626 C C . GLY B 1 66 ? -8.193 -18.746 27.031 1.00 28.91 66 GLY B C 1
ATOM 2627 O O . GLY B 1 66 ? -7.760 -18.323 25.947 1.00 27.79 66 GLY B O 1
ATOM 2628 N N . ASP B 1 67 ? -7.572 -19.693 27.733 1.00 26.57 67 ASP B N 1
ATOM 2629 C CA . ASP B 1 67 ? -6.306 -20.248 27.254 1.00 28.08 67 ASP B CA 1
ATOM 2630 C C . ASP B 1 67 ? -6.492 -21.155 26.048 1.00 26.85 67 ASP B C 1
ATOM 2631 O O . ASP B 1 67 ? -5.532 -21.755 25.551 1.00 24.76 67 ASP B O 1
ATOM 2636 N N . HIS B 1 68 ? -7.729 -21.233 25.561 1.00 24.98 68 HIS B N 1
ATOM 2637 C CA . HIS B 1 68 ? -8.026 -22.054 24.396 1.00 25.48 68 HIS B CA 1
ATOM 2638 C C . HIS B 1 68 ? -8.542 -21.252 23.219 1.00 24.41 68 HIS B C 1
ATOM 2639 O O . HIS B 1 68 ? -8.606 -21.768 22.103 1.00 23.64 68 HIS B O 1
ATOM 2646 N N . VAL B 1 69 ? -8.892 -19.989 23.440 1.00 23.56 69 VAL B N 1
ATOM 2647 C CA . VAL B 1 69 ? -9.470 -19.220 22.350 1.00 23.13 69 VAL B CA 1
ATOM 2648 C C . VAL B 1 69 ? -8.986 -17.799 22.082 1.00 23.35 69 VAL B C 1
ATOM 2649 O O . VAL B 1 69 ? -9.209 -17.281 20.994 1.00 22.71 69 VAL B O 1
ATOM 2653 N N . TYR B 1 70 ? -8.334 -17.162 23.046 1.00 22.99 70 TYR B N 1
ATOM 2654 C CA . TYR B 1 70 ? -7.911 -15.781 22.838 1.00 24.20 70 TYR B CA 1
ATOM 2655 C C . TYR B 1 70 ? -6.972 -15.524 21.672 1.00 24.91 70 TYR B C 1
ATOM 2656 O O . TYR B 1 70 ? -6.705 -14.370 21.338 1.00 24.51 70 TYR B O 1
ATOM 2665 N N . GLY B 1 71 ? -6.489 -16.589 21.034 1.00 25.93 71 GLY B N 1
ATOM 2666 C CA . GLY B 1 71 ? -5.601 -16.410 19.896 1.00 23.94 71 GLY B CA 1
ATOM 2667 C C . GLY B 1 71 ? -6.363 -16.403 18.574 1.00 25.23 71 GLY B C 1
ATOM 2668 O O . GLY B 1 71 ? -5.788 -16.101 17.522 1.00 24.59 71 GLY B O 1
ATOM 2669 N N . LEU B 1 72 ? -7.654 -16.729 18.626 1.00 23.49 72 LEU B N 1
ATOM 2670 C CA . LEU B 1 72 ? -8.499 -16.792 17.432 1.00 26.73 72 LEU B CA 1
ATOM 2671 C C . LEU B 1 72 ? -8.669 -15.487 16.647 1.00 26.71 72 LEU B C 1
ATOM 2672 O O . LEU B 1 72 ? -8.417 -15.452 15.443 1.00 27.45 72 LEU B O 1
ATOM 2677 N N . PRO B 1 73 ? -9.097 -14.398 17.312 1.00 26.89 73 PRO B N 1
ATOM 2678 C CA . PRO B 1 73 ? -9.279 -13.133 16.585 1.00 26.59 73 PRO B CA 1
ATOM 2679 C C . PRO B 1 73 ? -8.021 -12.730 15.820 1.00 25.93 73 PRO B C 1
ATOM 2680 O O . PRO B 1 73 ? -8.077 -12.424 14.628 1.00 26.35 73 PRO B O 1
ATOM 2684 N N . GLY B 1 74 ? -6.890 -12.742 16.517 1.00 25.28 74 GLY B N 1
ATOM 2685 C CA . GLY B 1 74 ? -5.627 -12.385 15.903 1.00 24.29 74 GLY B CA 1
ATOM 2686 C C . GLY B 1 74 ? -5.275 -13.265 14.721 1.00 24.63 74 GLY B C 1
ATOM 2687 O O . GLY B 1 74 ? -4.860 -12.770 13.673 1.00 25.89 74 GLY B O 1
ATOM 2688 N N . LEU B 1 75 ? -5.447 -14.574 14.873 1.00 25.81 75 LEU B N 1
ATOM 2689 C CA . LEU B 1 75 ? -5.126 -15.491 13.789 1.00 23.44 75 LEU B CA 1
ATOM 2690 C C . LEU B 1 75 ? -6.016 -15.253 12.571 1.00 23.96 75 LEU B C 1
ATOM 2691 O O . LEU B 1 75 ? -5.525 -15.188 11.445 1.00 24.19 75 LEU B O 1
ATOM 2696 N N . LEU B 1 76 ? -7.321 -15.116 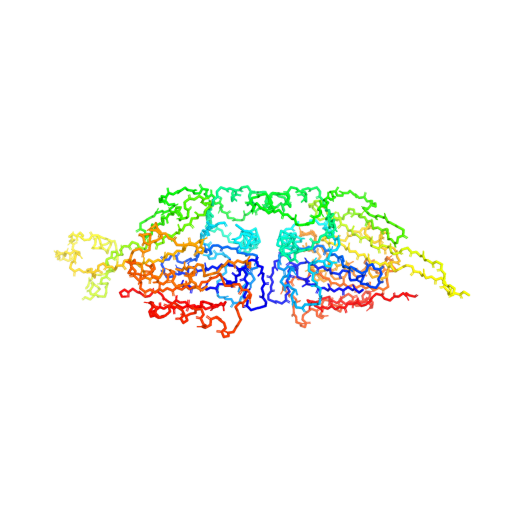12.793 1.00 23.81 76 LEU B N 1
ATOM 2697 C CA . LEU B 1 76 ? -8.243 -14.880 11.693 1.00 24.30 76 LEU B CA 1
ATOM 2698 C C . LEU B 1 76 ? -7.895 -13.573 10.991 1.00 24.52 76 LEU B C 1
ATOM 2699 O O . LEU B 1 76 ? -7.955 -13.476 9.759 1.00 23.65 76 LEU B O 1
ATOM 2704 N N . GLY B 1 77 ? -7.522 -12.576 11.785 1.00 26.28 77 GLY B N 1
ATOM 2705 C CA . GLY B 1 77 ? -7.165 -11.280 11.240 1.00 27.26 77 GLY B CA 1
ATOM 2706 C C . GLY B 1 77 ? -5.889 -11.336 10.422 1.00 29.61 77 GLY B C 1
ATOM 2707 O O . GLY B 1 77 ? -5.832 -10.785 9.323 1.00 31.54 77 GLY B O 1
ATOM 2708 N N . SER B 1 78 ? -4.858 -11.999 10.938 1.00 29.18 78 SER B N 1
ATOM 2709 C CA . SER B 1 78 ? -3.610 -12.088 10.192 1.00 29.05 78 SER B CA 1
ATOM 27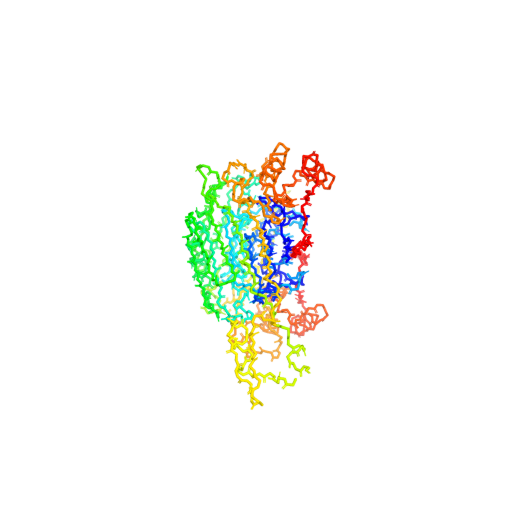10 C C . SER B 1 78 ? -3.784 -12.824 8.868 1.00 29.25 78 SER B C 1
ATOM 2711 O O . SER B 1 78 ? -3.179 -12.457 7.859 1.00 30.22 78 SER B O 1
ATOM 2714 N N . ARG B 1 79 ? -4.616 -13.860 8.868 1.00 29.85 79 ARG B N 1
ATOM 2715 C CA . ARG B 1 79 ? -4.853 -14.638 7.658 1.00 27.94 79 ARG B CA 1
ATOM 2716 C C . ARG B 1 79 ? -5.454 -13.727 6.586 1.00 28.91 79 ARG B C 1
ATOM 2717 O O . ARG B 1 79 ? -5.169 -13.867 5.397 1.00 27.50 79 ARG B O 1
ATOM 2725 N N . SER B 1 80 ? -6.288 -12.793 7.024 1.00 28.88 80 SER B N 1
ATOM 2726 C CA . SER B 1 80 ? -6.944 -11.874 6.114 1.00 31.59 80 SER B CA 1
ATOM 2727 C C . SER B 1 80 ? -5.947 -10.825 5.643 1.00 32.60 80 SER B C 1
ATOM 2728 O O . SER B 1 80 ? -5.880 -10.507 4.462 1.00 33.28 80 SER B O 1
ATOM 2731 N N . PHE B 1 81 ? -5.163 -10.305 6.578 1.00 34.48 81 PHE B N 1
ATOM 2732 C CA . PHE B 1 81 ? -4.140 -9.309 6.283 1.00 35.94 81 PHE B CA 1
ATOM 2733 C C . PHE B 1 81 ? -3.148 -9.860 5.268 1.00 37.48 81 PHE B C 1
ATOM 2734 O O . PHE B 1 81 ? -2.640 -9.127 4.420 1.00 37.14 81 PHE B O 1
ATOM 2742 N N . GLN B 1 82 ? -2.877 -11.157 5.360 1.00 37.38 82 GLN B N 1
ATOM 2743 C CA . GLN B 1 82 ? -1.924 -11.801 4.467 1.00 38.79 82 GLN B CA 1
ATOM 2744 C C . GLN B 1 82 ? -2.504 -12.244 3.130 1.00 38.14 82 GLN B C 1
ATOM 2745 O O . GLN B 1 82 ? -1.806 -12.851 2.314 1.00 37.51 82 GLN B O 1
ATOM 2751 N N . GLY B 1 83 ? -3.779 -11.952 2.902 1.00 36.62 83 GLY B N 1
ATOM 2752 C CA . GLY B 1 83 ? -4.391 -12.315 1.633 1.00 36.48 83 GLY B CA 1
ATOM 2753 C C . GLY B 1 83 ? -4.875 -13.745 1.443 1.00 36.34 83 GLY B C 1
ATOM 2754 O O . GLY B 1 83 ? -5.002 -14.194 0.302 1.00 36.54 83 GLY B O 1
ATOM 2755 N N . GLY B 1 84 ? -5.136 -14.467 2.532 1.00 34.70 84 GLY B N 1
ATOM 2756 C CA . GLY B 1 84 ? -5.635 -15.825 2.402 1.00 34.67 84 GLY B CA 1
ATOM 2757 C C . GLY B 1 84 ? -7.029 -15.735 1.808 1.00 35.97 84 GLY B C 1
ATOM 2758 O O . GLY B 1 84 ? -7.815 -14.878 2.208 1.00 36.81 84 GLY B O 1
ATOM 2759 N N . GLU B 1 85 ? -7.361 -16.602 0.859 1.00 36.73 85 GLU B N 1
ATOM 2760 C CA . GLU B 1 85 ? -8.682 -16.520 0.250 1.00 38.46 85 GLU B CA 1
ATOM 2761 C C . GLU B 1 85 ? -9.535 -17.771 0.393 1.00 36.59 85 GLU B C 1
ATOM 2762 O O . GLU B 1 85 ? -10.729 -17.754 0.085 1.00 35.70 85 GLU B O 1
ATOM 2768 N N . ASP B 1 86 ? -8.930 -18.851 0.870 1.00 35.39 86 ASP B N 1
ATOM 2769 C CA . ASP B 1 86 ? -9.656 -20.097 1.056 1.00 35.05 86 ASP B CA 1
ATOM 2770 C C . ASP B 1 86 ? -10.554 -20.038 2.275 1.00 33.20 86 ASP B C 1
ATOM 2771 O O . ASP B 1 86 ? -10.273 -19.344 3.250 1.00 31.87 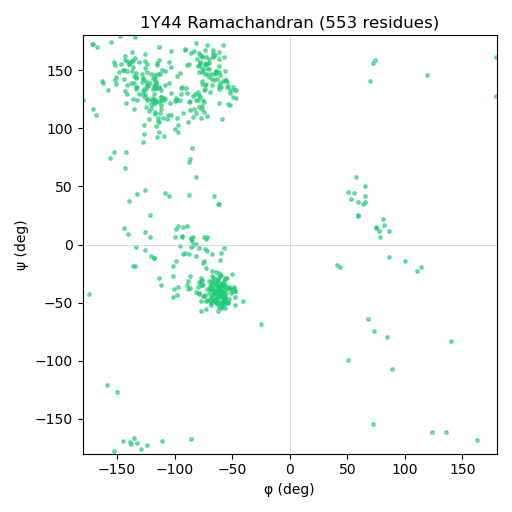86 ASP B O 1
ATOM 2776 N N . GLU B 1 87 ? -11.645 -20.782 2.215 1.00 32.43 87 GLU B N 1
ATOM 2777 C CA . GLU B 1 87 ? -12.581 -20.818 3.314 1.00 33.05 87 GLU B CA 1
ATOM 2778 C C . GLU B 1 87 ? -11.937 -21.413 4.557 1.00 32.44 87 GLU B C 1
ATOM 2779 O O . GLU B 1 87 ? -11.066 -22.280 4.470 1.00 33.37 87 GLU B O 1
ATOM 2785 N N . LEU B 1 88 ? -12.361 -20.926 5.715 1.00 30.44 88 LEU B N 1
ATOM 2786 C CA . LEU B 1 88 ? -11.871 -21.440 6.983 1.00 29.76 88 LEU B CA 1
ATOM 2787 C C . LEU B 1 88 ? -13.087 -21.643 7.861 1.00 28.19 88 LEU B C 1
ATOM 2788 O O . LEU B 1 88 ? -13.955 -20.780 7.918 1.00 30.04 88 LEU B O 1
ATOM 2793 N N . THR B 1 89 ? -13.171 -22.786 8.528 1.00 25.07 89 THR B N 1
ATOM 2794 C CA . THR B 1 89 ? -14.303 -23.028 9.407 1.00 25.58 89 THR B CA 1
ATOM 2795 C C . THR B 1 89 ? -13.819 -23.207 10.847 1.00 25.64 89 THR B C 1
ATOM 2796 O O . THR B 1 89 ? -12.802 -23.862 11.095 1.00 25.72 89 THR B O 1
ATOM 2800 N N . VAL B 1 90 ? -14.525 -22.588 11.788 1.00 24.85 90 VAL B N 1
ATOM 2801 C CA . VAL B 1 90 ? -14.182 -22.708 13.201 1.00 23.77 90 VAL B CA 1
ATOM 2802 C C . VAL B 1 90 ? -15.315 -23.502 13.825 1.00 25.95 90 VAL B C 1
ATOM 2803 O O . VAL B 1 90 ? -16.492 -23.233 13.564 1.00 26.49 90 VAL B O 1
ATOM 2807 N N . TYR B 1 91 ? -14.956 -24.505 14.615 1.00 24.34 91 TYR B N 1
ATOM 2808 C CA . TYR B 1 91 ? -15.941 -25.338 15.286 1.00 24.90 91 TYR B CA 1
ATOM 2809 C C . TYR B 1 91 ? -15.717 -25.121 16.770 1.00 25.07 91 TYR B C 1
ATOM 2810 O O . TYR B 1 91 ? -14.578 -25.078 17.231 1.00 24.62 91 TYR B O 1
ATOM 2819 N N . GLY B 1 92 ? -16.791 -24.969 17.526 1.00 25.56 92 GLY B N 1
ATOM 2820 C CA . GLY B 1 92 ? -16.613 -24.774 18.946 1.00 27.52 92 GLY B CA 1
ATOM 2821 C C . GLY B 1 92 ? -17.900 -24.839 19.728 1.00 28.64 92 GLY B C 1
ATOM 2822 O O . GLY B 1 92 ? -18.979 -24.922 19.140 1.00 29.52 92 GLY B O 1
ATOM 2823 N N . PRO B 1 93 ? -17.805 -24.829 21.069 1.00 29.67 93 PRO B N 1
ATOM 2824 C CA . PRO B 1 93 ? -18.959 -24.881 21.966 1.00 29.30 93 PRO B CA 1
ATOM 2825 C C . PRO B 1 93 ? -19.699 -23.551 21.855 1.00 31.70 93 PRO B C 1
ATOM 2826 O O . PRO B 1 93 ? -19.120 -22.543 21.422 1.00 29.30 93 PRO B O 1
ATOM 2830 N N . LYS B 1 94 ? -20.968 -23.555 22.246 1.00 32.96 94 LYS B N 1
ATOM 2831 C CA . LYS B 1 94 ? -21.796 -22.353 22.214 1.00 35.66 94 LYS B CA 1
ATOM 2832 C C . LYS B 1 94 ? -21.052 -21.178 22.811 1.00 33.33 94 LYS B C 1
ATOM 2833 O O . LYS B 1 94 ? -20.457 -21.290 23.880 1.00 33.33 94 LYS B O 1
ATOM 2839 N N . GLY B 1 95 ? -21.091 -20.051 22.112 1.00 32.94 95 GLY B N 1
ATOM 2840 C CA . GLY B 1 95 ? -20.403 -18.868 22.587 1.00 33.02 95 GLY B CA 1
ATOM 2841 C C . GLY B 1 95 ? -19.258 -18.505 21.662 1.00 32.82 95 GLY B C 1
ATOM 2842 O O . GLY B 1 95 ? -18.783 -17.366 21.660 1.00 33.33 95 GLY B O 1
ATOM 2843 N N . ILE B 1 96 ? -18.822 -19.471 20.860 1.00 32.36 96 ILE B N 1
ATOM 2844 C CA . ILE B 1 96 ? -17.717 -19.243 19.934 1.00 31.74 96 ILE B CA 1
ATOM 2845 C C . ILE B 1 96 ? -18.142 -18.276 18.828 1.00 31.44 96 ILE B C 1
ATOM 2846 O O . ILE B 1 96 ? -17.345 -17.477 18.351 1.00 31.08 96 ILE B O 1
ATOM 2851 N N . LYS B 1 97 ? -19.407 -18.347 18.432 1.00 31.89 97 LYS B N 1
ATOM 2852 C CA . LYS B 1 97 ? -19.930 -17.463 17.400 1.00 34.45 97 LYS B CA 1
ATOM 2853 C C . LYS B 1 97 ? -19.836 -16.008 17.885 1.00 33.47 97 LYS B C 1
ATOM 2854 O O . LYS B 1 97 ? -19.220 -15.163 17.245 1.00 33.90 97 LYS B O 1
ATOM 2860 N N . ALA B 1 98 ? -20.450 -15.733 19.030 1.00 33.46 98 ALA B N 1
ATOM 2861 C CA . ALA B 1 98 ? -20.450 -14.391 19.602 1.00 32.78 98 ALA B CA 1
ATOM 2862 C C . ALA B 1 98 ? -19.040 -13.876 19.807 1.00 31.97 98 ALA B C 1
ATOM 2863 O O . ALA B 1 98 ? -18.741 -12.734 19.462 1.00 32.18 98 ALA B O 1
ATOM 2865 N N . PHE B 1 99 ? -18.176 -14.711 20.375 1.00 31.76 99 PHE B N 1
ATOM 2866 C CA . PHE B 1 99 ? -16.802 -14.296 20.622 1.00 31.76 99 PHE B CA 1
ATOM 2867 C C . PHE B 1 99 ? -16.133 -13.817 19.343 1.00 31.35 99 PHE B C 1
ATOM 2868 O O . PHE B 1 99 ? -15.555 -12.727 19.302 1.00 31.56 99 PHE B O 1
ATOM 2876 N N . ILE B 1 100 ? -16.223 -14.634 18.298 1.00 29.97 100 ILE B N 1
ATOM 2877 C CA . ILE B 1 100 ? -15.611 -14.300 17.019 1.00 28.19 100 ILE B CA 1
ATOM 2878 C C . ILE B 1 100 ? -16.291 -13.127 16.311 1.00 29.10 100 ILE B C 1
ATOM 2879 O O . ILE B 1 100 ? -15.630 -12.160 15.921 1.00 26.98 100 ILE B O 1
ATOM 2884 N N . GLU B 1 101 ? -17.609 -13.200 16.148 1.00 28.22 101 GLU B N 1
ATOM 2885 C CA . GLU B 1 101 ? -18.306 -12.128 15.445 1.00 30.69 101 GLU B CA 1
ATOM 2886 C C . GLU B 1 101 ? -18.157 -10.756 16.100 1.00 29.01 101 GLU B C 1
ATOM 2887 O O . GLU B 1 101 ? -17.986 -9.759 15.406 1.00 31.11 101 GLU B O 1
ATOM 2893 N N . THR B 1 102 ? -18.199 -10.705 17.426 1.00 28.51 102 THR B N 1
ATOM 2894 C CA . THR B 1 102 ? -18.052 -9.440 18.129 1.00 28.89 102 THR B CA 1
ATOM 2895 C C . THR B 1 102 ? -16.630 -8.899 17.988 1.00 29.81 102 THR B C 1
ATOM 2896 O O . THR B 1 102 ? -16.430 -7.691 17.822 1.00 28.13 102 THR B O 1
ATOM 2900 N N . SER B 1 103 ? -15.641 -9.786 18.051 1.00 27.27 103 SER B N 1
ATOM 2901 C CA . SER B 1 103 ? -14.252 -9.344 17.926 1.00 30.28 103 SER B CA 1
ATOM 2902 C C . SER B 1 103 ? -13.996 -8.734 16.565 1.00 30.60 103 SER B C 1
ATOM 2903 O O . SER B 1 103 ? -13.469 -7.630 16.462 1.00 32.43 103 SER B O 1
ATOM 2906 N N . LEU B 1 104 ? -14.378 -9.448 15.514 1.00 32.19 104 LEU B N 1
ATOM 2907 C CA . LEU B 1 104 ? -14.166 -8.950 14.164 1.00 32.81 104 LEU B CA 1
ATOM 2908 C C . LEU B 1 104 ? -14.954 -7.676 13.899 1.00 34.10 104 LEU B C 1
ATOM 2909 O O . LEU B 1 104 ? -14.486 -6.787 13.180 1.00 33.24 104 LEU B O 1
ATOM 2914 N N . ALA B 1 105 ? -16.147 -7.582 14.482 1.00 33.91 105 ALA B N 1
ATOM 2915 C CA . ALA B 1 105 ? -16.986 -6.408 14.286 1.00 33.90 105 ALA B CA 1
ATOM 2916 C C . ALA B 1 105 ? -16.418 -5.143 14.935 1.00 33.24 105 ALA B C 1
ATOM 2917 O O . ALA B 1 105 ? -16.314 -4.110 14.276 1.00 33.01 105 ALA B O 1
ATOM 2919 N N . VAL B 1 106 ? -16.043 -5.210 16.214 1.00 32.46 106 VAL B N 1
ATOM 2920 C CA . VAL B 1 106 ? -15.512 -4.018 16.879 1.00 33.66 106 VAL B CA 1
ATOM 2921 C C . VAL B 1 106 ? -14.155 -3.575 16.342 1.00 33.10 106 VAL B C 1
ATOM 2922 O O . VAL B 1 106 ? -13.781 -2.415 16.492 1.00 34.22 106 VAL B O 1
ATOM 2926 N N . THR B 1 107 ? -13.408 -4.486 15.726 1.00 32.93 107 THR B N 1
ATOM 2927 C CA . THR B 1 107 ? -12.105 -4.111 15.183 1.00 32.85 107 THR B CA 1
ATOM 2928 C C . THR B 1 107 ? -12.226 -3.725 13.714 1.00 35.00 107 THR B C 1
ATOM 2929 O O . THR B 1 107 ? -11.218 -3.506 13.035 1.00 35.60 107 THR B O 1
ATOM 2933 N N . LYS B 1 108 ? -13.468 -3.643 13.236 1.00 34.60 108 LYS B N 1
ATOM 2934 C CA . LYS B 1 108 ? -13.763 -3.278 11.852 1.00 36.76 108 LYS B CA 1
ATOM 2935 C C . LYS B 1 108 ? -13.009 -4.137 10.840 1.00 37.09 108 LYS B C 1
ATOM 2936 O O . LYS B 1 108 ? -12.560 -3.649 9.803 1.00 38.10 108 LYS B O 1
ATOM 2942 N N . THR B 1 109 ? -12.894 -5.425 11.139 1.00 37.53 109 THR B N 1
ATOM 2943 C CA . THR B 1 109 ? -12.192 -6.364 10.276 1.00 36.61 109 THR B CA 1
ATOM 2944 C C . THR B 1 109 ? -13.064 -6.914 9.151 1.00 37.10 109 THR B C 1
ATOM 2945 O O . THR B 1 109 ? -14.158 -7.428 9.387 1.00 37.27 109 THR B O 1
ATOM 2949 N N . HIS B 1 110 ? -12.563 -6.811 7.926 1.00 37.27 110 HIS B N 1
ATOM 2950 C CA . HIS B 1 110 ? -13.271 -7.320 6.760 1.00 38.25 110 HIS B CA 1
ATOM 2951 C C . HIS B 1 110 ? -12.414 -8.427 6.162 1.00 37.12 110 HIS B C 1
ATOM 2952 O O . HIS B 1 110 ? -11.425 -8.169 5.481 1.00 39.48 110 HIS B O 1
ATOM 2959 N N . LEU B 1 111 ? -12.803 -9.665 6.436 1.00 35.44 111 LEU B N 1
ATOM 2960 C CA . LEU B 1 111 ? -12.071 -10.834 5.971 1.00 33.40 111 LEU B CA 1
ATOM 2961 C C . LEU B 1 111 ? -11.968 -10.995 4.457 1.00 32.22 111 LEU B C 1
ATOM 2962 O O . LEU B 1 111 ? -12.944 -10.833 3.728 1.00 30.22 111 LEU B O 1
ATOM 2967 N N . THR B 1 112 ? -10.773 -11.340 3.990 1.00 31.36 112 THR B N 1
ATOM 2968 C CA . THR B 1 112 ? -10.546 -11.542 2.565 1.00 31.99 112 THR B CA 1
ATOM 2969 C C . THR B 1 112 ? -10.933 -12.956 2.141 1.00 31.15 112 THR B C 1
ATOM 2970 O O . THR B 1 112 ? -10.704 -13.349 1.006 1.00 32.77 112 THR B O 1
ATOM 2974 N N . TYR B 1 113 ? -11.517 -13.719 3.055 1.00 29.45 113 TYR B N 1
ATOM 2975 C CA . TYR B 1 113 ? -11.903 -15.089 2.749 1.00 29.54 113 TYR B CA 1
ATOM 2976 C C . TYR B 1 113 ? -13.221 -15.434 3.427 1.00 29.60 113 TYR B C 1
ATOM 2977 O O . TYR B 1 113 ? -13.650 -14.745 4.343 1.00 29.76 113 TYR B O 1
ATOM 2986 N N . PRO B 1 114 ? -13.888 -16.506 2.970 1.00 31.19 114 PRO B N 1
ATOM 2987 C CA . PRO B 1 114 ? -15.164 -16.919 3.571 1.00 29.78 114 PRO B CA 1
ATOM 2988 C C . PRO B 1 114 ? -14.885 -17.531 4.949 1.00 29.08 114 PRO B C 1
ATOM 2989 O O . PRO B 1 114 ? -13.928 -18.291 5.109 1.00 29.17 114 PRO B O 1
ATOM 2993 N N . LEU B 1 115 ? -15.710 -17.195 5.934 1.00 29.06 115 LEU B N 1
ATOM 2994 C CA . LEU B 1 115 ? -15.543 -17.718 7.285 1.00 28.31 115 LEU B CA 1
ATOM 2995 C C . LEU B 1 115 ? -16.813 -18.391 7.775 1.00 29.71 115 LEU B C 1
ATOM 2996 O O . LEU B 1 115 ? -17.855 -17.751 7.892 1.00 28.10 115 LEU B O 1
ATOM 3001 N N . ALA B 1 116 ? -16.723 -19.685 8.064 1.00 28.36 116 ALA B N 1
ATOM 3002 C CA . ALA B 1 116 ? -17.868 -20.426 8.569 1.00 28.14 116 ALA B CA 1
ATOM 3003 C C . ALA B 1 116 ? -17.618 -20.733 10.045 1.00 29.35 116 ALA B C 1
ATOM 3004 O O . ALA B 1 116 ? -16.503 -21.095 10.434 1.00 28.90 116 ALA B O 1
ATOM 3006 N N . ILE B 1 117 ? -18.650 -20.573 10.866 1.00 28.91 117 ILE B N 1
ATOM 3007 C CA . ILE B 1 117 ? -18.539 -20.857 12.288 1.00 28.80 117 ILE B CA 1
ATOM 3008 C C . ILE B 1 117 ? -19.635 -21.849 12.666 1.00 31.77 117 ILE B C 1
ATOM 3009 O O . ILE B 1 117 ? -20.809 -21.619 12.382 1.00 29.88 117 ILE B O 1
ATOM 3014 N N . GLN B 1 118 ? -19.249 -22.948 13.307 1.00 31.60 118 GLN B N 1
ATOM 3015 C CA . GLN B 1 118 ? -20.215 -23.955 13.711 1.00 34.26 118 GLN B CA 1
ATOM 3016 C C . GLN B 1 118 ? -20.219 -24.172 15.217 1.00 33.36 118 GLN B C 1
ATOM 3017 O O . GLN B 1 118 ? -19.206 -24.584 15.793 1.00 32.52 118 GLN B O 1
ATOM 3023 N N . GLU B 1 119 ? -21.346 -23.886 15.861 1.00 30.09 119 GLU B N 1
ATOM 3024 C CA . GLU B 1 119 ? -21.448 -24.144 17.287 1.00 30.99 119 GLU B CA 1
ATOM 3025 C C . GLU B 1 119 ? -21.940 -25.586 17.312 1.00 31.40 119 GLU B C 1
ATOM 3026 O O . GLU B 1 119 ? -23.097 -25.882 17.003 1.00 30.89 119 GLU B O 1
ATOM 3032 N N . ILE B 1 120 ? -21.017 -26.478 17.653 1.00 31.74 120 ILE B N 1
ATOM 3033 C CA . ILE B 1 120 ? -21.242 -27.918 17.656 1.00 31.15 120 ILE B CA 1
ATOM 3034 C C . ILE B 1 120 ? -22.044 -28.541 18.789 1.00 31.40 120 ILE B C 1
ATOM 3035 O O . ILE B 1 120 ? -22.214 -27.962 19.859 1.00 29.66 120 ILE B O 1
ATOM 3040 N N . GLU B 1 121 ? -22.508 -29.757 18.518 1.00 31.33 121 GLU B N 1
ATOM 3041 C CA . GLU B 1 121 ? -23.252 -30.578 19.461 1.00 33.12 121 GLU B CA 1
ATOM 3042 C C . GLU B 1 121 ? -22.666 -31.970 19.286 1.00 31.98 121 GLU B C 1
ATOM 3043 O O . GLU B 1 121 ? -22.081 -32.271 18.244 1.00 29.99 121 GLU B O 1
ATOM 3049 N N . GLU B 1 122 ? -22.818 -32.820 20.291 1.00 31.26 122 GLU B N 1
ATOM 3050 C CA . GLU B 1 122 ? -22.286 -34.172 20.197 1.00 31.47 122 GLU B CA 1
ATOM 3051 C C . GLU B 1 122 ? -22.750 -34.846 18.910 1.00 30.27 122 GLU B C 1
ATOM 3052 O O . GLU B 1 122 ? -23.924 -34.789 18.553 1.00 27.65 122 GLU B O 1
ATOM 3058 N N . GLY B 1 123 ? -21.810 -35.474 18.209 1.00 29.66 123 GLY B N 1
ATOM 3059 C CA . GLY B 1 123 ? -22.130 -36.151 16.965 1.00 28.23 123 GLY B CA 1
ATOM 3060 C C . GLY B 1 123 ? -21.089 -35.849 15.906 1.00 29.46 123 GLY B C 1
ATOM 3061 O O . GLY B 1 123 ? -19.981 -35.421 16.222 1.00 30.49 123 GLY B O 1
ATOM 3062 N N . ILE B 1 124 ? -21.434 -36.077 14.647 1.00 27.52 124 ILE B N 1
ATOM 3063 C CA . ILE B 1 124 ? -20.512 -35.814 13.551 1.00 28.38 124 ILE B CA 1
ATOM 3064 C C . ILE B 1 124 ? -20.503 -34.311 13.265 1.00 29.21 124 ILE B C 1
ATOM 3065 O O . ILE B 1 124 ? -21.546 -33.749 12.905 1.00 28.01 124 ILE B O 1
ATOM 3070 N N . VAL B 1 125 ? -19.347 -33.655 13.424 1.00 25.69 125 VAL B N 1
ATOM 3071 C CA . VAL B 1 125 ? -19.273 -32.209 13.179 1.00 23.96 125 VAL B CA 1
ATOM 3072 C C . VAL B 1 125 ? -18.724 -31.844 11.817 1.00 24.65 125 VAL B C 1
ATOM 3073 O O . VAL B 1 125 ? -18.844 -30.701 11.370 1.00 25.01 125 VAL B O 1
ATOM 3077 N N . PHE B 1 126 ? -18.118 -32.816 11.150 1.00 25.02 126 PHE B N 1
ATOM 3078 C CA . PHE B 1 126 ? -17.598 -32.594 9.812 1.00 24.91 126 PHE B CA 1
ATOM 3079 C C . PHE B 1 126 ? -17.338 -33.906 9.107 1.00 24.72 126 PHE B C 1
ATOM 3080 O O . PHE B 1 126 ? -16.849 -34.860 9.708 1.00 26.41 126 PHE B O 1
ATOM 3088 N N . GLU B 1 127 ? -17.656 -33.949 7.821 1.00 23.34 127 GLU B N 1
ATOM 3089 C CA . GLU B 1 127 ? -17.417 -35.150 7.052 1.00 24.54 127 GLU B CA 1
ATOM 3090 C C . GLU B 1 127 ? -17.422 -34.882 5.562 1.00 25.97 127 GLU B C 1
ATOM 3091 O O . GLU B 1 127 ? -18.226 -34.093 5.061 1.00 27.25 127 GLU B O 1
ATOM 3097 N N . ASP B 1 128 ? -16.481 -35.516 4.868 1.00 23.33 128 ASP B N 1
ATOM 3098 C CA . ASP B 1 128 ? -16.388 -35.439 3.425 1.00 22.87 128 ASP B CA 1
ATOM 3099 C C . ASP B 1 128 ? -15.908 -36.828 3.033 1.00 24.48 128 ASP B C 1
ATOM 3100 O O . ASP B 1 128 ? -15.913 -37.726 3.878 1.00 24.33 128 ASP B O 1
ATOM 3105 N N . ASP B 1 129 ? -15.506 -37.035 1.787 1.00 26.70 129 ASP B N 1
ATOM 3106 C CA . ASP B 1 129 ? -15.065 -38.371 1.381 1.00 30.23 129 ASP B CA 1
ATOM 3107 C C . ASP B 1 129 ? -13.706 -38.790 1.914 1.00 31.26 129 ASP B C 1
ATOM 3108 O O . ASP B 1 129 ? -13.283 -39.924 1.697 1.00 31.34 129 ASP B O 1
ATOM 3113 N N . GLN B 1 130 ? -13.024 -37.893 2.615 1.00 31.60 130 GLN B N 1
ATOM 3114 C CA . GLN B 1 130 ? -11.688 -38.205 3.110 1.00 30.54 130 GLN B CA 1
ATOM 3115 C C . GLN B 1 130 ? -11.585 -38.328 4.625 1.00 28.47 130 GLN B C 1
ATOM 3116 O O . GLN B 1 130 ? -10.830 -39.153 5.138 1.00 29.51 130 GLN B O 1
ATOM 3122 N N . PHE B 1 131 ? -12.361 -37.518 5.335 1.00 26.28 131 PHE B N 1
ATOM 3123 C CA . PHE B 1 131 ? -12.320 -37.488 6.792 1.00 24.66 131 PHE B CA 1
ATOM 3124 C C . PHE B 1 131 ? -13.695 -37.389 7.436 1.00 23.88 131 PHE B C 1
ATOM 3125 O O . PHE B 1 131 ? -14.654 -36.916 6.835 1.00 23.65 131 PHE B O 1
ATOM 3133 N N . ILE B 1 132 ? -13.768 -37.819 8.686 1.00 24.10 132 ILE B N 1
ATOM 3134 C CA . ILE B 1 132 ? -14.987 -37.692 9.448 1.00 24.73 132 ILE B CA 1
ATOM 3135 C C . ILE B 1 132 ? -14.557 -37.356 10.872 1.00 25.41 132 ILE B C 1
ATOM 3136 O O . ILE B 1 132 ? -13.779 -38.086 11.506 1.00 24.11 132 ILE B O 1
ATOM 3141 N N . VAL B 1 133 ? -15.041 -36.216 11.351 1.00 22.27 133 VAL B N 1
ATOM 3142 C CA . VAL B 1 133 ? -14.716 -35.754 12.691 1.00 22.87 133 VAL B CA 1
ATOM 3143 C C . VAL B 1 133 ? -15.931 -35.858 13.596 1.00 25.08 133 VAL B C 1
ATOM 3144 O O . VAL B 1 133 ? -17.009 -35.336 13.280 1.00 24.47 133 VAL B O 1
ATOM 3148 N N . THR B 1 134 ? -15.768 -36.528 14.726 1.00 25.26 134 THR B N 1
ATOM 3149 C CA . THR B 1 134 ? -16.881 -36.662 15.643 1.00 26.59 134 THR B CA 1
ATOM 3150 C C . THR B 1 134 ? -16.509 -35.967 16.937 1.00 26.66 134 THR B C 1
ATOM 3151 O O . THR B 1 134 ? -15.337 -35.978 17.340 1.00 24.79 134 THR B O 1
ATOM 3155 N N . ALA B 1 135 ? -17.499 -35.330 17.561 1.00 25.31 135 ALA B N 1
ATOM 3156 C CA . ALA B 1 135 ? -17.305 -34.623 18.826 1.00 24.83 135 ALA B CA 1
ATOM 3157 C C . ALA B 1 135 ? -18.157 -35.303 19.884 1.00 25.94 135 ALA B C 1
ATOM 3158 O O . ALA B 1 135 ? -19.292 -35.697 19.613 1.00 27.54 135 ALA B O 1
ATOM 3160 N N . VAL B 1 136 ? -17.618 -35.426 21.092 1.00 25.82 136 VAL B N 1
ATOM 3161 C CA . VAL B 1 136 ? -18.321 -36.081 22.187 1.00 29.94 136 VAL B CA 1
ATOM 3162 C C . VAL B 1 136 ? -18.203 -35.295 23.490 1.00 32.20 136 VAL B C 1
ATOM 3163 O O . VAL B 1 136 ? -17.139 -34.761 23.800 1.00 31.77 136 VAL B O 1
ATOM 3167 N N . SER B 1 137 ? -19.300 -35.212 24.238 1.00 33.45 137 SER B N 1
ATOM 3168 C CA . SER B 1 137 ? -19.282 -34.530 25.528 1.00 38.57 137 SER B CA 1
ATOM 3169 C C . SER B 1 137 ? -18.499 -35.478 26.416 1.00 40.79 137 SER B C 1
ATOM 3170 O O . SER B 1 137 ? -18.969 -36.565 26.737 1.00 39.86 137 SER B O 1
ATOM 3173 N N . VAL B 1 138 ? -17.300 -35.080 26.810 1.00 45.02 138 VAL B N 1
ATOM 3174 C CA . VAL B 1 138 ? -16.478 -35.958 27.623 1.00 50.26 138 VAL B CA 1
ATOM 3175 C C . VAL B 1 138 ? -16.879 -36.040 29.085 1.00 53.62 138 VAL B C 1
ATOM 3176 O O . VAL B 1 138 ? -17.152 -37.129 29.596 1.00 54.02 138 VAL B O 1
ATOM 3180 N N . ILE B 1 139 ? -16.919 -34.900 29.763 1.00 57.94 139 ILE B N 1
ATOM 3181 C CA . ILE B 1 139 ? -17.290 -34.898 31.170 1.00 63.21 139 ILE B CA 1
ATOM 3182 C C . ILE B 1 139 ? -18.779 -34.606 31.321 1.00 65.77 139 ILE B C 1
ATOM 3183 O O . ILE B 1 139 ? -19.287 -33.598 30.827 1.00 65.37 139 ILE B O 1
ATOM 3188 N N . HIS B 1 140 ? -19.461 -35.516 32.008 1.00 68.88 140 HIS B N 1
ATOM 3189 C CA . HIS B 1 140 ? -20.898 -35.443 32.248 1.00 71.95 140 HIS B CA 1
ATOM 3190 C C . HIS B 1 140 ? -21.514 -34.048 32.216 1.00 72.05 140 HIS B C 1
ATOM 3191 O O . HIS B 1 140 ? -22.286 -33.729 31.312 1.00 72.95 140 HIS B O 1
ATOM 3198 N N . GLY B 1 141 ? -21.183 -33.215 33.195 1.00 71.64 141 GLY B N 1
ATOM 3199 C CA . GLY B 1 141 ? -21.753 -31.881 33.220 1.00 71.80 141 GLY B CA 1
ATOM 3200 C C . GLY B 1 141 ? -20.811 -30.769 32.801 1.00 72.55 141 GLY B C 1
ATOM 3201 O O . GLY B 1 141 ? -20.806 -29.705 33.419 1.00 73.68 141 GLY B O 1
ATOM 3202 N N . VAL B 1 142 ? -20.018 -30.993 31.754 1.00 71.86 142 VAL B N 1
ATOM 3203 C CA . VAL B 1 142 ? -19.078 -29.971 31.288 1.00 70.42 142 VAL B CA 1
ATOM 3204 C C . VAL B 1 142 ? -19.392 -29.544 29.849 1.00 68.03 142 VAL B C 1
ATOM 3205 O O . VAL B 1 142 ? -19.793 -30.367 29.023 1.00 67.66 142 VAL B O 1
ATOM 3209 N N . GLU B 1 143 ? -19.218 -28.258 29.556 1.00 64.76 143 GLU B N 1
ATOM 3210 C CA . GLU B 1 143 ? -19.478 -27.747 28.211 1.00 62.24 143 GLU B CA 1
ATOM 3211 C C . GLU B 1 143 ? -18.214 -27.889 27.355 1.00 58.00 143 GLU B C 1
ATOM 3212 O O . GLU B 1 143 ? -17.837 -26.991 26.602 1.00 57.19 143 GLU B O 1
ATOM 3218 N N . ALA B 1 144 ? -17.566 -29.039 27.491 1.00 52.25 144 ALA B N 1
ATOM 3219 C CA . ALA B 1 144 ? -16.349 -29.335 26.761 1.00 46.34 144 ALA B CA 1
ATOM 3220 C C . ALA B 1 144 ? -16.593 -30.496 25.808 1.00 41.95 144 ALA B C 1
ATOM 3221 O O . ALA B 1 144 ? -17.492 -31.305 26.021 1.00 39.92 144 ALA B O 1
ATOM 3223 N N . PHE B 1 145 ? -15.784 -30.574 24.758 1.00 36.48 145 PHE B N 1
ATOM 3224 C CA . PHE B 1 145 ? -15.907 -31.636 23.774 1.00 32.41 145 PHE B CA 1
ATOM 3225 C C . PHE B 1 145 ? -14.556 -32.253 23.443 1.00 30.82 145 PHE B C 1
ATOM 3226 O O . PHE B 1 145 ? -13.532 -31.566 23.400 1.00 28.51 145 PHE B O 1
ATOM 3234 N N . GLY B 1 146 ? -14.575 -33.559 23.219 1.00 27.12 146 GLY B N 1
ATOM 3235 C CA . GLY B 1 146 ? -13.386 -34.268 22.805 1.00 24.32 146 GLY B CA 1
ATOM 3236 C C . GLY B 1 146 ? -13.660 -34.458 21.323 1.00 24.32 146 GLY B C 1
ATOM 3237 O O . GLY B 1 146 ? -14.832 -34.491 20.904 1.00 22.11 146 GLY B O 1
ATOM 3238 N N . TYR B 1 147 ? -12.612 -34.563 20.517 1.00 21.51 147 TYR B N 1
ATOM 3239 C CA . TYR B 1 147 ? -12.773 -34.748 19.081 1.00 21.54 147 TYR B CA 1
ATOM 3240 C C . TYR B 1 147 ? -11.979 -35.930 18.584 1.00 23.39 147 TYR B C 1
ATOM 3241 O O . TYR B 1 147 ? -10.866 -36.194 19.058 1.00 23.35 147 TYR B O 1
ATOM 3250 N N . ARG B 1 148 ? -12.550 -36.634 17.617 1.00 23.03 148 ARG B N 1
ATOM 3251 C CA . ARG B 1 148 ? -11.851 -37.729 16.974 1.00 22.55 148 ARG B CA 1
ATOM 3252 C C . ARG B 1 148 ? -11.805 -37.398 15.491 1.00 22.54 148 ARG B C 1
ATOM 3253 O O . ARG B 1 148 ? -12.847 -37.282 14.840 1.00 21.77 148 ARG B O 1
ATOM 3261 N N . VAL B 1 149 ? -10.596 -37.190 14.976 1.00 21.42 149 VAL B N 1
ATOM 3262 C CA . VAL B 1 149 ? -10.407 -36.933 13.557 1.00 21.13 149 VAL B CA 1
ATOM 3263 C C . VAL B 1 149 ? -10.140 -38.318 12.966 1.00 23.86 149 VAL B C 1
ATOM 3264 O O . VAL B 1 149 ? -9.121 -38.944 13.277 1.00 23.91 149 VAL B O 1
ATOM 3268 N N . GLN B 1 150 ? -11.062 -38.808 12.143 1.00 22.47 150 GLN B N 1
ATOM 3269 C CA . GLN B 1 150 ? -10.893 -40.120 11.539 1.00 23.96 150 GLN B CA 1
ATOM 3270 C C . GLN B 1 150 ? -10.679 -40.002 10.042 1.00 24.04 150 GLN B C 1
ATOM 3271 O O . GLN B 1 150 ? -11.539 -39.511 9.307 1.00 24.80 150 GLN B O 1
ATOM 3277 N N . GLU B 1 151 ? -9.504 -40.427 9.600 1.00 25.37 151 GLU B N 1
ATOM 3278 C CA . GLU B 1 151 ? -9.185 -40.416 8.183 1.00 25.75 151 GLU B CA 1
ATOM 3279 C C . GLU B 1 151 ? -9.884 -41.666 7.688 1.00 26.36 151 GLU B C 1
ATOM 3280 O O . GLU B 1 151 ? -9.758 -42.728 8.303 1.00 26.80 151 GLU B O 1
ATOM 3286 N N . LYS B 1 152 ? -10.637 -41.548 6.604 1.00 26.85 152 LYS B N 1
ATOM 3287 C CA . LYS B 1 152 ? -11.335 -42.708 6.075 1.00 30.09 152 LYS B CA 1
ATOM 3288 C C . LYS B 1 152 ? -10.364 -43.560 5.276 1.00 32.25 152 LYS B C 1
ATOM 3289 O O . LYS B 1 152 ? -9.368 -43.048 4.759 1.00 32.36 152 LYS B O 1
ATOM 3295 N N . ASP B 1 153 ? -10.639 -44.857 5.179 1.00 34.09 153 ASP B N 1
ATOM 3296 C CA . ASP B 1 153 ? -9.769 -45.729 4.407 1.00 36.01 153 ASP B CA 1
ATOM 3297 C C . ASP B 1 153 ? -9.650 -45.134 3.016 1.00 37.19 153 ASP B C 1
ATOM 3298 O O . ASP B 1 153 ? -10.641 -44.719 2.427 1.00 37.05 153 ASP B O 1
ATOM 3303 N N . VAL B 1 154 ? -8.429 -45.092 2.497 1.00 39.60 154 VAL B N 1
ATOM 3304 C CA . VAL B 1 154 ? -8.172 -44.515 1.184 1.00 41.34 154 VAL B CA 1
ATOM 3305 C C . VAL B 1 154 ? -8.177 -45.558 0.071 1.00 42.62 154 VAL B C 1
ATOM 3306 O O . VAL B 1 154 ? -7.508 -46.592 0.169 1.00 42.57 154 VAL B O 1
ATOM 3310 N N . PRO B 1 155 ? -8.932 -45.297 -1.009 1.00 44.12 155 PRO B N 1
ATOM 3311 C CA . PRO B 1 155 ? -9.000 -46.233 -2.137 1.00 44.29 155 PRO B CA 1
ATOM 3312 C C . PRO B 1 155 ? -7.585 -46.490 -2.650 1.00 43.02 155 PRO B C 1
ATOM 3313 O O . PRO B 1 155 ? -6.762 -45.575 -2.693 1.00 41.49 155 PRO B O 1
ATOM 3317 N N . GLY B 1 156 ? -7.307 -47.733 -3.024 1.00 42.40 156 GLY B N 1
ATOM 3318 C CA . GLY B 1 156 ? -5.987 -48.073 -3.519 1.00 41.84 156 GLY B CA 1
ATOM 3319 C C . GLY B 1 156 ? -5.539 -47.194 -4.669 1.00 40.80 156 GLY B C 1
ATOM 3320 O O . GLY B 1 156 ? -6.309 -46.904 -5.584 1.00 40.10 156 GLY B O 1
ATOM 3321 N N . SER B 1 157 ? -4.285 -46.760 -4.620 1.00 41.22 157 SER B N 1
ATOM 3322 C CA . SER B 1 157 ? -3.742 -45.919 -5.676 1.00 41.69 157 SER B CA 1
ATOM 3323 C C . SER B 1 157 ? -3.526 -46.728 -6.960 1.00 40.32 157 SER B C 1
ATOM 3324 O O . SER B 1 157 ? -3.299 -47.941 -6.931 1.00 38.05 157 SER B O 1
ATOM 3327 N N . LEU B 1 158 ? -3.608 -46.036 -8.085 1.00 38.41 158 LEU B N 1
ATOM 3328 C CA . LEU B 1 158 ? -3.452 -46.642 -9.392 1.00 37.29 158 LEU B CA 1
ATOM 3329 C C . LEU B 1 158 ? -1.994 -47.010 -9.701 1.00 36.61 158 LEU B C 1
ATOM 3330 O O . LEU B 1 158 ? -1.079 -46.241 -9.411 1.00 37.33 158 LEU B O 1
ATOM 3335 N N . LYS B 1 159 ? -1.783 -48.193 -10.277 1.00 33.46 159 LYS B N 1
ATOM 3336 C CA . LYS B 1 159 ? -0.436 -48.644 -10.660 1.00 30.96 159 LYS B CA 1
ATOM 3337 C C . LYS B 1 159 ? -0.180 -48.090 -12.065 1.00 28.68 159 LYS B C 1
ATOM 3338 O O . LYS B 1 159 ? -0.196 -48.817 -13.057 1.00 28.53 159 LYS B O 1
ATOM 3344 N N . ALA B 1 160 ? 0.054 -46.785 -12.136 1.00 28.55 160 ALA B N 1
ATOM 3345 C CA . ALA B 1 160 ? 0.246 -46.099 -13.407 1.00 27.95 160 ALA B CA 1
ATOM 3346 C C . ALA B 1 160 ? 1.448 -46.507 -14.250 1.00 28.90 160 ALA B C 1
ATOM 3347 O O . ALA B 1 160 ? 1.366 -46.492 -15.477 1.00 30.64 160 ALA B O 1
ATOM 3349 N N . ASP B 1 161 ? 2.566 -46.862 -13.623 1.00 29.75 161 ASP B N 1
ATOM 3350 C CA . ASP B 1 161 ? 3.731 -47.269 -14.409 1.00 30.20 161 ASP B CA 1
ATOM 3351 C C . ASP B 1 161 ? 3.414 -48.546 -15.176 1.00 29.47 161 ASP B C 1
ATOM 3352 O O . ASP B 1 161 ? 3.761 -48.678 -16.349 1.00 29.76 161 ASP B O 1
ATOM 3357 N N . VAL B 1 162 ? 2.747 -49.482 -14.508 1.00 27.40 162 VAL B N 1
ATOM 3358 C CA . VAL B 1 162 ? 2.365 -50.731 -15.147 1.00 27.19 162 VAL B CA 1
ATOM 3359 C C . VAL B 1 162 ? 1.473 -50.460 -16.365 1.00 27.68 162 VAL B C 1
ATOM 3360 O O . VAL B 1 162 ? 1.662 -51.057 -17.429 1.00 28.36 162 VAL B O 1
ATOM 3364 N N . LEU B 1 163 ? 0.509 -49.552 -16.218 1.00 28.06 163 LEU B N 1
ATOM 3365 C CA . LEU B 1 163 ? -0.386 -49.218 -17.328 1.00 27.22 163 LEU B CA 1
ATOM 3366 C C . LEU B 1 163 ? 0.398 -48.633 -18.505 1.00 26.98 163 LEU B C 1
ATOM 3367 O O . LEU B 1 163 ? 0.194 -49.020 -19.659 1.00 24.77 163 LEU B O 1
ATOM 3372 N N . LYS B 1 164 ? 1.293 -47.696 -18.212 1.00 27.65 164 LYS B N 1
ATOM 3373 C CA . LYS B 1 164 ? 2.110 -47.079 -19.255 1.00 28.38 164 LYS B CA 1
ATOM 3374 C C . LYS B 1 164 ? 2.972 -48.154 -19.908 1.00 27.70 164 LYS B C 1
ATOM 3375 O O . LYS B 1 164 ? 3.142 -48.186 -21.125 1.00 28.12 164 LYS B O 1
ATOM 3381 N N . GLU B 1 165 ? 3.501 -49.047 -19.085 1.00 28.46 165 GLU B N 1
ATOM 3382 C CA . GLU B 1 165 ? 4.345 -50.123 -19.578 1.00 30.02 165 GLU B CA 1
ATOM 3383 C C . GLU B 1 165 ? 3.561 -51.084 -20.459 1.00 31.78 165 GLU B C 1
ATOM 3384 O O . GLU B 1 165 ? 4.137 -51.832 -21.247 1.00 30.51 165 GLU B O 1
ATOM 3398 N N . ASN B 1 167 ? 1.539 -49.946 -22.502 1.00 31.72 167 ASN B N 1
ATOM 3399 C CA . ASN B 1 167 ? 1.225 -49.043 -23.591 1.00 32.75 167 ASN B CA 1
ATOM 3400 C C . ASN B 1 167 ? -0.154 -48.411 -23.430 1.00 32.53 167 ASN B C 1
ATOM 3401 O O . ASN B 1 167 ? -0.875 -48.221 -24.403 1.00 32.42 167 ASN B O 1
ATOM 3406 N N . ILE B 1 168 ? -0.514 -48.098 -22.190 1.00 32.76 168 ILE B N 1
ATOM 3407 C CA . ILE B 1 168 ? -1.787 -47.446 -21.907 1.00 33.29 168 ILE B CA 1
ATOM 3408 C C . ILE B 1 168 ? -1.436 -46.069 -21.344 1.00 34.05 168 ILE B C 1
ATOM 3409 O O . ILE B 1 168 ? -1.221 -45.913 -20.142 1.00 34.35 168 ILE B O 1
ATOM 3414 N N . PRO B 1 169 ? -1.365 -45.055 -22.219 1.00 35.48 169 PRO B N 1
ATOM 3415 C CA . PRO B 1 169 ? -1.038 -43.660 -21.889 1.00 35.60 169 PRO B CA 1
ATOM 3416 C C . PRO B 1 169 ? -2.074 -43.001 -20.978 1.00 36.79 169 PRO B C 1
ATOM 3417 O O . PRO B 1 169 ? -3.267 -43.332 -21.025 1.00 36.68 169 PRO B O 1
ATOM 3421 N N . PRO B 1 170 ? -1.631 -42.057 -20.135 1.00 35.57 170 PRO B N 1
ATOM 3422 C CA . PRO B 1 170 ? -2.564 -41.375 -19.237 1.00 36.46 170 PRO B CA 1
ATOM 3423 C C . PRO B 1 170 ? -3.695 -40.736 -20.041 1.00 36.93 170 PRO B C 1
ATOM 3424 O O . PRO B 1 170 ? -3.511 -40.342 -21.199 1.00 34.66 170 PRO B O 1
ATOM 3428 N N . GLY B 1 171 ? -4.865 -40.655 -19.421 1.00 38.24 171 GLY B N 1
ATOM 3429 C CA . GLY B 1 171 ? -6.022 -40.085 -20.081 1.00 38.83 171 GLY B CA 1
ATOM 3430 C C . GLY B 1 171 ? -7.309 -40.478 -19.379 1.00 40.16 171 GLY B C 1
ATOM 3431 O O . GLY B 1 171 ? -7.277 -41.016 -18.269 1.00 40.92 171 GLY B O 1
ATOM 3432 N N . PRO B 1 172 ? -8.467 -40.233 -20.012 1.00 40.46 172 PRO B N 1
ATOM 3433 C CA . PRO B 1 172 ? -9.791 -40.551 -19.461 1.00 38.93 172 PRO B CA 1
ATOM 3434 C C . PRO B 1 172 ? -9.920 -41.988 -18.959 1.00 37.70 172 PRO B C 1
ATOM 3435 O O . PRO B 1 172 ? -10.507 -42.240 -17.908 1.00 37.63 172 PRO B O 1
ATOM 3439 N N . VAL B 1 173 ? -9.370 -42.924 -19.726 1.00 36.59 173 VAL B N 1
ATOM 3440 C CA . VAL B 1 173 ? -9.437 -44.334 -19.379 1.00 35.50 173 VAL B CA 1
ATOM 3441 C C . VAL B 1 173 ? -8.866 -44.593 -17.983 1.00 34.68 173 VAL B C 1
ATOM 3442 O O . VAL B 1 173 ? -9.302 -45.513 -17.290 1.00 33.65 173 VAL B O 1
ATOM 3446 N N . TYR B 1 174 ? -7.902 -43.778 -17.565 1.00 32.74 174 TYR B N 1
ATOM 3447 C CA . TYR B 1 174 ? -7.321 -43.942 -16.239 1.00 34.53 174 TYR B CA 1
ATOM 3448 C C . TYR B 1 174 ? -8.372 -43.783 -15.139 1.00 35.13 174 TYR B C 1
ATOM 3449 O O . TYR B 1 174 ? -8.315 -44.469 -14.113 1.00 33.47 174 TYR B O 1
ATOM 3458 N N . GLN B 1 175 ? -9.327 -42.881 -15.352 1.00 36.70 175 GLN B N 1
ATOM 3459 C CA . GLN B 1 175 ? -10.389 -42.651 -14.376 1.00 39.01 175 GLN B CA 1
ATOM 3460 C C . GLN B 1 175 ? -11.292 -43.871 -14.240 1.00 37.03 175 GLN B C 1
ATOM 3461 O O . GLN B 1 175 ? -11.676 -44.247 -13.134 1.00 37.64 175 GLN B O 1
ATOM 3467 N N . LYS B 1 176 ? -11.626 -44.485 -15.370 1.00 35.25 176 LYS B N 1
ATOM 3468 C CA . LYS B 1 176 ? -12.476 -45.667 -15.363 1.00 35.18 176 LYS B CA 1
ATOM 3469 C C . LYS B 1 176 ? -11.760 -46.829 -14.689 1.00 34.13 176 LYS B C 1
ATOM 3470 O O . LYS B 1 176 ? -12.357 -47.561 -13.900 1.00 33.71 176 LYS B O 1
ATOM 3476 N N . ILE B 1 177 ? -10.479 -46.999 -15.008 1.00 32.78 177 ILE B N 1
ATOM 3477 C CA . ILE B 1 177 ? -9.687 -48.071 -14.419 1.00 31.05 177 ILE B CA 1
ATOM 3478 C C . ILE B 1 177 ? -9.682 -47.874 -12.913 1.00 32.19 177 ILE B C 1
ATOM 3479 O O . ILE B 1 177 ? -9.883 -48.813 -12.143 1.00 32.77 177 ILE B O 1
ATOM 3484 N N . LYS B 1 178 ? -9.476 -46.630 -12.502 1.00 32.61 178 LYS B N 1
ATOM 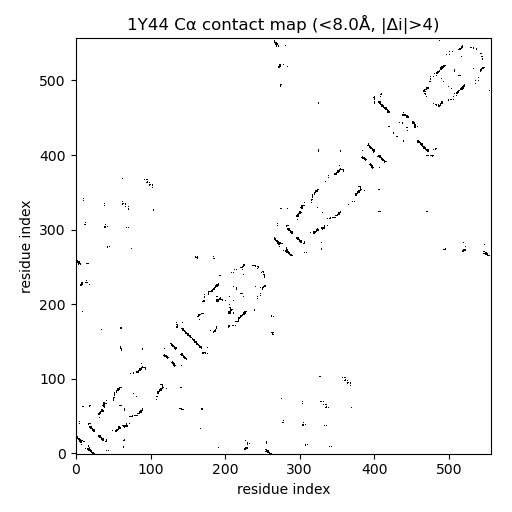3485 C CA . LYS B 1 178 ? -9.441 -46.275 -11.095 1.00 34.93 178 LYS B CA 1
ATOM 3486 C C . LYS B 1 178 ? -10.737 -46.695 -10.390 1.00 36.26 178 LYS B C 1
ATOM 3487 O O . LYS B 1 178 ? -10.714 -47.093 -9.224 1.00 36.27 178 LYS B O 1
ATOM 3493 N N . LYS B 1 179 ? -11.863 -46.619 -11.095 1.00 34.67 179 LYS B N 1
ATOM 3494 C CA . LYS B 1 179 ? -13.147 -46.999 -10.503 1.00 36.12 179 LYS B CA 1
ATOM 3495 C C . LYS B 1 179 ? -13.386 -48.505 -10.515 1.00 35.79 179 LYS B C 1
ATOM 3496 O O . LYS B 1 179 ? -14.423 -48.974 -10.057 1.00 37.27 179 LYS B O 1
ATOM 3502 N N . GLY B 1 180 ? -12.434 -49.265 -11.040 1.00 35.02 180 GLY B N 1
ATOM 3503 C CA . GLY B 1 180 ? -12.604 -50.706 -11.077 1.00 34.41 180 GLY B CA 1
ATOM 3504 C C . GLY B 1 180 ? -13.452 -51.170 -12.244 1.00 33.40 180 GLY B C 1
ATOM 3505 O O . GLY B 1 180 ? -13.954 -52.293 -12.258 1.00 33.51 180 GLY B O 1
ATOM 3506 N N . GLU B 1 181 ? -13.618 -50.301 -13.229 1.00 32.62 181 GLU B N 1
ATOM 3507 C CA . GLU B 1 181 ? -14.400 -50.635 -14.408 1.00 33.64 181 GLU B CA 1
ATOM 3508 C C . GLU B 1 181 ? -13.603 -51.518 -15.365 1.00 35.32 181 GLU B C 1
ATOM 3509 O O . GLU B 1 181 ? -12.372 -51.547 -15.324 1.00 34.58 181 GLU B O 1
ATOM 3515 N N . THR B 1 182 ? -14.313 -52.262 -16.204 1.00 34.48 182 THR B N 1
ATOM 3516 C CA . THR B 1 182 ? -13.664 -53.085 -17.211 1.00 35.07 182 THR B CA 1
ATOM 3517 C C . THR B 1 182 ? -13.586 -52.125 -18.376 1.00 35.85 182 THR B C 1
ATOM 3518 O O . THR B 1 182 ? -14.554 -51.421 -18.664 1.00 36.40 182 THR B O 1
ATOM 3522 N N . VAL B 1 183 ? -12.435 -52.074 -19.033 1.00 34.75 183 VAL B N 1
ATOM 3523 C CA . VAL B 1 183 ? -12.259 -51.142 -20.133 1.00 33.92 183 VAL B CA 1
ATOM 3524 C C . VAL B 1 183 ? -11.802 -51.788 -21.440 1.00 31.65 183 VAL B C 1
ATOM 3525 O O . VAL B 1 183 ? -11.138 -52.828 -21.437 1.00 31.97 183 VAL B O 1
ATOM 3529 N N . THR B 1 184 ? -12.175 -51.163 -22.554 1.00 30.74 184 THR B N 1
ATOM 3530 C CA . THR B 1 184 ? -11.792 -51.628 -23.883 1.00 31.84 184 THR B CA 1
ATOM 3531 C C . THR B 1 184 ? -10.723 -50.669 -24.384 1.00 33.40 184 THR B C 1
ATOM 3532 O O . THR B 1 184 ? -11.019 -49.506 -24.666 1.00 33.16 184 THR B O 1
ATOM 3536 N N . LEU B 1 185 ? -9.489 -51.147 -24.500 1.00 32.37 185 LEU B N 1
ATOM 3537 C CA . LEU B 1 185 ? -8.403 -50.286 -24.959 1.00 34.59 185 LEU B CA 1
ATOM 3538 C C . LEU B 1 185 ? -8.463 -50.053 -26.456 1.00 36.16 185 LEU B C 1
ATOM 3539 O O . LEU B 1 185 ? -9.107 -50.798 -27.194 1.00 35.77 185 LEU B O 1
ATOM 3544 N N . GLU B 1 186 ? -7.777 -49.008 -26.899 1.00 38.76 186 GLU B N 1
ATOM 3545 C CA . GLU B 1 186 ? -7.745 -48.642 -28.307 1.00 40.74 186 GLU B CA 1
ATOM 3546 C C . GLU B 1 186 ? -7.350 -49.787 -29.237 1.00 39.60 186 GLU B C 1
ATOM 3547 O O . GLU B 1 186 ? -7.874 -49.897 -30.345 1.00 38.75 186 GLU B O 1
ATOM 3553 N N . ASP B 1 187 ? -6.426 -50.637 -28.800 1.00 38.55 187 ASP B N 1
ATOM 3554 C CA . ASP B 1 187 ? -5.985 -51.741 -29.645 1.00 38.01 187 ASP B CA 1
ATOM 3555 C C . ASP B 1 187 ? -6.867 -52.981 -29.522 1.00 35.90 187 ASP B C 1
ATOM 3556 O O . ASP B 1 187 ? -6.566 -54.033 -30.088 1.00 33.89 187 ASP B O 1
ATOM 3561 N N . GLY B 1 188 ? -7.960 -52.858 -28.775 1.00 36.26 188 GLY B N 1
ATOM 3562 C CA . GLY B 1 188 ? -8.878 -53.978 -28.645 1.00 34.26 188 GLY B CA 1
ATOM 3563 C C . GLY B 1 188 ? -8.779 -54.814 -27.389 1.00 33.58 188 GLY B C 1
ATOM 3564 O O . GLY B 1 188 ? -9.678 -55.611 -27.117 1.00 33.98 188 GLY B O 1
ATOM 3565 N N . ARG B 1 189 ? -7.698 -54.657 -26.631 1.00 31.39 189 ARG B N 1
ATOM 3566 C CA . ARG B 1 189 ? -7.529 -55.418 -25.400 1.00 30.55 189 ARG B CA 1
ATOM 3567 C C . ARG B 1 189 ? -8.610 -55.042 -24.397 1.00 29.34 189 ARG B C 1
ATOM 3568 O O . ARG B 1 189 ? -9.077 -53.905 -24.370 1.00 30.31 189 ARG B O 1
ATOM 3576 N N . ILE B 1 190 ? -8.999 -56.005 -23.571 1.00 28.97 190 ILE B N 1
ATOM 3577 C CA . ILE B 1 190 ? -10.003 -55.768 -22.546 1.00 29.49 190 ILE B CA 1
ATOM 3578 C C . ILE B 1 190 ? -9.286 -55.862 -21.215 1.00 30.68 190 ILE B C 1
ATOM 3579 O O . ILE B 1 190 ? -8.693 -56.888 -20.894 1.00 30.28 190 ILE B O 1
ATOM 3584 N N . ILE B 1 191 ? -9.326 -54.774 -20.455 1.00 33.06 191 ILE B N 1
ATOM 3585 C CA . ILE B 1 191 ? -8.646 -54.716 -19.171 1.00 34.74 191 ILE B CA 1
ATOM 3586 C C . ILE B 1 191 ? -9.599 -54.544 -18.006 1.00 34.59 191 ILE B C 1
ATOM 3587 O O . ILE B 1 191 ? -10.576 -53.801 -18.074 1.00 36.24 191 ILE B O 1
ATOM 3592 N N . ASN B 1 192 ? -9.295 -55.251 -16.931 1.00 35.23 192 ASN B N 1
ATOM 3593 C CA . ASN B 1 192 ? -10.082 -55.196 -15.718 1.00 36.51 192 ASN B CA 1
ATOM 3594 C C . ASN B 1 192 ? -9.380 -54.218 -14.776 1.00 35.31 192 ASN B C 1
ATOM 3595 O O . ASN B 1 192 ? -8.310 -54.524 -14.245 1.00 32.52 192 ASN B O 1
ATOM 3600 N N . GLY B 1 193 ? -9.986 -53.046 -14.583 1.00 34.09 193 GLY B N 1
ATOM 3601 C CA . GLY B 1 193 ? -9.410 -52.015 -13.731 1.00 32.15 193 GLY B CA 1
ATOM 3602 C C . GLY B 1 193 ? -8.897 -52.440 -12.367 1.00 34.24 193 GLY B C 1
ATOM 3603 O O . GLY B 1 193 ? -7.846 -51.968 -11.914 1.00 33.79 193 GLY B O 1
ATOM 3604 N N . ASN B 1 194 ? -9.630 -53.329 -11.706 1.00 34.97 194 ASN B N 1
ATOM 3605 C CA . ASN B 1 194 ? -9.241 -53.806 -10.384 1.00 36.51 194 ASN B CA 1
ATOM 3606 C C . ASN B 1 194 ? -7.877 -54.484 -10.339 1.00 37.25 194 ASN B C 1
ATOM 3607 O O . ASN B 1 194 ? -7.227 -54.493 -9.293 1.00 39.19 194 ASN B O 1
ATOM 3612 N N . ASP B 1 195 ? -7.436 -55.054 -11.456 1.00 35.68 195 ASP B N 1
ATOM 3613 C CA . ASP B 1 195 ? -6.139 -55.722 -11.469 1.00 36.71 195 ASP B CA 1
ATOM 3614 C C . ASP B 1 195 ? -4.997 -54.716 -11.400 1.00 35.78 195 ASP B C 1
ATOM 3615 O O . ASP B 1 195 ? -3.840 -55.100 -11.279 1.00 38.61 195 ASP B O 1
ATOM 3620 N N . PHE B 1 196 ? -5.318 -53.430 -11.459 1.00 33.67 196 PHE B N 1
ATOM 3621 C CA . PHE B 1 196 ? -4.286 -52.408 -11.447 1.00 31.31 196 PHE B CA 1
ATOM 3622 C C . PHE B 1 196 ? -4.367 -51.385 -10.323 1.00 30.68 196 PHE B C 1
ATOM 3623 O O . PHE B 1 196 ? -3.861 -50.270 -10.443 1.00 30.94 196 PHE B O 1
ATOM 3631 N N . LEU B 1 197 ? -4.978 -51.782 -9.217 1.00 30.32 197 LEU B N 1
ATOM 3632 C CA . LEU B 1 197 ? -5.109 -50.909 -8.065 1.00 31.99 197 LEU B CA 1
ATOM 3633 C C . LEU B 1 197 ? -4.450 -51.563 -6.861 1.00 33.10 197 LEU B C 1
ATOM 3634 O O . LEU B 1 197 ? -4.579 -52.767 -6.658 1.00 33.07 197 LEU B O 1
ATOM 3639 N N . GLU B 1 198 ? -3.735 -50.775 -6.067 1.00 33.64 198 GLU B N 1
ATOM 3640 C CA . GLU B 1 198 ? -3.111 -51.317 -4.874 1.00 35.78 198 GLU B CA 1
ATOM 3641 C C . GLU B 1 198 ? -4.185 -51.446 -3.802 1.00 35.55 198 GLU B C 1
ATOM 3642 O O . GLU B 1 198 ? -5.270 -50.882 -3.934 1.00 33.94 198 GLU B O 1
ATOM 3648 N N . PRO B 1 199 ? -3.907 -52.205 -2.733 1.00 36.01 199 PRO B N 1
ATOM 3649 C CA . PRO B 1 199 ? -4.904 -52.367 -1.670 1.00 35.87 199 PRO B CA 1
ATOM 3650 C C . PRO B 1 199 ? -5.238 -51.013 -1.042 1.00 36.47 199 PRO B C 1
ATOM 3651 O O . PRO B 1 199 ? -4.421 -50.092 -1.068 1.00 33.17 199 PRO B O 1
ATOM 3655 N N . PRO B 1 200 ? -6.448 -50.874 -0.475 1.00 37.52 200 PRO B N 1
ATOM 3656 C CA . PRO B 1 200 ? -6.857 -49.614 0.157 1.00 38.69 200 PRO B CA 1
ATOM 3657 C C . PRO B 1 200 ? -5.945 -49.266 1.337 1.00 39.13 200 PRO B C 1
ATOM 3658 O O . PRO B 1 200 ? -5.418 -50.150 2.008 1.00 38.33 200 PRO B O 1
ATOM 3662 N N . LYS B 1 201 ? -5.758 -47.975 1.580 1.00 40.40 201 LYS B N 1
ATOM 3663 C CA . LYS B 1 201 ? -4.936 -47.519 2.694 1.00 40.43 201 LYS B CA 1
ATOM 3664 C C . LYS B 1 201 ? -5.845 -47.384 3.915 1.00 40.60 201 LYS B C 1
ATOM 3665 O O . LYS B 1 201 ? -6.910 -46.765 3.831 1.00 39.08 201 LYS B O 1
ATOM 3671 N N . LYS B 1 202 ? -5.440 -47.959 5.042 1.00 38.61 202 LYS B N 1
ATOM 3672 C CA . LYS B 1 202 ? -6.255 -47.860 6.248 1.00 39.43 202 LYS B CA 1
ATOM 3673 C C . LYS B 1 202 ? -6.113 -46.450 6.811 1.00 35.87 202 LYS B C 1
ATOM 3674 O O . LYS B 1 202 ? -5.003 -45.930 6.928 1.00 35.63 202 LYS B O 1
ATOM 3680 N N . GLY B 1 203 ? -7.241 -45.834 7.148 1.00 31.92 203 GLY B N 1
ATOM 3681 C CA . GLY B 1 203 ? -7.209 -44.485 7.682 1.00 29.10 203 GLY B CA 1
ATOM 3682 C C . GLY B 1 203 ? -6.632 -44.383 9.085 1.00 26.65 203 GLY B C 1
ATOM 3683 O O . GLY B 1 203 ? -6.821 -45.265 9.923 1.00 25.54 203 GLY B O 1
ATOM 3684 N N . ARG B 1 204 ? -5.913 -43.296 9.332 1.00 26.23 204 ARG B N 1
ATOM 3685 C CA . ARG B 1 204 ? -5.316 -43.043 10.634 1.00 24.90 204 ARG B CA 1
ATOM 3686 C C . ARG B 1 204 ? -6.315 -42.242 11.453 1.00 26.15 204 ARG B C 1
ATOM 3687 O O . ARG B 1 204 ? -7.312 -41.740 10.917 1.00 27.08 204 ARG B O 1
ATOM 3695 N N . SER B 1 205 ? -6.071 -42.128 12.753 1.00 25.07 205 SER B N 1
ATOM 3696 C CA . SER B 1 205 ? -6.967 -41.350 13.591 1.00 25.33 205 SER B CA 1
ATOM 3697 C C . SER B 1 205 ? -6.266 -40.729 14.786 1.00 24.75 205 SER B C 1
ATOM 3698 O O . SER B 1 205 ? -5.425 -41.363 15.432 1.00 24.91 205 SER B O 1
ATOM 3701 N N . VAL B 1 206 ? -6.611 -39.472 15.059 1.00 24.45 206 VAL B N 1
ATOM 3702 C CA . VAL B 1 206 ? -6.068 -38.744 16.197 1.00 22.56 206 VAL B CA 1
ATOM 3703 C C . VAL B 1 206 ? -7.238 -38.251 17.041 1.00 25.67 206 VAL B C 1
ATOM 3704 O O . VAL B 1 206 ? -8.236 -37.762 16.502 1.00 27.93 206 VAL B O 1
ATOM 3708 N N . VAL B 1 207 ? -7.123 -38.395 18.357 1.00 24.56 207 VAL B N 1
ATOM 3709 C CA . VAL B 1 207 ? -8.173 -37.964 19.274 1.00 26.73 207 VAL B CA 1
ATOM 3710 C C . VAL B 1 207 ? -7.660 -36.855 20.195 1.00 29.95 207 VAL B C 1
ATOM 3711 O O . VAL B 1 207 ? -6.545 -36.950 20.735 1.00 29.43 207 VAL B O 1
ATOM 3715 N N . PHE B 1 208 ? -8.465 -35.804 20.359 1.00 29.17 208 PHE B N 1
ATOM 3716 C CA . PHE B 1 208 ? -8.114 -34.680 21.226 1.00 29.75 208 PHE B CA 1
ATOM 3717 C C . PHE B 1 208 ? -9.143 -34.629 22.354 1.00 34.44 208 PHE B C 1
ATOM 3718 O O . PHE B 1 208 ? -10.325 -34.359 22.113 1.00 34.34 208 PHE B O 1
ATOM 3726 N N . SER B 1 209 ? -8.692 -34.882 23.582 1.00 38.27 209 SER B N 1
ATOM 3727 C CA . SER B 1 209 ? -9.573 -34.929 24.757 1.00 44.12 209 SER B CA 1
ATOM 3728 C C . SER B 1 209 ? -10.345 -33.683 25.168 1.00 47.11 209 SER B C 1
ATOM 3729 O O . SER B 1 209 ? -11.547 -33.766 25.415 1.00 50.08 209 SER B O 1
ATOM 3732 N N . GLY B 1 210 ? -9.668 -32.544 25.281 1.00 48.95 210 GLY B N 1
ATOM 3733 C CA . GLY B 1 210 ? -10.360 -31.324 25.674 1.00 52.48 210 GLY B CA 1
ATOM 3734 C C . GLY B 1 210 ? -10.529 -31.065 27.170 1.00 54.11 210 GLY B C 1
ATOM 3735 O O . GLY B 1 210 ? -10.928 -29.964 27.570 1.00 56.43 210 GLY B O 1
ATOM 3736 N N . ASP B 1 211 ? -10.240 -32.065 27.999 1.00 53.32 211 ASP B N 1
ATOM 3737 C CA . ASP B 1 211 ? -10.358 -31.919 29.451 1.00 52.61 211 ASP B CA 1
ATOM 3738 C C . ASP B 1 211 ? -9.388 -32.860 30.171 1.00 51.37 211 ASP B C 1
ATOM 3739 O O . ASP B 1 211 ? -8.973 -33.876 29.612 1.00 51.90 211 ASP B O 1
ATOM 3744 N N . THR B 1 212 ? -9.037 -32.533 31.413 1.00 48.82 212 THR B N 1
ATOM 3745 C CA . THR B 1 212 ? -8.108 -33.362 32.179 1.00 47.17 212 THR B CA 1
ATOM 3746 C C . THR B 1 212 ? -8.732 -34.644 32.741 1.00 46.06 212 THR B C 1
ATOM 3747 O O . THR B 1 212 ? -8.054 -35.663 32.887 1.00 43.61 212 THR B O 1
ATOM 3751 N N . ARG B 1 213 ? -10.021 -34.601 33.050 1.00 45.19 213 ARG B N 1
ATOM 3752 C CA . ARG B 1 213 ? -10.695 -35.774 33.588 1.00 45.26 213 ARG B CA 1
ATOM 3753 C C . ARG B 1 213 ? -10.920 -36.813 32.496 1.00 43.95 213 ARG B C 1
ATOM 3754 O O . ARG B 1 213 ? -10.949 -36.481 31.311 1.00 42.96 213 ARG B O 1
ATOM 3762 N N . VAL B 1 214 ? -11.048 -38.074 32.892 1.00 42.22 214 VAL B N 1
ATOM 3763 C CA . VAL B 1 214 ? -11.296 -39.142 31.930 1.00 42.89 214 VAL B CA 1
ATOM 3764 C C . VAL B 1 214 ? -12.684 -39.722 32.174 1.00 43.06 214 VAL B C 1
ATOM 3765 O O . VAL B 1 214 ? -13.324 -39.416 33.177 1.00 41.40 214 VAL B O 1
ATOM 3769 N N . SER B 1 215 ? -13.142 -40.560 31.251 1.00 43.33 215 SER B N 1
ATOM 3770 C CA . SER B 1 215 ? -14.453 -41.184 31.360 1.00 43.27 215 SER B CA 1
ATOM 3771 C C . SER B 1 215 ? -14.542 -42.292 30.328 1.00 43.10 215 SER B C 1
ATOM 3772 O O . SER B 1 215 ? -13.671 -42.413 29.469 1.00 43.54 215 SER B O 1
ATOM 3775 N N . ASP B 1 216 ? -15.587 -43.106 30.409 1.00 42.56 216 ASP B N 1
ATOM 3776 C CA . ASP B 1 216 ? -15.757 -44.183 29.449 1.00 41.67 216 ASP B CA 1
ATOM 3777 C C . ASP B 1 216 ? -16.016 -43.587 28.079 1.00 39.45 216 ASP B C 1
ATOM 3778 O O . ASP B 1 216 ? -15.681 -44.182 27.055 1.00 38.91 216 ASP B O 1
ATOM 3783 N N . LYS B 1 217 ? -16.607 -42.400 28.060 1.00 38.57 217 LYS B N 1
ATOM 3784 C CA . LYS B 1 217 ? -16.875 -41.743 26.796 1.00 37.62 217 LYS B CA 1
ATOM 3785 C C . LYS B 1 217 ? -15.540 -41.471 26.112 1.00 35.45 217 LYS B C 1
ATOM 3786 O O . LYS B 1 217 ? -15.407 -41.663 24.909 1.00 33.88 217 LYS B O 1
ATOM 3792 N N . LEU B 1 218 ? -14.544 -41.054 26.892 1.00 36.18 218 LEU B N 1
ATOM 3793 C CA . LEU B 1 218 ? -13.215 -40.780 26.345 1.00 34.03 218 LEU B CA 1
ATOM 3794 C C . LEU B 1 218 ? -12.629 -42.084 25.819 1.00 32.38 218 LEU B C 1
ATOM 3795 O O . LEU B 1 218 ? -12.115 -42.145 24.700 1.00 32.22 218 LEU B O 1
ATOM 3800 N N . LYS B 1 219 ? -12.717 -43.134 26.629 1.00 32.24 219 LYS B N 1
ATOM 3801 C CA . LYS B 1 219 ? -12.187 -44.427 26.230 1.00 31.13 219 LYS B CA 1
ATOM 3802 C C . LYS B 1 219 ? -12.738 -44.894 24.890 1.00 31.06 219 LYS B C 1
ATOM 3803 O O . LYS B 1 219 ? -11.976 -45.296 24.010 1.00 32.44 219 LYS B O 1
ATOM 3809 N N . GLU B 1 220 ? -14.056 -44.844 24.721 1.00 29.16 220 GLU B N 1
ATOM 3810 C CA . GLU B 1 220 ? -14.650 -45.284 23.469 1.00 26.62 220 GLU B CA 1
ATOM 3811 C C . GLU B 1 220 ? -14.322 -44.347 22.325 1.00 25.95 220 GLU B C 1
ATOM 3812 O O . GLU B 1 220 ? -14.143 -44.790 21.201 1.00 26.30 220 GLU B O 1
ATOM 3818 N N . LEU B 1 221 ? -14.253 -43.050 22.607 1.00 24.66 221 LEU B N 1
ATOM 3819 C CA . LEU B 1 221 ? -13.943 -42.068 21.579 1.00 25.73 221 LEU B CA 1
ATOM 3820 C C . LEU B 1 221 ? -12.562 -42.355 20.986 1.00 26.07 221 LEU B C 1
ATOM 3821 O O . LEU B 1 221 ? -12.342 -42.217 19.778 1.00 25.25 221 LEU B O 1
ATOM 3826 N N . ALA B 1 222 ? -11.639 -42.755 21.852 1.00 24.83 222 ALA B N 1
ATOM 3827 C CA . ALA B 1 222 ? -10.263 -43.029 21.449 1.00 27.39 222 ALA B CA 1
ATOM 3828 C C . ALA B 1 222 ? -9.975 -44.495 21.093 1.00 28.21 222 ALA B C 1
ATOM 3829 O O . ALA B 1 222 ? -8.823 -44.858 20.831 1.00 27.31 222 ALA B O 1
ATOM 3831 N N . ARG B 1 223 ? -11.012 -45.329 21.064 1.00 27.21 223 ARG B N 1
ATOM 3832 C CA . ARG B 1 223 ? -10.818 -46.745 20.760 1.00 27.18 223 ARG B CA 1
ATOM 3833 C C . ARG B 1 223 ? -10.028 -47.003 19.479 1.00 26.85 223 ARG B C 1
ATOM 3834 O O . ARG B 1 223 ? -10.425 -46.587 18.385 1.00 24.72 223 ARG B O 1
ATOM 3842 N N . ASP B 1 224 ? -8.899 -47.695 19.641 1.00 27.04 224 ASP B N 1
ATOM 3843 C CA . ASP B 1 224 ? -8.018 -48.042 18.532 1.00 26.96 224 ASP B CA 1
ATOM 3844 C C . ASP B 1 224 ? -7.459 -46.860 17.749 1.00 24.96 224 ASP B C 1
ATOM 3845 O O . ASP B 1 224 ? -7.125 -47.022 16.586 1.00 26.12 224 ASP B O 1
ATOM 3850 N N . CYS B 1 225 ? -7.351 -45.676 18.342 1.00 23.98 225 CYS B N 1
ATOM 3851 C CA . CYS B 1 225 ? -6.825 -44.562 17.557 1.00 24.10 225 CYS B CA 1
ATOM 3852 C C . CYS B 1 225 ? -5.298 -44.630 17.498 1.00 24.81 225 CYS B C 1
ATOM 3853 O O . CYS B 1 225 ? -4.671 -45.300 18.315 1.00 24.03 225 CYS B O 1
ATOM 3856 N N . ASP B 1 226 ? -4.703 -43.959 16.518 1.00 23.40 226 ASP B N 1
ATOM 3857 C CA . ASP B 1 226 ? -3.250 -43.958 16.409 1.00 25.25 226 ASP B CA 1
ATOM 3858 C C . ASP B 1 226 ? -2.650 -43.103 17.523 1.00 26.41 226 ASP B C 1
ATOM 3859 O O . ASP B 1 226 ? -1.735 -43.549 18.215 1.00 24.90 226 ASP B O 1
ATOM 3864 N N . VAL B 1 227 ? -3.183 -41.896 17.723 1.00 25.30 227 VAL B N 1
ATOM 3865 C CA . VAL B 1 227 ? -2.675 -41.016 18.771 1.00 26.15 227 VAL B CA 1
ATOM 3866 C C . VAL B 1 227 ? -3.762 -40.334 19.595 1.00 26.61 227 VAL B C 1
ATOM 3867 O O . VAL B 1 227 ? -4.691 -39.737 19.048 1.00 25.46 227 VAL B O 1
ATOM 3879 N N . VAL B 1 229 ? -4.324 -37.375 22.248 1.00 24.74 229 VAL B N 1
ATOM 3880 C CA . VAL B 1 229 ? -3.742 -36.162 22.820 1.00 23.45 229 VAL B CA 1
ATOM 3881 C C . VAL B 1 229 ? -4.637 -35.786 23.994 1.00 25.60 229 VAL B C 1
ATOM 3882 O O . VAL B 1 229 ? -5.823 -35.468 23.807 1.00 26.13 229 VAL B O 1
ATOM 3886 N N . HIS B 1 230 ? -4.074 -35.813 25.197 1.00 25.11 230 HIS B N 1
ATOM 3887 C CA . HIS B 1 230 ? -4.831 -35.525 26.407 1.00 27.27 230 HIS B CA 1
ATOM 3888 C C . HIS B 1 230 ? -4.268 -34.394 27.268 1.00 29.29 230 HIS B C 1
ATOM 3889 O O . HIS B 1 230 ? -3.057 -34.178 27.316 1.00 25.47 230 HIS B O 1
ATOM 3896 N N . GLU B 1 231 ? -5.150 -33.666 27.947 1.00 30.80 231 GLU B N 1
ATOM 3897 C CA . GLU B 1 231 ? -4.692 -32.585 28.816 1.00 35.66 231 GLU B CA 1
ATOM 3898 C C . GLU B 1 231 ? -4.302 -33.222 30.138 1.00 36.95 231 GLU B C 1
ATOM 3899 O O . GLU B 1 231 ? -5.134 -33.805 30.831 1.00 39.10 231 GLU B O 1
ATOM 3905 N N . ALA B 1 232 ? -3.024 -33.116 30.476 1.00 37.01 232 ALA B N 1
ATOM 3906 C CA . ALA B 1 232 ? -2.495 -33.733 31.680 1.00 39.18 232 ALA B CA 1
ATOM 3907 C C . ALA B 1 232 ? -2.778 -33.050 33.010 1.00 40.57 232 ALA B C 1
ATOM 3908 O O . ALA B 1 232 ? -2.943 -33.727 34.023 1.00 41.38 232 ALA B O 1
ATOM 3910 N N . THR B 1 233 ? -2.828 -31.724 33.030 1.00 41.27 233 THR B N 1
ATOM 3911 C CA . THR B 1 233 ? -3.060 -31.039 34.292 1.00 43.32 233 THR B CA 1
ATOM 3912 C C . THR B 1 233 ? -4.041 -29.886 34.230 1.00 46.25 233 THR B C 1
ATOM 3913 O O . THR B 1 233 ? -4.398 -29.396 33.158 1.00 46.40 233 THR B O 1
ATOM 3917 N N . PHE B 1 234 ? -4.469 -29.465 35.414 1.00 50.96 234 PHE B N 1
ATOM 3918 C CA . PHE B 1 234 ? -5.379 -28.342 35.567 1.00 55.44 234 PHE B CA 1
ATOM 3919 C C . PHE B 1 234 ? -4.491 -27.135 35.835 1.00 57.87 234 PHE B C 1
ATOM 3920 O O . PHE B 1 234 ? -3.422 -27.265 36.434 1.00 58.47 234 PHE B O 1
ATOM 3928 N N . ALA B 1 235 ? -4.924 -25.966 35.382 1.00 61.21 235 ALA B N 1
ATOM 3929 C CA . ALA B 1 235 ? -4.169 -24.744 35.614 1.00 64.06 235 ALA B CA 1
ATOM 3930 C C . ALA B 1 235 ? -4.595 -24.236 36.988 1.00 66.09 235 ALA B C 1
ATOM 3931 O O . ALA B 1 235 ? -5.477 -23.381 37.098 1.00 68.09 235 ALA B O 1
ATOM 3933 N N . LYS B 1 236 ? -3.981 -24.775 38.035 1.00 66.74 236 LYS B N 1
ATOM 3934 C CA . LYS B 1 236 ? -4.320 -24.372 39.395 1.00 67.54 236 LYS B CA 1
ATOM 3935 C C . LYS B 1 236 ? -3.386 -25.019 40.410 1.00 68.12 236 LYS B C 1
ATOM 3936 O O . LYS B 1 236 ? -3.791 -25.897 41.172 1.00 68.47 236 LYS B O 1
ATOM 3938 N N . HIS B 1 247 ? -0.964 -35.886 38.706 1.00 71.47 247 HIS B N 1
ATOM 3939 C CA . HIS B 1 247 ? -0.424 -37.195 39.066 1.00 71.32 247 HIS B CA 1
ATOM 3940 C C . HIS B 1 247 ? -1.344 -38.321 38.586 1.00 70.45 247 HIS B C 1
ATOM 3941 O O . HIS B 1 247 ? -1.114 -38.913 37.528 1.00 70.83 247 HIS B O 1
ATOM 3943 N N . SER B 1 248 ? -2.381 -38.611 39.371 1.00 68.83 248 SER B N 1
ATOM 3944 C CA . SER B 1 248 ? -3.342 -39.657 39.031 1.00 65.80 248 SER B CA 1
ATOM 3945 C C . SER B 1 248 ? -4.035 -39.306 37.711 1.00 63.62 248 SER B C 1
ATOM 3946 O O . SER B 1 248 ? -4.471 -40.191 36.971 1.00 63.39 248 SER B O 1
ATOM 3949 N N . THR B 1 249 ? -4.137 -38.010 37.424 1.00 60.77 249 THR B N 1
ATOM 3950 C CA . THR B 1 249 ? -4.756 -37.557 36.184 1.00 59.01 249 THR B CA 1
ATOM 3951 C C . THR B 1 249 ? -4.000 -38.237 35.045 1.00 55.79 249 THR B C 1
ATOM 3952 O O . THR B 1 249 ? -4.589 -38.917 34.206 1.00 54.66 249 THR B O 1
ATOM 3956 N N . THR B 1 250 ? -2.684 -38.056 35.041 1.00 52.79 250 THR B N 1
ATOM 3957 C CA . THR B 1 250 ? -1.825 -38.648 34.030 1.00 49.44 250 THR B CA 1
ATOM 3958 C C . THR B 1 250 ? -1.957 -40.167 34.037 1.00 46.88 250 THR B C 1
ATOM 3959 O O . THR B 1 250 ? -2.055 -40.799 32.985 1.00 43.27 250 THR B O 1
ATOM 3963 N N . GLU B 1 251 ? -1.967 -40.748 35.230 1.00 46.29 251 GLU B N 1
ATOM 3964 C CA . GLU B 1 251 ? -2.093 -42.190 35.362 1.00 47.52 251 GLU B CA 1
ATOM 3965 C C . GLU B 1 251 ? -3.409 -42.695 34.784 1.00 46.03 251 GLU B C 1
ATOM 3966 O O . GLU B 1 251 ? -3.458 -43.776 34.207 1.00 44.61 251 GLU B O 1
ATOM 3972 N N . GLN B 1 252 ? -4.475 -41.917 34.955 1.00 45.43 252 GLN B N 1
ATOM 3973 C CA . GLN B 1 252 ? -5.790 -42.299 34.440 1.00 45.04 252 GLN B CA 1
ATOM 3974 C C . GLN B 1 252 ? -5.817 -42.186 32.928 1.00 41.65 252 GLN B C 1
ATOM 3975 O O . GLN B 1 252 ? -6.423 -43.006 32.247 1.00 39.87 252 GLN B O 1
ATOM 3981 N N . ALA B 1 253 ? -5.157 -41.158 32.410 1.00 40.05 253 ALA B N 1
ATOM 3982 C CA . ALA B 1 253 ? -5.088 -40.951 30.973 1.00 38.62 253 ALA B CA 1
ATOM 3983 C C . ALA B 1 253 ? -4.419 -42.179 30.378 1.00 37.36 253 ALA B C 1
ATOM 3984 O O . ALA B 1 253 ? -4.858 -42.709 29.358 1.00 37.95 253 ALA B O 1
ATOM 3986 N N . ALA B 1 254 ? -3.360 -42.634 31.043 1.00 36.21 254 ALA B N 1
ATOM 3987 C CA . ALA B 1 254 ? -2.599 -43.793 30.594 1.00 35.47 254 ALA B CA 1
ATOM 3988 C C . ALA B 1 254 ? -3.443 -45.058 30.660 1.00 34.79 254 ALA B C 1
ATOM 3989 O O . ALA B 1 254 ? -3.377 -45.904 29.770 1.00 35.71 254 ALA B O 1
ATOM 3991 N N . VAL B 1 255 ? -4.241 -45.196 31.712 1.00 36.26 255 VAL B N 1
ATOM 3992 C CA . VAL B 1 255 ? -5.096 -46.376 31.834 1.00 36.89 255 VAL B CA 1
ATOM 3993 C C . VAL B 1 255 ? -6.157 -46.353 30.735 1.00 35.78 255 VAL B C 1
ATOM 3994 O O . VAL B 1 255 ? -6.496 -47.384 30.155 1.00 36.03 255 VAL B O 1
ATOM 3998 N N . THR B 1 256 ? -6.667 -45.163 30.447 1.00 34.73 256 THR B N 1
ATOM 3999 C CA . THR B 1 256 ? -7.671 -45.006 29.408 1.00 34.78 256 THR B CA 1
ATOM 4000 C C . THR B 1 256 ? -7.076 -45.424 28.055 1.00 33.84 256 THR B C 1
ATOM 4001 O O . THR B 1 256 ? -7.655 -46.244 27.338 1.00 32.19 256 THR B O 1
ATOM 4005 N N . ALA B 1 257 ? -5.913 -44.870 27.718 1.00 32.06 257 ALA B N 1
ATOM 4006 C CA . ALA B 1 257 ? -5.255 -45.188 26.451 1.00 31.54 257 ALA B CA 1
ATOM 4007 C C . ALA B 1 257 ? -5.013 -46.687 26.325 1.00 30.84 257 ALA B C 1
ATOM 4008 O O . ALA B 1 257 ? -5.142 -47.262 25.241 1.00 29.32 257 ALA B O 1
ATOM 4010 N N . LYS B 1 258 ? -4.655 -47.310 27.442 1.00 31.10 258 LYS B N 1
ATOM 4011 C CA . LYS B 1 258 ? -4.390 -48.739 27.478 1.00 33.33 258 LYS B CA 1
ATOM 4012 C C . LYS B 1 258 ? -5.658 -49.528 27.161 1.00 33.36 258 LYS B C 1
ATOM 4013 O O . LYS B 1 258 ? -5.654 -50.413 26.305 1.00 33.93 258 LYS B O 1
ATOM 4019 N N . GLU B 1 259 ? -6.744 -49.196 27.849 1.00 34.79 259 GLU B N 1
ATOM 4020 C CA . GLU B 1 259 ? -8.014 -49.885 27.645 1.00 36.29 259 GLU B CA 1
ATOM 4021 C C . GLU B 1 259 ? -8.626 -49.604 26.269 1.00 36.64 259 GLU B C 1
ATOM 4022 O O . GLU B 1 259 ? -9.213 -50.496 25.647 1.00 36.04 259 GLU B O 1
ATOM 4028 N N . ALA B 1 260 ? -8.482 -48.369 25.795 1.00 33.86 260 ALA B N 1
ATOM 4029 C CA . ALA B 1 260 ? -9.021 -47.984 24.496 1.00 32.68 260 ALA B CA 1
ATOM 4030 C C . ALA B 1 260 ? -8.160 -48.567 23.391 1.00 30.86 260 ALA B C 1
ATOM 4031 O O . ALA B 1 260 ? -8.550 -48.597 22.221 1.00 28.64 260 ALA B O 1
ATOM 4033 N N . ARG B 1 261 ? -6.978 -49.032 23.778 1.00 32.33 261 ARG B N 1
ATOM 4034 C CA . ARG B 1 261 ? -6.027 -49.596 22.836 1.00 30.71 261 ARG B CA 1
ATOM 4035 C C . ARG B 1 261 ? -5.545 -48.529 21.860 1.00 28.60 261 ARG B C 1
ATOM 4036 O O . ARG B 1 261 ? -5.430 -48.759 20.660 1.00 27.66 261 ARG B O 1
ATOM 4044 N N . ALA B 1 262 ? -5.285 -47.341 22.383 1.00 28.72 262 ALA B N 1
ATOM 4045 C CA . ALA B 1 262 ? -4.753 -46.268 21.559 1.00 28.13 262 ALA B CA 1
ATOM 4046 C C . ALA B 1 262 ? -3.310 -46.709 21.292 1.00 27.74 262 ALA B C 1
ATOM 4047 O O . ALA B 1 262 ? -2.757 -47.484 22.068 1.00 28.71 262 ALA B O 1
ATOM 4049 N N . LYS B 1 263 ? -2.697 -46.236 20.213 1.00 27.80 263 LYS B N 1
ATOM 4050 C CA . LYS B 1 263 ? -1.322 -46.626 19.914 1.00 29.50 263 LYS B CA 1
ATOM 4051 C C . LYS B 1 263 ? -0.271 -45.751 20.596 1.00 29.96 263 LYS B C 1
ATOM 4052 O O . LYS B 1 263 ? 0.845 -46.198 20.864 1.00 30.24 263 LYS B O 1
ATOM 4058 N N . GLN B 1 264 ? -0.623 -44.502 20.875 1.00 29.42 264 GLN B N 1
ATOM 4059 C CA . GLN B 1 264 ? 0.305 -43.577 21.514 1.00 27.51 264 GLN B CA 1
ATOM 4060 C C . GLN B 1 264 ? -0.466 -42.559 22.325 1.00 26.97 264 GLN B C 1
ATOM 4061 O O . GLN B 1 264 ? -1.556 -42.150 21.933 1.00 26.70 264 GLN B O 1
ATOM 4067 N N . LEU B 1 265 ? 0.091 -42.165 23.463 1.00 27.53 265 LEU B N 1
ATOM 4068 C CA . LEU B 1 265 ? -0.541 -41.173 24.317 1.00 27.31 265 LEU B CA 1
ATOM 4069 C C . LEU B 1 265 ? 0.376 -39.961 24.467 1.00 28.32 265 LEU B C 1
ATOM 4070 O O . LEU B 1 265 ? 1.535 -40.095 24.862 1.00 27.86 265 LEU B O 1
ATOM 4075 N N . ILE B 1 266 ? -0.150 -38.786 24.136 1.00 27.46 266 ILE B N 1
ATOM 4076 C CA . ILE B 1 266 ? 0.591 -37.544 24.262 1.00 25.24 266 ILE B CA 1
ATOM 4077 C C . ILE B 1 266 ? -0.125 -36.662 25.283 1.00 27.83 266 ILE B C 1
ATOM 4078 O O . ILE B 1 266 ? -1.326 -36.368 25.145 1.00 25.13 266 ILE B O 1
ATOM 4083 N N . LEU B 1 267 ? 0.621 -36.262 26.310 1.00 25.50 267 LEU B N 1
ATOM 4084 C CA . LEU B 1 267 ? 0.114 -35.424 27.384 1.00 26.31 267 LEU B CA 1
ATOM 4085 C C . LEU B 1 267 ? 0.487 -33.973 27.140 1.00 28.46 267 LEU B C 1
ATOM 4086 O O . LEU B 1 267 ? 1.671 -33.650 26.971 1.00 28.53 267 LEU B O 1
ATOM 4091 N N . THR B 1 268 ? -0.512 -33.094 27.124 1.00 26.65 268 THR B N 1
ATOM 4092 C CA . THR B 1 268 ? -0.255 -31.674 26.916 1.00 26.68 268 THR B CA 1
ATOM 4093 C C . THR B 1 268 ? -1.021 -30.859 27.975 1.00 27.06 268 THR B C 1
ATOM 4094 O O . THR B 1 268 ? -1.562 -31.435 28.920 1.00 25.90 268 THR B O 1
ATOM 4098 N N . HIS B 1 269 ? -1.056 -29.535 27.833 1.00 26.68 269 HIS B N 1
ATOM 4099 C CA . HIS B 1 269 ? -1.743 -28.672 28.802 1.00 27.94 269 HIS B CA 1
ATOM 4100 C C . HIS B 1 269 ? -1.140 -28.910 30.197 1.00 29.52 269 HIS B C 1
ATOM 4101 O O . HIS B 1 269 ? -1.836 -29.275 31.144 1.00 28.23 269 HIS B O 1
ATOM 4108 N N . ILE B 1 270 ? 0.172 -28.691 30.298 1.00 30.47 270 ILE B N 1
ATOM 4109 C CA . ILE B 1 270 ? 0.947 -28.879 31.529 1.00 30.66 270 ILE B CA 1
ATOM 4110 C C . ILE B 1 270 ? 1.189 -27.538 32.238 1.00 31.46 270 ILE B C 1
ATOM 4111 O O . ILE B 1 270 ? 1.764 -26.620 31.656 1.00 28.46 270 ILE B O 1
ATOM 4116 N N . SER B 1 271 ? 0.771 -27.440 33.498 1.00 32.69 271 SER B N 1
ATOM 4117 C CA . SER B 1 271 ? 0.920 -26.199 34.253 1.00 38.53 271 SER B CA 1
ATOM 4118 C C . SER B 1 271 ? 2.350 -25.892 34.672 1.00 41.20 271 SER B C 1
ATOM 4119 O O . SER B 1 271 ? 3.205 -26.774 34.702 1.00 40.22 271 SER B O 1
ATOM 4122 N N . ALA B 1 272 ? 2.592 -24.627 35.002 1.00 45.54 272 ALA B N 1
ATOM 4123 C CA . ALA B 1 272 ? 3.910 -24.166 35.421 1.00 51.31 272 ALA B CA 1
ATOM 4124 C C . ALA B 1 272 ? 4.452 -24.986 36.588 1.00 54.66 272 ALA B C 1
ATOM 4125 O O . ALA B 1 272 ? 5.664 -25.137 36.740 1.00 55.92 272 ALA B O 1
ATOM 4127 N N . ARG B 1 273 ? 3.549 -25.514 37.408 1.00 59.08 273 ARG B N 1
ATOM 4128 C CA . ARG B 1 273 ? 3.933 -26.323 38.558 1.00 63.94 273 ARG B CA 1
ATOM 4129 C C . ARG B 1 273 ? 4.918 -27.423 38.155 1.00 65.72 273 ARG B C 1
ATOM 4130 O O . ARG B 1 273 ? 5.699 -27.905 38.979 1.00 65.90 273 ARG B O 1
ATOM 4138 N N . TYR B 1 274 ? 4.875 -27.816 36.886 1.00 66.99 274 TYR B N 1
ATOM 4139 C CA . TYR B 1 274 ? 5.757 -28.856 36.372 1.00 68.75 274 TYR B CA 1
ATOM 4140 C C . TYR B 1 274 ? 6.853 -28.258 35.491 1.00 69.98 274 TYR B C 1
ATOM 4141 O O . TYR B 1 274 ? 6.598 -27.819 34.369 1.00 70.42 274 TYR B O 1
ATOM 4150 N N . GLN B 1 275 ? 8.075 -28.245 36.012 1.00 71.35 275 GLN B N 1
ATOM 4151 C CA . GLN B 1 275 ? 9.212 -27.701 35.283 1.00 72.61 275 GLN B CA 1
ATOM 4152 C C . GLN B 1 275 ? 10.361 -28.687 35.115 1.00 72.18 275 GLN B C 1
ATOM 4153 O O . GLN B 1 275 ? 10.716 -29.415 36.044 1.00 72.90 275 GLN B O 1
ATOM 4159 N N . GLY B 1 276 ? 10.939 -28.693 33.918 1.00 71.10 276 GLY B N 1
ATOM 4160 C CA . GLY B 1 276 ? 12.062 -29.563 33.626 1.00 69.16 276 GLY B CA 1
ATOM 4161 C C . GLY B 1 276 ? 11.879 -31.024 33.980 1.00 67.71 276 GLY B C 1
ATOM 4162 O O . GLY B 1 276 ? 11.267 -31.786 33.228 1.00 69.20 276 GLY B O 1
ATOM 4163 N N . ASP B 1 277 ? 12.415 -31.424 35.126 1.00 64.78 277 ASP B N 1
ATOM 4164 C CA . ASP B 1 277 ? 12.313 -32.812 35.546 1.00 62.11 277 ASP B CA 1
ATOM 4165 C C . ASP B 1 277 ? 10.907 -33.214 35.941 1.00 59.02 277 ASP B C 1
ATOM 4166 O O . ASP B 1 277 ? 10.516 -34.366 35.768 1.00 58.68 277 ASP B O 1
ATOM 4171 N N . ALA B 1 278 ? 10.143 -32.269 36.471 1.00 55.13 278 ALA B N 1
ATOM 4172 C CA . ALA B 1 278 ? 8.777 -32.567 36.863 1.00 52.29 278 ALA B CA 1
ATOM 4173 C C . ALA B 1 278 ? 8.035 -33.128 35.647 1.00 49.91 278 ALA B C 1
ATOM 4174 O O . ALA B 1 278 ? 7.313 -34.116 35.755 1.00 48.74 278 ALA B O 1
ATOM 4176 N N . SER B 1 279 ? 8.231 -32.499 34.490 1.00 47.22 279 SER B N 1
ATOM 4177 C CA . SER B 1 279 ? 7.582 -32.936 33.254 1.00 44.97 279 SER B CA 1
ATOM 4178 C C . SER B 1 279 ? 7.891 -34.398 32.968 1.00 42.04 279 SER B C 1
ATOM 4179 O O . SER B 1 279 ? 6.991 -35.179 32.659 1.00 40.07 279 SER B O 1
ATOM 4182 N N . LEU B 1 280 ? 9.168 -34.760 33.070 1.00 40.33 280 LEU B N 1
ATOM 4183 C CA . LEU B 1 280 ? 9.593 -36.133 32.832 1.00 39.68 280 LEU B CA 1
ATOM 4184 C C . LEU B 1 280 ? 8.973 -37.088 33.831 1.00 38.37 280 LEU B C 1
ATOM 4185 O O . LEU B 1 280 ? 8.753 -38.258 33.523 1.00 39.42 280 LEU B O 1
ATOM 4190 N N . GLU B 1 281 ? 8.707 -36.598 35.036 1.00 38.67 281 GLU B N 1
ATOM 4191 C CA . GLU B 1 281 ? 8.067 -37.429 36.044 1.00 41.08 281 GLU B CA 1
ATOM 4192 C C . GLU B 1 281 ? 6.627 -37.679 35.608 1.00 39.52 281 GLU B C 1
ATOM 4193 O O . GLU B 1 281 ? 6.103 -38.779 35.786 1.00 39.75 281 GLU B O 1
ATOM 4199 N N . LEU B 1 282 ? 5.995 -36.654 35.037 1.00 37.48 282 LEU B N 1
ATOM 4200 C CA . LEU B 1 282 ? 4.629 -36.780 34.526 1.00 36.54 282 LEU B CA 1
ATOM 4201 C C . LEU B 1 282 ? 4.635 -37.880 33.473 1.00 34.82 282 LEU B C 1
ATOM 4202 O O . LEU B 1 282 ? 3.815 -38.802 33.504 1.00 34.24 282 LEU B O 1
ATOM 4207 N N . GLN B 1 283 ? 5.578 -37.775 32.541 1.00 33.59 283 GLN B N 1
ATOM 4208 C CA . GLN B 1 283 ? 5.705 -38.755 31.474 1.00 32.40 283 GLN B CA 1
ATOM 4209 C C . GLN B 1 283 ? 5.891 -40.154 32.063 1.00 34.19 283 GLN B C 1
ATOM 4210 O O . GLN B 1 283 ? 5.238 -41.113 31.641 1.00 34.04 283 GLN B O 1
ATOM 4216 N N . LYS B 1 284 ? 6.776 -40.263 33.050 1.00 36.05 284 LYS B N 1
ATOM 4217 C CA . LYS B 1 284 ? 7.052 -41.544 33.694 1.00 38.21 284 LYS B CA 1
ATOM 4218 C C . LYS B 1 284 ? 5.787 -42.157 34.294 1.00 38.06 284 LYS B C 1
ATOM 4219 O O . LYS B 1 284 ? 5.576 -43.366 34.208 1.00 34.99 284 LYS B O 1
ATOM 4225 N N . GLU B 1 285 ? 4.952 -41.323 34.907 1.00 39.04 285 GLU B N 1
ATOM 4226 C CA . GLU B 1 285 ? 3.707 -41.810 35.496 1.00 40.09 285 GLU B CA 1
ATOM 4227 C C . GLU B 1 285 ? 2.890 -42.533 34.439 1.00 37.48 285 GLU B C 1
ATOM 4228 O O . GLU B 1 285 ? 2.382 -43.633 34.672 1.00 38.83 285 GLU B O 1
ATOM 4234 N N . ALA B 1 286 ? 2.775 -41.911 33.273 1.00 34.51 286 ALA B N 1
ATOM 4235 C CA . ALA B 1 286 ? 2.026 -42.492 32.167 1.00 32.63 286 ALA B CA 1
ATOM 4236 C C . ALA B 1 286 ? 2.737 -43.728 31.620 1.00 32.59 286 ALA B C 1
ATOM 4237 O O . ALA B 1 286 ? 2.124 -44.783 31.457 1.00 32.49 286 ALA B O 1
ATOM 4239 N N . VAL B 1 287 ? 4.035 -43.590 31.348 1.00 32.39 287 VAL B N 1
ATOM 4240 C CA . VAL B 1 287 ? 4.837 -44.685 30.810 1.00 31.44 287 VAL B CA 1
ATOM 4241 C C . VAL B 1 287 ? 4.721 -45.968 31.624 1.00 32.69 287 VAL B C 1
ATOM 4242 O O . VAL B 1 287 ? 4.708 -47.055 31.061 1.00 32.78 287 VAL B O 1
ATOM 4246 N N . ASP B 1 288 ? 4.643 -45.849 32.946 1.00 34.54 288 ASP B N 1
ATOM 4247 C CA . ASP B 1 288 ? 4.532 -47.035 33.788 1.00 37.69 288 ASP B CA 1
ATOM 4248 C C . ASP B 1 288 ? 3.286 -47.857 33.490 1.00 37.94 288 ASP B C 1
ATOM 4249 O O . ASP B 1 288 ? 3.269 -49.065 33.722 1.00 37.51 288 ASP B O 1
ATOM 4254 N N . VAL B 1 289 ? 2.246 -47.202 32.986 1.00 37.45 289 VAL B N 1
ATOM 4255 C CA . VAL B 1 289 ? 1.012 -47.895 32.646 1.00 36.00 289 VAL B CA 1
ATOM 4256 C C . VAL B 1 289 ? 0.939 -48.134 31.142 1.00 35.74 289 VAL B C 1
ATOM 4257 O O . VAL B 1 289 ? 0.611 -49.229 30.693 1.00 36.00 289 VAL B O 1
ATOM 4261 N N . PHE B 1 290 ? 1.266 -47.103 30.369 1.00 33.53 290 PHE B N 1
ATOM 4262 C CA . PHE B 1 290 ? 1.209 -47.161 28.908 1.00 31.37 290 PHE B CA 1
ATOM 4263 C C . PHE B 1 290 ? 2.577 -46.720 28.369 1.00 30.52 290 PHE B C 1
ATOM 4264 O O . PHE B 1 290 ? 2.830 -45.533 28.188 1.00 28.24 290 PHE B O 1
ATOM 4272 N N . PRO B 1 291 ? 3.468 -47.684 28.088 1.00 31.60 291 PRO B N 1
ATOM 4273 C CA . PRO B 1 291 ? 4.817 -47.396 27.584 1.00 30.61 291 PRO B CA 1
ATOM 4274 C C . PRO B 1 291 ? 4.936 -46.287 26.551 1.00 30.19 291 PRO B C 1
ATOM 4275 O O . PRO B 1 291 ? 5.775 -45.400 26.681 1.00 28.66 291 PRO B O 1
ATOM 4279 N N . ASN B 1 292 ? 4.091 -46.325 25.528 1.00 29.44 292 ASN B N 1
ATOM 4280 C CA . ASN B 1 292 ? 4.180 -45.334 24.469 1.00 29.39 292 ASN B CA 1
ATOM 4281 C C . ASN B 1 292 ? 3.498 -43.994 24.791 1.00 28.80 292 ASN B C 1
ATOM 4282 O O . ASN B 1 292 ? 2.610 -43.538 24.064 1.00 26.71 292 ASN B O 1
ATOM 4287 N N . SER B 1 293 ? 3.942 -43.365 25.879 1.00 26.74 293 SER B N 1
ATOM 4288 C CA . SER B 1 293 ? 3.408 -42.076 26.325 1.00 26.11 293 SER B CA 1
ATOM 4289 C C . SER B 1 293 ? 4.453 -40.966 26.204 1.00 26.67 293 SER B C 1
ATOM 4290 O O . SER B 1 293 ? 5.654 -41.191 26.401 1.00 28.16 293 SER B O 1
ATOM 4293 N N . VAL B 1 294 ? 3.984 -39.760 25.909 1.00 24.10 294 VAL B N 1
ATOM 4294 C CA . VAL B 1 294 ? 4.857 -38.606 25.716 1.00 24.04 294 VAL B CA 1
ATOM 4295 C C . VAL B 1 294 ? 4.375 -37.358 26.448 1.00 26.24 294 VAL B C 1
ATOM 4296 O O . VAL B 1 294 ? 3.180 -37.048 26.422 1.00 27.34 294 VAL B O 1
ATOM 4300 N N . ALA B 1 295 ? 5.291 -36.647 27.107 1.00 24.22 295 ALA B N 1
ATOM 4301 C CA . ALA B 1 295 ? 4.933 -35.382 27.756 1.00 23.93 295 ALA B CA 1
ATOM 4302 C C . ALA B 1 295 ? 5.353 -34.338 26.720 1.00 24.64 295 ALA B C 1
ATOM 4303 O O . ALA B 1 295 ? 6.545 -34.049 26.534 1.00 23.97 295 ALA B O 1
ATOM 4305 N N . ALA B 1 296 ? 4.372 -33.801 26.011 1.00 23.77 296 ALA B N 1
ATOM 4306 C CA . ALA B 1 296 ? 4.650 -32.830 24.964 1.00 22.00 296 ALA B CA 1
ATOM 4307 C C . ALA B 1 296 ? 5.333 -31.564 25.452 1.00 21.67 296 ALA B C 1
ATOM 4308 O O . ALA B 1 296 ? 5.304 -31.241 26.628 1.00 22.29 296 ALA B O 1
ATOM 4310 N N . TYR B 1 297 ? 5.973 -30.864 24.527 1.00 21.72 297 TYR B N 1
ATOM 4311 C CA . TYR B 1 297 ? 6.620 -29.597 24.831 1.00 23.18 297 TYR B CA 1
ATOM 4312 C C . TYR B 1 297 ? 6.490 -28.749 23.577 1.00 22.06 297 TYR B C 1
ATOM 4313 O O . TYR B 1 297 ? 6.335 -29.278 22.474 1.00 22.24 297 TYR B O 1
ATOM 4322 N N . ASP B 1 298 ? 6.533 -27.435 23.741 1.00 21.72 298 ASP B N 1
ATOM 4323 C CA . ASP B 1 298 ? 6.378 -26.541 22.607 1.00 23.73 298 ASP B CA 1
ATOM 4324 C C . ASP B 1 298 ? 7.319 -26.850 21.440 1.00 24.56 298 ASP B C 1
ATOM 4325 O O . ASP B 1 298 ? 8.534 -27.012 21.609 1.00 25.83 298 ASP B O 1
ATOM 4330 N N . PHE B 1 299 ? 6.716 -26.936 20.258 1.00 22.42 299 PHE B N 1
ATOM 4331 C CA . PHE B 1 299 ? 7.383 -27.224 18.999 1.00 22.47 299 PHE B CA 1
ATOM 4332 C C . PHE B 1 299 ? 7.718 -28.698 18.798 1.00 23.39 299 PHE B C 1
ATOM 4333 O O . PHE B 1 299 ? 8.381 -29.066 17.841 1.00 24.64 299 PHE B O 1
ATOM 4341 N N . LEU B 1 300 ? 7.258 -29.550 19.701 1.00 23.73 300 LEU B N 1
ATOM 4342 C CA . LEU B 1 300 ? 7.468 -30.976 19.511 1.00 25.80 300 LEU B CA 1
ATOM 4343 C C . LEU B 1 300 ? 6.626 -31.351 18.295 1.00 27.66 300 LEU B C 1
ATOM 4344 O O . LEU B 1 300 ? 5.534 -30.815 18.105 1.00 27.49 300 LEU B O 1
ATOM 4349 N N . GLU B 1 301 ? 7.132 -32.251 17.462 1.00 29.33 301 GLU B N 1
ATOM 4350 C CA . GLU B 1 301 ? 6.381 -32.696 16.299 1.00 31.32 301 GLU B CA 1
ATOM 4351 C C . GLU B 1 301 ? 6.328 -34.219 16.318 1.00 32.76 301 GLU B C 1
ATOM 4352 O O . GLU B 1 301 ? 7.358 -34.885 16.452 1.00 30.29 301 GLU B O 1
ATOM 4358 N N . VAL B 1 302 ? 5.121 -34.762 16.199 1.00 31.08 302 VAL B N 1
ATOM 4359 C CA . VAL B 1 302 ? 4.923 -36.202 16.217 1.00 31.44 302 VAL B CA 1
ATOM 4360 C C . VAL B 1 302 ? 4.361 -36.684 14.889 1.00 31.84 302 VAL B C 1
ATOM 4361 O O . VAL B 1 302 ? 3.302 -36.236 14.452 1.00 32.11 302 VAL B O 1
ATOM 4365 N N . ASN B 1 303 ? 5.071 -37.601 14.246 1.00 31.61 303 ASN B N 1
ATOM 4366 C CA . ASN B 1 303 ? 4.628 -38.137 12.968 1.00 32.48 303 ASN B CA 1
ATOM 4367 C C . ASN B 1 303 ? 3.539 -39.194 13.204 1.00 31.67 303 ASN B C 1
ATOM 4368 O O . ASN B 1 303 ? 3.533 -39.881 14.222 1.00 32.19 303 ASN B O 1
ATOM 4373 N N . VAL B 1 304 ? 2.610 -39.305 12.267 1.00 31.42 304 VAL B N 1
ATOM 4374 C CA . VAL B 1 304 ? 1.544 -40.295 12.374 1.00 31.43 304 VAL B CA 1
ATOM 4375 C C . VAL B 1 304 ? 1.571 -41.078 11.067 1.00 32.54 304 VAL B C 1
ATOM 4376 O O . VAL B 1 304 ? 0.896 -40.730 10.105 1.00 31.03 304 VAL B O 1
ATOM 4380 N N . PRO B 1 305 ? 2.380 -42.143 11.017 1.00 35.33 305 PRO B N 1
ATOM 4381 C CA . PRO B 1 305 ? 2.524 -42.993 9.830 1.00 37.40 305 PRO B CA 1
ATOM 4382 C C . PRO B 1 305 ? 1.377 -43.981 9.676 1.00 39.18 305 PRO B C 1
ATOM 4383 O O . PRO B 1 305 ? 0.745 -44.360 10.662 1.00 39.31 305 PRO B O 1
ATOM 4387 N N . ARG B 1 306 ? 1.120 -44.403 8.441 1.00 43.22 306 ARG B N 1
ATOM 4388 C CA . ARG B 1 306 ? 0.074 -45.387 8.180 1.00 48.70 306 ARG B CA 1
ATOM 4389 C C . ARG B 1 306 ? 0.623 -46.766 8.544 1.00 52.72 306 ARG B C 1
ATOM 4390 O O . ARG B 1 306 ? 1.837 -46.978 8.548 1.00 54.68 306 ARG B O 1
ATOM 4398 N N . GLY B 1 307 ? -0.270 -47.702 8.849 1.00 56.45 307 GLY B N 1
ATOM 4399 C CA . GLY B 1 307 ? 0.163 -49.044 9.194 1.00 59.60 307 GLY B CA 1
ATOM 4400 C C . GLY B 1 307 ? 1.111 -49.051 10.377 1.00 61.91 307 GLY B C 1
ATOM 4401 O O . GLY B 1 307 ? 1.225 -48.001 11.049 1.00 63.71 307 GLY B O 1
#

Secondary structure (DSSP, 8-state):
-EEEEE-BSSS--SS-PBPEEEEEETTTTSEEEEE---TTTTT---SS--GGGEEEEE----GGGTTTHHHHHHHHHHTT--S-EEEEESTTHHHHHHHHHHHTT---SS-EEEEE--SEEEEE-SSEEEEEEE-BSSSS-EEEEEEEPPB-----PPPBPPPEEEE--S-B--HHHHHHTTT----EE--B-TT-HHHHHHTT--BHHHHHHHHHHHT-S-EEEE-B-TTS-TTHHHHHHHHHHHH-SSEEE--TT-EE-----/-EEEEE---SS--SS-PSPEEEEEEHHHHSEEEEE---TTTTT---SS--GGGEEEEE----HHHHTTHHHHHHHHHHTT--S-EEEEESTTHHHHHHHHHHHTT---SS-EEEEE--SEEEEE-SSEEEEEEE-STT-S-EEEEEEEPPBPPPB-HHHHH----SSHHHHHHHTT-EEE-TTS-EEEGGGGBPPPBPPPEEEE--SSS--HHHHHHTTT----EE------HHHHHHHHHHHHHT-S-EEEE---TT--THHHHHHHHHHHTT-SSEEE--TT-EE-----

Nearest PDB structures (foldseek):
  1y44-assembly1_A  TM=1.004E+00  e=2.859E-58  Bacillus subtilis
  4gcw-assembly1_A  TM=9.893E-01  e=2.100E-51  Bacillus subtilis subsp. subtilis str. 168
  2fk6-assembly1_A-2  TM=9.874E-01  e=6.428E-50  Bacillus subtilis
  1y44-assembly1_B  TM=9.326E-01  e=4.476E-46  Bacillus subtilis
  2cbn-assembly1_A-2  TM=9.620E-01  e=1.341E-33  Escherichia coli

Foldseek 3Di:
DKWWAFFAADAQDPFGHFDKIKADCCVPPNAIEIEFFAACSQVSVVDPHALLRYAEYEYFADRSRHVNPQVSQQVNQVVPRAEEHEYEEAPPNCVVNVVSCVVVVHDGNYHYHYHHDDAFWDDDDPFWTKGWHFAAQPGTGIKMKIWTPKAPCVPNGHTFHTAMEIGRHFAEQGPRRLQVCAAHAEEFEAQAAPVPNPVCVVRGGYHLLSQLVSCVSSVHNAYEYGNYYPVQDDCSLVVSQVSSCVSHVRYYYDTRRDDDDRDRD/DKWWAFFAADQQDPFGHQGKIWDDCCVPPNAIEMEFFAACSQVSVVDPDHLLRYAEYEYFADNSRHVNPQVSQQVCQVVQRAEEHEYEEAPPNCVVNVVSCVVVVHDGNYHYHYHRDDAAWPDDDQFWTKGWDDWDDPGSGIKIKIKTAWAWFDFQVVVCVCPNDDDPVLVCLSVQHWDQDPVGDIHGSVVGGDHIFHIAMEMGGGDLAGDVRNLCSQQQHQEEHANDHQVQVSLLVQLVSCVNSVHNAYEYGRHYPVQDDVSLVVSQVSSCVRHVRYYDDTRRDDDDRDTD

Radius of gyration: 27.76 Å; Cα contacts (8 Å, |Δi|>4): 1389; chains: 2; bounding box: 43×80×83 Å

Organism: Bacillus subtilis (strain 168) (NCBI:txid224308)

B-factor: mean 37.61, std 12.36, range [18.31, 85.97]

CATH classification: 3.60.15.10